Protein 7P26 (pdb70)

Secondary structure (P-SEA, 3-state):
ccbbbbbbccccccccccccccccccccaaaaaaaaacccccbbbccccccaaaaaaaaccccccccccccccccccccccccccccaaaaaaaabbbbbbcccccccccccccccccccccccccccccccccccccccccccccccccccccccccccbbbbbbccccccccccccccccccccccccccccccccccccccccccccccccccccaaaaaaaaaaaaaaaaacccccccbbbbccccccccccccccccccccaaaaaaaaaaaaaaaaaaaaaaacccccbbbbbbbcbbbbccccccccccccccccccccccccccccccccccbbbbbbbbcccccccccccccccccaaaaaaaaaaccccccccccccccccccccccccccccbbbbbccccbbbbbcccbbbbcccccccccccccccccccccbbbbbccccccccccccccccaaaaaaaaaaaaaaaacc

Nearest PDB structures (foldseek):
  7p26-assembly1_AAA  TM=1.002E+00  e=0.000E+00  Bacteroides thetaiotaomicron VPI-5482
  7oze-assembly1_AAA  TM=9.825E-01  e=7.465E-77  Bacteroides thetaiotaomicron VPI-5482
  6s20-assembly1_C  TM=9.854E-01  e=1.219E-73  Bacteroides thetaiotaomicron VPI-5482
  7ozc-assembly1_AAA  TM=9.806E-01  e=2.711E-66  Bacteroides thetaiotaomicron VPI-5482
  3ed4-assembly2_C  TM=7.331E-01  e=1.227E-32  Escherichia coli

Structure (mmCIF, N/CA/C/O backbone):
data_7P26
#
_entry.id   7P26
#
_cell.length_a   49.924
_cell.length_b   109.572
_cell.length_c   117.531
_cell.angle_alpha   90.000
_cell.angle_beta   90.000
_cell.angle_gamma   90.000
#
_symmetry.space_group_name_H-M   'P 2 21 21'
#
loop_
_entity.id
_entity.type
_entity.pdbx_description
1 polymer 'Putative arylsulfatase'
2 non-polymer 'POLYETHYLENE GLYCOL (N=34)'
3 non-polymer 'polyethylene glycol'
4 non-polymer 'CALCIUM ION'
5 non-polymer 'SODIUM ION'
6 water water
#
loop_
_atom_site.group_PDB
_atom_site.id
_atom_site.type_symbol
_atom_site.label_atom_id
_atom_site.label_alt_id
_atom_site.label_comp_id
_atom_site.label_asym_id
_atom_site.label_entity_id
_atom_site.label_seq_id
_atom_site.pdbx_PDB_ins_code
_atom_site.Cartn_x
_atom_site.Cartn_y
_atom_site.Cartn_z
_atom_site.occupancy
_atom_site.B_iso_or_equiv
_atom_site.auth_seq_id
_atom_site.auth_comp_id
_atom_site.auth_asym_id
_atom_site.auth_atom_id
_atom_site.pdbx_PDB_model_num
ATOM 1 N N . THR A 1 32 ? 18.091 57.891 -35.259 1.000 42.758 31 THR AAA N 1
ATOM 2 C CA . THR A 1 32 ? 19.381 58.662 -35.207 1.000 49.472 31 THR AAA CA 1
ATOM 3 C C . THR A 1 32 ? 20.343 57.970 -34.228 1.000 47.789 31 THR AAA C 1
ATOM 4 O O . THR A 1 32 ? 20.981 58.686 -33.423 1.000 52.158 31 THR AAA O 1
ATOM 8 N N . LYS A 1 33 ? 20.481 56.640 -34.342 1.000 37.729 32 LYS AAA N 1
ATOM 9 C CA . LYS A 1 33 ? 20.875 55.717 -33.241 1.000 29.193 32 LYS AAA CA 1
ATOM 10 C C . LYS A 1 33 ? 19.814 55.845 -32.151 1.000 22.633 32 LYS AAA C 1
ATOM 11 O O . LYS A 1 33 ? 20.024 56.485 -31.124 1.000 25.778 32 LYS AAA O 1
ATOM 17 N N . PRO A 1 34 ? 18.619 55.259 -32.354 1.000 15.715 33 PRO AAA N 1
ATOM 18 C CA . PRO A 1 34 ? 17.546 55.363 -31.372 1.000 13.885 33 PRO AAA CA 1
ATOM 19 C C . PRO A 1 34 ? 17.950 54.701 -30.055 1.000 12.460 33 PRO AAA C 1
ATOM 20 O O . PRO A 1 34 ? 18.662 53.712 -30.057 1.000 13.809 33 PRO AAA O 1
ATOM 24 N N . ASN A 1 35 ? 17.450 55.223 -28.949 1.000 11.199 34 ASN AAA N 1
ATOM 25 C CA . ASN A 1 35 ? 17.588 54.502 -27.670 1.000 10.934 34 ASN AAA CA 1
ATOM 26 C C . ASN A 1 35 ? 16.702 53.267 -27.721 1.000 10.186 34 ASN AAA C 1
ATOM 27 O O . ASN A 1 35 ? 15.705 53.276 -28.453 1.000 11.327 34 ASN AAA O 1
ATOM 32 N N . VAL A 1 36 ? 17.065 52.241 -26.975 1.000 9.649 35 VAL AAA N 1
ATOM 33 C CA . VAL A 1 36 ? 16.249 51.008 -26.884 1.000 9.858 35 VAL AAA CA 1
ATOM 34 C C . VAL A 1 36 ? 16.043 50.693 -25.412 1.000 9.191 35 VAL AAA C 1
ATOM 35 O O . VAL A 1 36 ? 17.013 50.582 -24.657 1.000 9.873 35 VAL AAA O 1
ATOM 39 N N . ILE A 1 37 ? 14.779 50.555 -25.027 1.000 9.316 36 ILE AAA N 1
ATOM 40 C CA . ILE A 1 37 ? 14.397 50.097 -23.675 1.000 9.173 36 ILE AAA CA 1
ATOM 41 C C . ILE A 1 37 ? 13.576 48.832 -23.827 1.000 8.802 36 ILE AAA C 1
ATOM 42 O O . ILE A 1 37 ? 12.522 48.883 -24.473 1.000 10.007 36 ILE AAA O 1
ATOM 47 N N . ILE A 1 38 ? 14.046 47.745 -23.232 1.000 8.393 37 ILE AAA N 1
ATOM 48 C CA . ILE A 1 38 ? 13.211 46.534 -23.040 1.000 8.448 37 ILE AAA CA 1
ATOM 49 C C . ILE A 1 38 ? 12.644 46.620 -21.634 1.000 8.328 37 ILE AAA C 1
ATOM 50 O O . ILE A 1 38 ? 13.413 46.695 -20.681 1.000 9.676 37 ILE AAA O 1
ATOM 55 N N . ILE A 1 39 ? 11.317 46.667 -21.542 1.000 8.248 38 ILE AAA N 1
ATOM 56 C CA . ILE A 1 39 ? 10.610 46.597 -20.244 1.000 8.116 38 ILE AAA CA 1
ATOM 57 C C . ILE A 1 39 ? 10.079 45.180 -20.142 1.000 7.500 38 ILE AAA C 1
ATOM 58 O O . ILE A 1 39 ? 9.163 44.830 -20.900 1.000 9.074 38 ILE AAA O 1
ATOM 63 N N . LEU A 1 40 ? 10.677 44.367 -19.295 1.000 7.307 39 LEU AAA N 1
ATOM 64 C CA . LEU A 1 40 ? 10.298 42.943 -19.200 1.000 7.539 39 LEU AAA CA 1
ATOM 65 C C . LEU A 1 40 ? 9.629 42.713 -17.855 1.000 7.239 39 LEU AAA C 1
ATOM 66 O O . LEU A 1 40 ? 10.277 42.801 -16.801 1.000 7.552 39 LEU AAA O 1
ATOM 71 N N . ALA A 1 41 ? 8.344 42.424 -17.898 1.000 7.694 40 ALA AAA N 1
ATOM 72 C CA . ALA A 1 41 ? 7.598 42.018 -16.699 1.000 7.459 40 ALA AAA CA 1
ATOM 73 C C . ALA A 1 41 ? 7.957 40.582 -16.324 1.000 7.168 40 ALA AAA C 1
ATOM 74 O O . ALA A 1 41 ? 8.467 39.816 -17.170 1.000 7.709 40 ALA AAA O 1
ATOM 76 N N . ASP A 1 42 ? 7.630 40.206 -15.096 1.000 7.110 41 ASP AAA N 1
ATOM 77 C CA . ASP A 1 42 ? 7.918 38.865 -14.546 1.000 7.108 41 ASP AAA CA 1
ATOM 78 C C . ASP A 1 42 ? 6.586 38.141 -14.322 1.000 6.471 41 ASP AAA C 1
ATOM 79 O O . ASP A 1 42 ? 5.762 38.598 -13.524 1.000 7.468 41 ASP AAA O 1
ATOM 84 N N . ASP A 1 43 ? 6.363 37.058 -15.042 1.000 6.734 42 ASP AAA N 1
ATOM 85 C CA . ASP A 1 43 ? 5.171 36.200 -14.838 1.000 7.197 42 ASP AAA CA 1
ATOM 86 C C . ASP A 1 43 ? 3.881 36.949 -15.219 1.000 7.007 42 ASP AAA C 1
ATOM 87 O O . ASP A 1 43 ? 2.786 36.569 -14.736 1.000 7.891 42 ASP AAA O 1
ATOM 92 N N . LEU A 1 44 ? 3.951 37.957 -16.077 1.000 7.511 43 LEU AAA N 1
ATOM 93 C CA . LEU A 1 44 ? 2.750 38.713 -16.493 1.000 7.309 43 LEU AAA CA 1
ATOM 94 C C . LEU A 1 44 ? 2.092 37.973 -17.648 1.000 7.893 43 LEU AAA C 1
ATOM 95 O O . LEU A 1 44 ? 2.704 37.716 -18.678 1.000 8.483 43 LEU AAA O 1
ATOM 100 N N . GLY A 1 45 ? 0.833 37.619 -17.442 1.000 7.495 44 GLY AAA N 1
ATOM 101 C CA . GLY A 1 45 ? 0.095 36.806 -18.420 1.000 7.735 44 GLY AAA CA 1
ATOM 102 C C . GLY A 1 45 ? -0.471 37.595 -19.583 1.000 7.430 44 GLY AAA C 1
ATOM 103 O O . GLY A 1 45 ? -0.685 38.812 -19.494 1.000 8.235 44 GLY AAA O 1
ATOM 104 N N . TYR A 1 46 ? -0.815 36.859 -20.635 1.000 7.989 45 TYR AAA N 1
ATOM 105 C CA . TYR A 1 46 ? -1.439 37.408 -21.855 1.000 8.876 45 TYR AAA CA 1
ATOM 106 C C . TYR A 1 46 ? -2.681 38.227 -21.505 1.000 9.193 45 TYR AAA C 1
ATOM 107 O O . TYR A 1 46 ? -2.948 39.227 -22.191 1.000 10.227 45 TYR AAA O 1
ATOM 116 N N . GLY A 1 47 ? -3.449 37.768 -20.510 1.000 8.606 46 GLY AAA N 1
ATOM 117 C CA . GLY A 1 47 ? -4.710 38.407 -20.115 1.000 9.612 46 GLY AAA CA 1
ATOM 118 C C . GLY A 1 47 ? -4.615 39.369 -18.947 1.000 9.152 46 GLY AAA C 1
ATOM 119 O O . GLY A 1 47 ? -5.668 39.861 -18.499 1.000 10.478 46 GLY AAA O 1
ATOM 120 N N . ASP A 1 48 ? -3.433 39.632 -18.414 1.000 8.203 47 ASP AAA N 1
ATOM 121 C CA . ASP A 1 48 ? -3.320 40.438 -17.175 1.000 7.943 47 ASP AAA CA 1
ATOM 122 C C . ASP A 1 48 ? -3.500 41.942 -17.418 1.000 8.291 47 ASP AAA C 1
ATOM 123 O O . ASP A 1 48 ? -3.952 42.622 -16.478 1.000 9.719 47 ASP AAA O 1
ATOM 128 N N . LEU A 1 49 ? -3.188 42.451 -18.610 1.000 8.596 48 LEU AAA N 1
ATOM 129 C CA . LEU A 1 49 ? -3.268 43.902 -18.892 1.000 9.098 48 LEU AAA CA 1
ATOM 130 C C . LEU A 1 49 ? -4.644 44.261 -19.451 1.000 8.995 48 LEU AAA C 1
ATOM 131 O O . LEU A 1 49 ? -5.247 43.474 -20.212 1.000 10.241 48 LEU AAA O 1
ATOM 136 N N . GLU A 1 50 ? -5.100 45.475 -19.162 1.000 9.832 49 GLU AAA N 1
ATOM 137 C CA . GLU A 1 50 ? -6.462 45.902 -19.560 1.000 10.329 49 GLU AAA CA 1
ATOM 138 C C . GLU A 1 50 ? -6.614 45.865 -21.081 1.000 10.238 49 GLU AAA C 1
ATOM 139 O O . GLU A 1 50 ? -7.678 45.451 -21.585 1.000 11.653 49 GLU AAA O 1
ATOM 145 N N . CYS A 1 51 ? -5.598 46.278 -21.820 1.000 10.241 50 CYS AAA N 1
ATOM 146 C CA . CYS A 1 51 ? -5.675 46.331 -23.298 1.000 11.313 50 CYS AAA CA 1
ATOM 147 C C . CYS A 1 51 ? -5.713 44.922 -23.903 1.000 11.610 50 CYS AAA C 1
ATOM 148 O O . CYS A 1 51 ? -5.942 44.835 -25.121 1.000 13.503 50 CYS AAA O 1
ATOM 151 N N . TYR A 1 52 ? -5.570 43.858 -23.100 1.000 10.537 51 TYR AAA N 1
ATOM 152 C CA . TYR A 1 52 ? -5.740 42.458 -23.573 1.000 11.549 51 TYR AAA CA 1
ATOM 153 C C . TYR A 1 52 ? -7.072 41.867 -23.109 1.000 13.068 51 TYR AAA C 1
ATOM 154 O O . TYR A 1 52 ? -7.311 40.686 -23.375 1.000 15.719 51 TYR AAA O 1
ATOM 163 N N . GLY A 1 53 ? -7.945 42.674 -22.508 1.000 11.987 52 GLY AAA N 1
ATOM 164 C CA . GLY A 1 53 ? -9.371 42.328 -22.404 1.000 13.443 52 GLY AAA CA 1
ATOM 165 C C . GLY A 1 53 ? -9.921 42.133 -21.004 1.000 13.469 52 GLY AAA C 1
ATOM 166 O O . GLY A 1 53 ? -11.118 41.955 -20.895 1.000 20.294 52 GLY AAA O 1
ATOM 167 N N . THR A 1 54 ? -9.133 42.158 -19.944 1.000 12.761 53 THR AAA N 1
ATOM 168 C CA . THR A 1 54 ? -9.679 42.020 -18.570 1.000 12.862 53 THR AAA CA 1
ATOM 169 C C . THR A 1 54 ? -10.562 43.219 -18.207 1.000 12.884 53 THR AAA C 1
ATOM 170 O O . THR A 1 54 ? -10.247 44.342 -18.606 1.000 14.712 53 THR AAA O 1
ATOM 174 N N . THR A 1 55 ? -11.612 42.955 -17.426 1.000 12.556 54 THR AAA N 1
ATOM 175 C CA . THR A 1 55 ? -12.520 43.965 -16.839 1.000 12.874 54 THR AAA CA 1
ATOM 176 C C . THR A 1 55 ? -12.057 44.373 -15.443 1.000 12.193 54 THR AAA C 1
ATOM 177 O O . THR A 1 55 ? -12.704 45.216 -14.845 1.000 13.625 54 THR AAA O 1
ATOM 181 N N . ARG A 1 56 ? -11.004 43.762 -14.909 1.000 11.087 55 ARG AAA N 1
ATOM 182 C CA . ARG A 1 56 ? -10.782 43.766 -13.440 1.000 10.693 55 ARG AAA CA 1
ATOM 183 C C . ARG A 1 56 ? -9.604 44.632 -13.014 1.000 10.016 55 ARG AAA C 1
ATOM 184 O O . ARG A 1 56 ? -9.404 44.750 -11.807 1.000 12.208 55 ARG AAA O 1
ATOM 192 N N . VAL A 1 57 ? -8.861 45.209 -13.952 1.000 9.806 56 VAL AAA N 1
ATOM 193 C CA . VAL A 1 57 ? -7.698 46.052 -13.568 1.000 10.246 56 VAL AAA CA 1
ATOM 194 C C . VAL A 1 57 ? -7.517 47.135 -14.622 1.000 9.927 56 VAL AAA C 1
ATOM 195 O O . VAL A 1 57 ? -7.715 46.882 -15.800 1.000 12.722 56 VAL AAA O 1
ATOM 199 N N . HIS A 1 58 ? -7.194 48.327 -14.159 1.000 10.467 57 HIS AAA N 1
ATOM 200 C CA . HIS A 1 58 ? -6.967 49.519 -14.998 1.000 10.919 57 HIS AAA CA 1
ATOM 201 C C . HIS A 1 58 ? -5.463 49.707 -15.180 1.000 10.036 57 HIS AAA C 1
ATOM 202 O O . HIS A 1 58 ? -4.740 49.855 -14.177 1.000 10.401 57 HIS AAA O 1
ATOM 209 N N . THR A 1 59 ? -5.003 49.684 -16.427 1.000 9.738 58 THR AAA N 1
ATOM 210 C CA . THR A 1 59 ? -3.568 49.832 -16.762 1.000 9.338 58 THR AAA CA 1
ATOM 211 C C . THR A 1 59 ? -3.402 50.958 -17.768 1.000 9.341 58 THR AAA C 1
ATOM 212 O O . THR A 1 59 ? -3.045 50.731 -18.927 1.000 9.924 58 THR AAA O 1
ATOM 216 N N . PRO A 1 60 ? -3.657 52.215 -17.356 1.000 9.607 59 PRO AAA N 1
ATOM 217 C CA . PRO A 1 60 ? -3.743 53.308 -18.328 1.000 10.339 59 PRO AAA CA 1
ATOM 218 C C . PRO A 1 60 ? -2.417 53.632 -19.029 1.000 9.970 59 PRO AAA C 1
ATOM 219 O O . PRO A 1 60 ? -2.425 54.047 -20.172 1.000 11.238 59 PRO AAA O 1
ATOM 223 N N . ASN A 1 61 ? -1.308 53.475 -18.327 1.000 9.674 60 ASN AAA N 1
ATOM 224 C CA . ASN A 1 61 ? -0.001 53.810 -18.938 1.000 9.468 60 ASN AAA CA 1
ATOM 225 C C . ASN A 1 61 ? 0.358 52.790 -20.020 1.000 9.137 60 ASN AAA C 1
ATOM 226 O O . ASN A 1 61 ? 0.779 53.180 -21.122 1.000 10.305 60 ASN AAA O 1
ATOM 231 N N . VAL A 1 62 ? 0.183 51.513 -19.721 1.000 9.479 61 VAL AAA N 1
ATOM 232 C CA . VAL A 1 62 ? 0.440 50.453 -20.721 1.000 9.645 61 VAL AAA CA 1
ATOM 233 C C . VAL A 1 62 ? -0.566 50.574 -21.865 1.000 9.768 61 VAL AAA C 1
ATOM 234 O O . VAL A 1 62 ? -0.185 50.403 -23.024 1.000 10.536 61 VAL AAA O 1
ATOM 238 N N . ASN A 1 63 ? -1.819 50.888 -21.561 1.000 10.098 62 ASN AAA N 1
ATOM 239 C CA . ASN A 1 63 ? -2.831 51.053 -22.632 1.000 10.797 62 ASN AAA CA 1
ATOM 240 C C . ASN A 1 63 ? -2.412 52.193 -23.562 1.000 10.989 62 ASN AAA C 1
ATOM 241 O O . ASN A 1 63 ? -2.547 52.059 -24.780 1.000 12.085 62 ASN AAA O 1
ATOM 246 N N A ARG A 1 64 ? -1.929 53.301 -22.996 0.500 10.770 63 ARG AAA N 1
ATOM 247 N N B ARG A 1 64 ? -1.919 53.293 -22.992 0.500 10.649 63 ARG AAA N 1
ATOM 248 C CA A ARG A 1 64 ? -1.471 54.468 -23.796 0.500 11.452 63 ARG AAA CA 1
ATOM 249 C CA B ARG A 1 64 ? -1.475 54.472 -23.780 0.500 11.497 63 ARG AAA CA 1
ATOM 250 C C A ARG A 1 64 ? -0.263 54.058 -24.643 0.500 10.825 63 ARG AAA C 1
ATOM 251 C C B ARG A 1 64 ? -0.256 54.084 -24.627 0.500 10.909 63 ARG AAA C 1
ATOM 252 O O A ARG A 1 64 ? -0.233 54.371 -25.852 0.500 11.979 63 ARG AAA O 1
ATOM 253 O O B ARG A 1 64 ? -0.215 54.430 -25.824 0.500 12.183 63 ARG AAA O 1
ATOM 268 N N . LEU A 1 65 ? 0.695 53.362 -24.039 1.000 10.618 64 LEU AAA N 1
ATOM 269 C CA . LEU A 1 65 ? 1.888 52.889 -24.773 1.000 10.396 64 LEU AAA CA 1
ATOM 270 C C . LEU A 1 65 ? 1.435 52.090 -25.998 1.000 10.598 64 LEU AAA C 1
ATOM 271 O O . LEU A 1 65 ? 1.939 52.346 -27.106 1.000 11.981 64 LEU AAA O 1
ATOM 276 N N . ALA A 1 66 ? 0.520 51.145 -25.809 1.000 10.358 65 ALA AAA N 1
ATOM 277 C CA . ALA A 1 66 ? 0.009 50.306 -26.915 1.000 11.358 65 ALA AAA CA 1
ATOM 278 C C . ALA A 1 66 ? -0.676 51.178 -27.974 1.000 12.480 65 ALA AAA C 1
ATOM 279 O O . ALA A 1 66 ? -0.439 50.988 -29.169 1.000 13.053 65 ALA AAA O 1
ATOM 281 N N A SER A 1 67 ? -1.500 52.134 -27.541 0.400 11.380 66 SER AAA N 1
ATOM 282 N N B SER A 1 67 ? -1.515 52.121 -27.549 0.400 12.518 66 SER AAA N 1
ATOM 283 N N C SER A 1 67 ? -1.512 52.122 -27.534 0.200 12.467 66 SER AAA N 1
ATOM 284 C CA A SER A 1 67 ? -2.257 53.019 -28.460 0.400 11.964 66 SER AAA CA 1
ATOM 285 C CA B SER A 1 67 ? -2.260 52.997 -28.485 0.400 13.971 66 SER AAA CA 1
ATOM 286 C CA C SER A 1 67 ? -2.271 53.044 -28.418 0.200 13.546 66 SER AAA CA 1
ATOM 287 C C A SER A 1 67 ? -1.289 53.810 -29.343 0.400 12.464 66 SER AAA C 1
ATOM 288 C C B SER A 1 67 ? -1.277 53.784 -29.360 0.400 13.310 66 SER AAA C 1
ATOM 289 C C C SER A 1 67 ? -1.310 53.831 -29.317 0.200 12.943 66 SER AAA C 1
ATOM 290 O O A SER A 1 67 ? -1.670 54.172 -30.460 0.400 15.117 66 SER AAA O 1
ATOM 291 O O B SER A 1 67 ? -1.625 54.087 -30.506 0.400 15.906 66 SER AAA O 1
ATOM 292 O O C SER A 1 67 ? -1.715 54.196 -30.433 0.200 14.969 66 SER AAA O 1
ATOM 299 N N . GLU A 1 68 ? -0.092 54.089 -28.831 1.000 11.663 67 GLU AAA N 1
ATOM 300 C CA . GLU A 1 68 ? 0.933 54.897 -29.540 1.000 12.141 67 GLU AAA CA 1
ATOM 301 C C . GLU A 1 68 ? 1.828 54.026 -30.420 1.000 12.148 67 GLU AAA C 1
ATOM 302 O O . GLU A 1 68 ? 2.778 54.568 -31.008 1.000 13.578 67 GLU AAA O 1
ATOM 308 N N . GLY A 1 69 ? 1.534 52.738 -30.540 1.000 12.276 68 GLY AAA N 1
ATOM 309 C CA . GLY A 1 69 ? 2.365 51.827 -31.336 1.000 11.872 68 GLY AAA CA 1
ATOM 310 C C . GLY A 1 69 ? 1.616 50.561 -31.686 1.000 11.410 68 GLY AAA C 1
ATOM 311 O O . GLY A 1 69 ? 0.499 50.646 -32.197 1.000 12.559 68 GLY AAA O 1
ATOM 312 N N . ILE A 1 70 ? 2.247 49.425 -31.424 1.000 11.267 69 ILE AAA N 1
ATOM 313 C CA . ILE A 1 70 ? 1.698 48.090 -31.762 1.000 11.055 69 ILE AAA CA 1
ATOM 314 C C . ILE A 1 70 ? 1.385 47.322 -30.491 1.000 10.378 69 ILE AAA C 1
ATOM 315 O O . ILE A 1 70 ? 2.267 47.192 -29.637 1.000 11.166 69 ILE AAA O 1
ATOM 320 N N . ARG A 1 71 ? 0.186 46.755 -30.432 1.000 10.743 70 ARG AAA N 1
ATOM 321 C CA . ARG A 1 71 ? -0.165 45.677 -29.488 1.000 10.439 70 ARG AAA CA 1
ATOM 322 C C . ARG A 1 71 ? -0.097 44.363 -30.261 1.000 10.110 70 ARG AAA C 1
ATOM 323 O O . ARG A 1 71 ? -0.851 44.196 -31.235 1.000 11.147 70 ARG AAA O 1
ATOM 331 N N . PHE A 1 72 ? 0.818 43.485 -29.869 1.000 10.185 71 PHE AAA N 1
ATOM 332 C CA . PHE A 1 72 ? 0.994 42.179 -30.536 1.000 10.775 71 PHE AAA CA 1
ATOM 333 C C . PHE A 1 72 ? 0.167 41.109 -29.829 1.000 10.548 71 PHE AAA C 1
ATOM 334 O O . PHE A 1 72 ? 0.126 41.047 -28.588 1.000 11.365 71 PHE AAA O 1
ATOM 342 N N . THR A 1 73 ? -0.456 40.238 -30.613 1.000 10.387 72 THR AAA N 1
ATOM 343 C CA . THR A 1 73 ? -1.358 39.209 -30.050 1.000 10.763 72 THR AAA CA 1
ATOM 344 C C . THR A 1 73 ? -0.814 37.787 -30.196 1.000 10.335 72 THR AAA C 1
ATOM 345 O O . THR A 1 73 ? -1.495 36.860 -29.745 1.000 11.547 72 THR AAA O 1
ATOM 349 N N . ASN A 1 74 ? 0.376 37.612 -30.774 1.000 10.337 73 ASN AAA N 1
ATOM 350 C CA . ASN A 1 74 ? 0.927 36.259 -31.064 1.000 10.520 73 ASN AAA CA 1
ATOM 351 C C . ASN A 1 74 ? 2.436 36.204 -30.790 1.000 10.001 73 ASN AAA C 1
ATOM 352 O O . ASN A 1 74 ? 3.141 35.381 -31.410 1.000 10.932 73 ASN AAA O 1
ATOM 357 N N . VAL A 1 75 ? 2.912 37.007 -29.856 1.000 9.502 74 VAL AAA N 1
ATOM 358 C CA . VAL A 1 75 ? 4.336 36.980 -29.445 1.000 9.534 74 VAL AAA CA 1
ATOM 359 C C . VAL A 1 75 ? 4.560 35.879 -28.422 1.000 9.060 74 VAL AAA C 1
ATOM 360 O O . VAL A 1 75 ? 3.767 35.735 -27.485 1.000 9.191 74 VAL AAA O 1
ATOM 364 N N . HIS A 1 76 ? 5.656 35.154 -28.603 1.000 9.084 75 HIS AAA N 1
ATOM 365 C CA . HIS A 1 76 ? 6.052 34.076 -27.677 1.000 8.839 75 HIS AAA CA 1
ATOM 366 C C . HIS A 1 76 ? 7.411 34.340 -27.045 1.000 8.237 75 HIS AAA C 1
ATOM 367 O O . HIS A 1 76 ? 8.378 34.642 -27.756 1.000 9.409 75 HIS AAA O 1
ATOM 374 N N . ALA A 1 77 ? 7.471 34.125 -25.742 1.000 8.478 76 ALA AAA N 1
ATOM 375 C CA . ALA A 1 77 ? 8.728 33.860 -25.037 1.000 8.849 76 ALA AAA CA 1
ATOM 376 C C . ALA A 1 77 ? 9.219 32.488 -25.486 1.000 9.099 76 ALA AAA C 1
ATOM 377 O O . ALA A 1 77 ? 8.468 31.694 -26.086 1.000 9.576 76 ALA AAA O 1
ATOM 379 N N . THR A 1 78 ? 10.467 32.187 -25.176 1.000 9.657 77 THR AAA N 1
ATOM 380 C CA . THR A 1 78 ? 11.039 30.875 -25.554 1.000 9.666 77 THR AAA CA 1
ATOM 381 C C . THR A 1 78 ? 10.725 29.797 -24.521 1.000 9.853 77 THR AAA C 1
ATOM 382 O O . THR A 1 78 ? 10.873 28.622 -24.854 1.000 11.219 77 THR AAA O 1
ATOM 386 N N . ALA A 1 79 ? 10.332 30.168 -23.305 1.000 8.824 78 ALA AAA N 1
ATOM 387 C CA . ALA A 1 79 ? 10.137 29.198 -22.216 1.000 8.759 78 ALA AAA CA 1
ATOM 388 C C . ALA A 1 79 ? 9.028 29.694 -21.302 1.000 8.680 78 ALA AAA C 1
ATOM 389 O O . ALA A 1 79 ? 8.756 30.904 -21.243 1.000 10.909 78 ALA AAA O 1
ATOM 391 N N . SER A 1 80 ? 8.441 28.767 -20.570 1.000 8.912 79 SER AAA N 1
ATOM 392 C CA . SER A 1 80 ? 7.337 29.105 -19.653 1.000 8.924 79 SER AAA CA 1
ATOM 393 C C . SER A 1 80 ? 7.810 29.301 -18.213 1.000 8.555 79 SER AAA C 1
ATOM 394 O O . SER A 1 80 ? 6.968 29.391 -17.320 1.000 9.699 79 SER AAA O 1
ATOM 397 N N A THR A 1 81 ? 9.117 29.409 -17.990 0.250 8.209 80 THR AAA N 1
ATOM 398 N N B THR A 1 81 ? 9.124 29.414 -17.995 0.250 8.712 80 THR AAA N 1
ATOM 399 N N C THR A 1 81 ? 9.125 29.423 -18.014 0.500 9.052 80 THR AAA N 1
ATOM 400 C CA A THR A 1 81 ? 9.674 29.791 -16.670 0.250 8.127 80 THR AAA CA 1
ATOM 401 C CA B THR A 1 81 ? 9.722 29.704 -16.664 0.250 9.304 80 THR AAA CA 1
ATOM 402 C CA C THR A 1 81 ? 9.751 29.699 -16.697 0.500 9.720 80 THR AAA CA 1
ATOM 403 C C A THR A 1 81 ? 10.776 30.823 -16.857 0.250 7.616 80 THR AAA C 1
ATOM 404 C C B THR A 1 81 ? 10.853 30.728 -16.827 0.250 8.372 80 THR AAA C 1
ATOM 405 C C C THR A 1 81 ? 10.821 30.782 -16.851 0.500 8.312 80 THR AAA C 1
ATOM 406 O O A THR A 1 81 ? 11.306 30.974 -17.978 0.250 8.273 80 THR AAA O 1
ATOM 407 O O B THR A 1 81 ? 11.481 30.786 -17.906 0.250 8.570 80 THR AAA O 1
ATOM 408 O O C THR A 1 81 ? 11.413 30.916 -17.940 0.500 9.540 80 THR AAA O 1
ATOM 418 N N . SER A 1 82 ? 11.121 31.473 -15.755 1.000 7.956 81 SER AAA N 1
ATOM 419 C CA . SER A 1 82 ? 11.855 32.744 -15.771 1.000 8.424 81 SER AAA CA 1
ATOM 420 C C . SER A 1 82 ? 13.267 32.601 -16.332 1.000 7.867 81 SER AAA C 1
ATOM 421 O O . SER A 1 82 ? 13.647 33.341 -17.247 1.000 9.014 81 SER AAA O 1
ATOM 424 N N . THR A 1 83 ? 14.060 31.731 -15.729 1.000 8.532 82 THR AAA N 1
ATOM 425 C CA . THR A 1 83 ? 15.495 31.652 -16.058 1.000 8.612 82 THR AAA CA 1
ATOM 426 C C . THR A 1 83 ? 15.696 31.290 -17.524 1.000 8.470 82 THR AAA C 1
ATOM 427 O O . THR A 1 83 ? 16.444 31.987 -18.229 1.000 8.945 82 THR AAA O 1
ATOM 431 N N . PRO A 1 84 ? 15.119 30.183 -18.043 1.000 8.384 83 PRO AAA N 1
ATOM 432 C CA . PRO A 1 84 ? 15.401 29.826 -19.427 1.000 9.151 83 PRO AAA CA 1
ATOM 433 C C . PRO A 1 84 ? 14.907 30.868 -20.437 1.000 8.634 83 PRO AAA C 1
ATOM 434 O O . PRO A 1 84 ? 15.554 31.100 -21.445 1.000 9.752 83 PRO AAA O 1
ATOM 438 N N A SER A 1 85 ? 13.791 31.514 -20.130 0.500 8.121 84 SER AAA N 1
ATOM 439 N N B SER A 1 85 ? 13.779 31.540 -20.171 0.500 8.674 84 SER AAA N 1
ATOM 440 C CA A SER A 1 85 ? 13.238 32.557 -21.014 0.500 8.161 84 SER AAA CA 1
ATOM 441 C CA B SER A 1 85 ? 13.261 32.586 -21.093 0.500 8.623 84 SER AAA CA 1
ATOM 442 C C A SER A 1 85 ? 14.232 33.719 -21.128 0.500 8.137 84 SER AAA C 1
ATOM 443 C C B SER A 1 85 ? 14.249 33.751 -21.147 0.500 8.398 84 SER AAA C 1
ATOM 444 O O A SER A 1 85 ? 14.535 34.147 -22.250 0.500 9.212 84 SER AAA O 1
ATOM 445 O O B SER A 1 85 ? 14.561 34.224 -22.249 0.500 9.102 84 SER AAA O 1
ATOM 450 N N . ARG A 1 86 ? 14.745 34.188 -19.991 1.000 8.248 85 ARG AAA N 1
ATOM 451 C CA . ARG A 1 86 ? 15.648 35.355 -19.962 1.000 8.468 85 ARG AAA CA 1
ATOM 452 C C . ARG A 1 86 ? 17.011 34.985 -20.561 1.000 8.445 85 ARG AAA C 1
ATOM 453 O O . ARG A 1 86 ? 17.614 35.817 -21.252 1.000 8.728 85 ARG AAA O 1
ATOM 461 N N . TYR A 1 87 ? 17.488 33.775 -20.293 1.000 8.447 86 TYR AAA N 1
ATOM 462 C CA . TYR A 1 87 ? 18.734 33.300 -20.921 1.000 8.768 86 TYR AAA CA 1
ATOM 463 C C . TYR A 1 87 ? 18.619 33.475 -22.433 1.000 8.502 86 TYR AAA C 1
ATOM 464 O O . TYR A 1 87 ? 19.525 34.026 -23.072 1.000 9.606 86 TYR AAA O 1
ATOM 473 N N . ALA A 1 88 ? 17.532 32.974 -23.013 1.000 9.047 87 ALA AAA N 1
ATOM 474 C CA . ALA A 1 88 ? 17.381 32.947 -24.479 1.000 9.614 87 ALA AAA CA 1
ATOM 475 C C . ALA A 1 88 ? 17.228 34.363 -25.039 1.000 8.886 87 ALA AAA C 1
ATOM 476 O O . ALA A 1 88 ? 17.830 34.669 -26.077 1.000 10.424 87 ALA AAA O 1
ATOM 478 N N . LEU A 1 89 ? 16.439 35.221 -24.401 1.000 9.051 88 LEU AAA N 1
ATOM 479 C CA . LEU A 1 89 ? 16.226 36.553 -25.004 1.000 9.595 88 LEU AAA CA 1
ATOM 480 C C . LEU A 1 89 ? 17.518 37.374 -24.910 1.000 9.124 88 LEU AAA C 1
ATOM 481 O O . LEU A 1 89 ? 17.753 38.199 -25.800 1.000 10.583 88 LEU AAA O 1
ATOM 486 N N . LEU A 1 90 ? 18.359 37.146 -23.896 1.000 9.016 89 LEU AAA N 1
ATOM 487 C CA . LEU A 1 90 ? 19.613 37.934 -23.768 1.000 9.025 89 LEU AAA CA 1
ATOM 488 C C . LEU A 1 90 ? 20.736 37.375 -24.649 1.000 9.227 89 LEU AAA C 1
ATOM 489 O O . LEU A 1 90 ? 21.651 38.157 -24.977 1.000 10.576 89 LEU AAA O 1
ATOM 494 N N . THR A 1 91 ? 20.727 36.086 -24.980 1.000 9.489 90 THR AAA N 1
ATOM 495 C CA . THR A 1 91 ? 21.859 35.447 -25.711 1.000 9.733 90 THR AAA CA 1
ATOM 496 C C . THR A 1 91 ? 21.513 35.097 -27.158 1.000 9.735 90 THR AAA C 1
ATOM 497 O O . THR A 1 91 ? 22.428 34.880 -27.956 1.000 11.226 90 THR AAA O 1
ATOM 501 N N . GLY A 1 92 ? 20.239 34.997 -27.517 1.000 9.772 91 GLY AAA N 1
ATOM 502 C CA . GLY A 1 92 ? 19.869 34.475 -28.836 1.000 10.345 91 GLY AAA CA 1
ATOM 503 C C . GLY A 1 92 ? 20.159 32.993 -28.988 1.000 9.705 91 GLY AAA C 1
ATOM 504 O O . GLY A 1 92 ? 20.249 32.536 -30.142 1.000 11.134 91 GLY AAA O 1
ATOM 505 N N . GLU A 1 93 ? 20.294 32.266 -27.874 1.000 9.824 92 GLU AAA N 1
ATOM 506 C CA . GLU A 1 93 ? 20.474 30.794 -27.866 1.000 10.403 92 GLU AAA CA 1
ATOM 507 C C . GLU A 1 93 ? 19.365 30.174 -27.014 1.000 9.641 92 GLU AAA C 1
ATOM 508 O O . GLU A 1 93 ? 19.164 30.611 -25.879 1.000 10.370 92 GLU AAA O 1
ATOM 514 N N . TYR A 1 94 ? 18.682 29.160 -27.529 1.000 9.493 93 TYR AAA N 1
ATOM 515 C CA . TYR A 1 94 ? 17.644 28.473 -26.735 1.000 9.975 93 TYR AAA CA 1
ATOM 516 C C . TYR A 1 94 ? 18.288 27.889 -25.483 1.000 9.512 93 TYR AAA C 1
ATOM 517 O O . TYR A 1 94 ? 19.346 27.241 -25.545 1.000 10.996 93 TYR AAA O 1
ATOM 526 N N . ALA A 1 95 ? 17.662 28.087 -24.333 1.000 9.942 94 ALA AAA N 1
ATOM 527 C CA . ALA A 1 95 ? 18.223 27.663 -23.034 1.000 10.568 94 ALA AAA CA 1
ATOM 528 C C . ALA A 1 95 ? 18.361 26.139 -22.992 1.000 10.861 94 ALA AAA C 1
ATOM 529 O O . ALA A 1 95 ? 19.286 25.637 -22.340 1.000 12.550 94 ALA AAA O 1
ATOM 531 N N . TRP A 1 96 ? 17.476 25.423 -23.675 1.000 10.868 95 TRP AAA N 1
ATOM 532 C CA . TRP A 1 96 ? 17.454 23.945 -23.617 1.000 12.222 95 TRP AAA CA 1
ATOM 533 C C . TRP A 1 96 ? 18.667 23.342 -24.326 1.000 12.679 95 TRP AAA C 1
ATOM 534 O O . TRP A 1 96 ? 18.857 22.122 -24.211 1.000 14.923 95 TRP AAA O 1
ATOM 545 N N . ARG A 1 97 ? 19.505 24.156 -24.977 1.000 12.920 96 ARG AAA N 1
ATOM 546 C CA . ARG A 1 97 ? 20.767 23.669 -25.582 1.000 13.992 96 ARG AAA CA 1
ATOM 547 C C . ARG A 1 97 ? 21.848 23.511 -24.519 1.000 15.640 96 ARG AAA C 1
ATOM 548 O O . ARG A 1 97 ? 22.837 22.844 -24.823 1.000 19.795 96 ARG AAA O 1
ATOM 556 N N . LYS A 1 98 ? 21.673 24.123 -23.356 1.000 15.915 97 LYS AAA N 1
ATOM 557 C CA . LYS A 1 98 ? 22.742 24.283 -22.349 1.000 19.471 97 LYS AAA CA 1
ATOM 558 C C . LYS A 1 98 ? 22.291 23.611 -21.061 1.000 20.237 97 LYS AAA C 1
ATOM 559 O O . LYS A 1 98 ? 21.262 24.010 -20.506 1.000 19.826 97 LYS AAA O 1
ATOM 565 N N . LYS A 1 99 ? 23.077 22.656 -20.585 1.000 23.260 98 LYS AAA N 1
ATOM 566 C CA . LYS A 1 99 ? 22.794 21.950 -19.318 1.000 26.721 98 LYS AAA CA 1
ATOM 567 C C . LYS A 1 99 ? 22.730 23.003 -18.211 1.000 23.638 98 LYS AAA C 1
ATOM 568 O O . LYS A 1 99 ? 23.573 23.932 -18.204 1.000 26.217 98 LYS AAA O 1
ATOM 574 N N . GLY A 1 100 ? 21.741 22.881 -17.334 1.000 22.741 99 GLY AAA N 1
ATOM 575 C CA . GLY A 1 100 ? 21.688 23.622 -16.065 1.000 23.411 99 GLY AAA CA 1
ATOM 576 C C . GLY A 1 100 ? 20.893 24.916 -16.151 1.000 21.894 99 GLY AAA C 1
ATOM 577 O O . GLY A 1 100 ? 20.638 25.490 -15.089 1.000 25.350 99 GLY AAA O 1
ATOM 578 N N . THR A 1 101 ? 20.503 25.382 -17.343 1.000 19.649 100 THR AAA N 1
ATOM 579 C CA . THR A 1 101 ? 19.736 26.649 -17.488 1.000 18.379 100 THR AAA CA 1
ATOM 580 C C . THR A 1 101 ? 18.306 26.471 -16.948 1.000 19.043 100 THR AAA C 1
ATOM 581 O O . THR A 1 101 ? 17.674 27.491 -16.681 1.000 21.367 100 THR AAA O 1
ATOM 585 N N . GLY A 1 102 ? 17.798 25.237 -16.820 1.000 20.298 101 GLY AAA N 1
ATOM 586 C CA . GLY A 1 102 ? 16.423 24.966 -16.355 1.000 21.148 101 GLY AAA CA 1
ATOM 587 C C . GLY A 1 102 ? 16.353 24.521 -14.900 1.000 23.163 101 GLY AAA C 1
ATOM 588 O O . GLY A 1 102 ? 15.227 24.317 -14.402 1.000 25.895 101 GLY AAA O 1
ATOM 589 N N . VAL A 1 103 ? 17.492 24.379 -14.217 1.000 21.376 102 VAL AAA N 1
ATOM 590 C CA . VAL A 1 103 ? 17.545 23.870 -12.812 1.000 23.761 102 VAL AAA CA 1
ATOM 591 C C . VAL A 1 103 ? 18.510 24.745 -12.008 1.000 21.851 102 VAL AAA C 1
ATOM 592 O O . VAL A 1 103 ? 19.225 24.212 -11.137 1.000 24.388 102 VAL AAA O 1
ATOM 596 N N . ALA A 1 104 ? 18.551 26.049 -12.288 1.000 18.756 103 ALA AAA N 1
ATOM 597 C CA . ALA A 1 104 ? 19.537 26.950 -11.653 1.000 17.768 103 ALA AAA CA 1
ATOM 598 C C . ALA A 1 104 ? 19.343 26.910 -10.134 1.000 18.169 103 ALA AAA C 1
ATOM 599 O O . ALA A 1 104 ? 18.183 27.002 -9.650 1.000 19.271 103 ALA AAA O 1
ATOM 601 N N . ALA A 1 105 ? 20.442 26.799 -9.389 1.000 17.226 104 ALA AAA N 1
ATOM 602 C CA . ALA A 1 105 ? 20.429 26.774 -7.909 1.000 17.195 104 ALA AAA CA 1
ATOM 603 C C . ALA A 1 105 ? 19.890 28.106 -7.381 1.000 15.075 104 ALA AAA C 1
ATOM 604 O O . ALA A 1 105 ? 19.965 29.135 -8.088 1.000 15.758 104 ALA AAA O 1
ATOM 606 N N . GLY A 1 106 ? 19.394 28.101 -6.155 1.000 15.669 105 GLY AAA N 1
ATOM 607 C CA . GLY A 1 106 ? 18.954 29.339 -5.492 1.000 15.218 105 GLY AAA CA 1
ATOM 608 C C . GLY A 1 106 ? 20.069 30.370 -5.461 1.000 15.148 105 GLY AAA C 1
ATOM 609 O O . GLY A 1 106 ? 19.781 31.568 -5.561 1.000 15.678 105 GLY AAA O 1
ATOM 610 N N . ASN A 1 107 ? 21.312 29.925 -5.301 1.000 14.841 106 ASN AAA N 1
ATOM 611 C CA . ASN A 1 107 ? 22.501 30.813 -5.323 1.000 14.251 106 ASN AAA CA 1
ATOM 612 C C . ASN A 1 107 ? 23.392 30.389 -6.484 1.000 12.553 106 ASN AAA C 1
ATOM 613 O O . ASN A 1 107 ? 24.610 30.300 -6.305 1.000 12.521 106 ASN AAA O 1
ATOM 618 N N . ALA A 1 108 ? 22.794 30.167 -7.651 1.000 12.421 107 ALA AAA N 1
ATOM 619 C CA . ALA A 1 108 ? 23.516 29.826 -8.895 1.000 12.322 107 ALA AAA CA 1
ATOM 620 C C . ALA A 1 108 ? 24.631 30.839 -9.152 1.000 11.676 107 ALA AAA C 1
ATOM 621 O O . ALA A 1 108 ? 24.464 32.052 -8.912 1.000 11.575 107 ALA AAA O 1
ATOM 623 N N . GLY A 1 109 ? 25.734 30.344 -9.694 1.000 11.441 108 GLY AAA N 1
ATOM 624 C CA . GLY A 1 109 ? 26.697 31.195 -10.392 1.000 11.085 108 GLY AAA CA 1
ATOM 625 C C . GLY A 1 109 ? 26.103 31.704 -11.691 1.000 9.926 108 GLY AAA C 1
ATOM 626 O O . GLY A 1 109 ? 24.998 31.298 -12.081 1.000 10.624 108 GLY AAA O 1
ATOM 627 N N A MET A 1 110 ? 26.845 32.581 -12.368 0.750 9.989 109 MET AAA N 1
ATOM 628 N N B MET A 1 110 ? 26.805 32.588 -12.396 0.250 10.807 109 MET AAA N 1
ATOM 629 C CA A MET A 1 110 ? 26.373 33.161 -13.641 0.750 9.887 109 MET AAA CA 1
ATOM 630 C CA B MET A 1 110 ? 26.252 33.202 -13.631 0.250 11.457 109 MET AAA CA 1
ATOM 631 C C A MET A 1 110 ? 25.965 32.015 -14.572 0.750 10.039 109 MET AAA C 1
ATOM 632 C C B MET A 1 110 ? 25.897 32.103 -14.641 0.250 11.154 109 MET AAA C 1
ATOM 633 O O A MET A 1 110 ? 26.758 31.100 -14.849 0.750 11.704 109 MET AAA O 1
ATOM 634 O O B MET A 1 110 ? 26.755 31.255 -14.942 0.250 11.764 109 MET AAA O 1
ATOM 643 N N A ILE A 1 111 ? 24.759 32.116 -15.107 0.500 9.840 110 ILE AAA N 1
ATOM 644 N N B ILE A 1 111 ? 24.668 32.118 -15.150 0.500 10.775 110 ILE AAA N 1
ATOM 645 C CA A ILE A 1 111 ? 24.202 31.147 -16.089 0.500 10.688 110 ILE AAA CA 1
ATOM 646 C CA B ILE A 1 111 ? 24.190 31.123 -16.145 0.500 11.516 110 ILE AAA CA 1
ATOM 647 C C A ILE A 1 111 ? 24.624 31.577 -17.498 0.500 10.909 110 ILE AAA C 1
ATOM 648 C C B ILE A 1 111 ? 24.664 31.575 -17.522 0.500 11.346 110 ILE AAA C 1
ATOM 649 O O A ILE A 1 111 ? 24.855 30.696 -18.325 0.500 13.311 110 ILE AAA O 1
ATOM 650 O O B ILE A 1 111 ? 25.045 30.716 -18.321 0.500 14.077 110 ILE AAA O 1
ATOM 659 N N . ILE A 1 112 ? 24.693 32.887 -17.754 1.000 10.581 111 ILE AAA N 1
ATOM 660 C CA . ILE A 1 112 ? 25.361 33.461 -18.951 1.000 10.989 111 ILE AAA CA 1
ATOM 661 C C . ILE A 1 112 ? 26.817 33.677 -18.571 1.000 11.435 111 ILE AAA C 1
ATOM 662 O O . ILE A 1 112 ? 27.102 34.520 -17.713 1.000 11.951 111 ILE AAA O 1
ATOM 667 N N . ARG A 1 113 ? 27.720 32.905 -19.161 1.000 12.092 112 ARG AAA N 1
ATOM 668 C CA . ARG A 1 113 ? 29.144 33.018 -18.807 1.000 12.332 112 ARG AAA CA 1
ATOM 669 C C . ARG A 1 113 ? 29.763 34.208 -19.529 1.000 12.322 112 ARG AAA C 1
ATOM 670 O O . ARG A 1 113 ? 29.298 34.626 -20.582 1.000 12.817 112 ARG AAA O 1
ATOM 678 N N . PRO A 1 114 ? 30.879 34.764 -19.009 1.000 12.881 113 PRO AAA N 1
ATOM 679 C CA . PRO A 1 114 ? 31.529 35.897 -19.673 1.000 12.444 113 PRO AAA CA 1
ATOM 680 C C . PRO A 1 114 ? 31.934 35.647 -21.129 1.000 12.448 113 PRO AAA C 1
ATOM 681 O O . PRO A 1 114 ? 31.982 36.585 -21.885 1.000 13.970 113 PRO AAA O 1
ATOM 685 N N . GLU A 1 115 ? 32.171 34.392 -21.495 1.000 13.459 114 GLU AAA N 1
ATOM 686 C CA . GLU A 1 115 ? 32.569 34.026 -22.874 1.000 13.731 114 GLU AAA CA 1
ATOM 687 C C . GLU A 1 115 ? 31.382 34.071 -23.844 1.000 13.926 114 GLU AAA C 1
ATOM 688 O O . GLU A 1 115 ? 31.612 34.024 -25.058 1.000 17.397 114 GLU AAA O 1
ATOM 694 N N A GLN A 1 116 ? 30.153 34.159 -23.329 0.500 13.307 115 GLN AAA N 1
ATOM 695 N N B GLN A 1 116 ? 30.148 34.138 -23.325 0.500 13.268 115 GLN AAA N 1
ATOM 696 C CA A GLN A 1 116 ? 28.926 34.074 -24.157 0.500 14.011 115 GLN AAA CA 1
ATOM 697 C CA B GLN A 1 116 ? 28.898 34.060 -24.126 0.500 14.336 115 GLN AAA CA 1
ATOM 698 C C A GLN A 1 116 ? 28.495 35.465 -24.614 0.500 14.158 115 GLN AAA C 1
ATOM 699 C C B GLN A 1 116 ? 28.512 35.462 -24.612 0.500 14.319 115 GLN AAA C 1
ATOM 700 O O A GLN A 1 116 ? 28.267 36.347 -23.759 0.500 15.013 115 GLN AAA O 1
ATOM 701 O O B GLN A 1 116 ? 28.370 36.373 -23.772 0.500 16.645 115 GLN AAA O 1
ATOM 712 N N . TYR A 1 117 ? 28.275 35.607 -25.913 1.000 13.666 116 TYR AAA N 1
ATOM 713 C CA . TYR A 1 117 ? 27.859 36.873 -26.546 1.000 13.159 116 TYR AAA CA 1
ATOM 714 C C . TYR A 1 117 ? 26.433 37.204 -26.117 1.000 11.995 116 TYR AAA C 1
ATOM 715 O O . TYR A 1 117 ? 25.543 36.338 -26.166 1.000 14.809 116 TYR AAA O 1
ATOM 724 N N . THR A 1 118 ? 26.220 38.445 -25.711 1.000 10.429 117 THR AAA N 1
ATOM 725 C CA . THR A 1 118 ? 24.884 38.894 -25.278 1.000 10.413 117 THR AAA CA 1
ATOM 726 C C . THR A 1 118 ? 24.387 40.102 -26.075 1.000 10.166 117 THR AAA C 1
ATOM 727 O O . THR A 1 118 ? 25.152 40.789 -26.762 1.000 10.500 117 THR AAA O 1
ATOM 731 N N . ILE A 1 119 ? 23.109 40.408 -25.884 1.000 10.167 118 ILE AAA N 1
ATOM 732 C CA . ILE A 1 119 ? 22.497 41.614 -26.478 1.000 10.287 118 ILE AAA CA 1
ATOM 733 C C . ILE A 1 119 ? 23.196 42.877 -25.959 1.000 9.599 118 ILE AAA C 1
ATOM 734 O O . ILE A 1 119 ? 23.280 43.858 -26.700 1.000 10.520 118 ILE AAA O 1
ATOM 739 N N . ALA A 1 120 ? 23.721 42.856 -24.743 1.000 10.185 119 ALA AAA N 1
ATOM 740 C CA . ALA A 1 120 ? 24.465 44.019 -24.212 1.000 10.329 119 ALA AAA CA 1
ATOM 741 C C . ALA A 1 120 ? 25.780 44.179 -24.988 1.000 10.452 119 ALA AAA C 1
ATOM 742 O O . ALA A 1 120 ? 26.141 45.299 -25.352 1.000 11.132 119 ALA AAA O 1
ATOM 744 N N . ASP A 1 121 ? 26.472 43.081 -25.266 1.000 10.214 120 ASP AAA N 1
ATOM 745 C CA . ASP A 1 121 ? 27.702 43.141 -26.088 1.000 11.020 120 ASP AAA CA 1
ATOM 746 C C . ASP A 1 121 ? 27.364 43.706 -27.462 1.000 11.215 120 ASP AAA C 1
ATOM 747 O O . ASP A 1 121 ? 28.157 44.498 -28.016 1.000 12.778 120 ASP AAA O 1
ATOM 752 N N . MET A 1 122 ? 26.235 43.285 -28.023 1.000 10.496 121 MET AAA N 1
ATOM 753 C CA . MET A 1 122 ? 25.813 43.731 -29.367 1.000 11.381 121 MET AAA CA 1
ATOM 754 C C . MET A 1 122 ? 25.650 45.260 -29.325 1.000 10.771 121 MET AAA C 1
ATOM 755 O O . MET A 1 122 ? 26.250 45.966 -30.146 1.000 12.136 121 MET AAA O 1
ATOM 760 N N . PHE A 1 123 ? 24.909 45.792 -28.366 1.000 10.591 122 PHE AAA N 1
ATOM 761 C CA . PHE A 1 123 ? 24.721 47.256 -28.270 1.000 11.334 122 PHE AAA CA 1
ATOM 762 C C . PHE A 1 123 ? 26.054 47.969 -28.005 1.000 11.430 122 PHE AAA C 1
ATOM 763 O O . PHE A 1 123 ? 26.278 49.053 -28.567 1.000 12.316 122 PHE AAA O 1
ATOM 771 N N A LYS A 1 124 ? 26.916 47.391 -27.171 0.500 11.861 123 LYS AAA N 1
ATOM 772 N N B LYS A 1 124 ? 26.934 47.403 -27.182 0.500 12.413 123 LYS AAA N 1
ATOM 773 C CA A LYS A 1 124 ? 28.245 47.995 -26.899 0.500 13.067 123 LYS AAA CA 1
ATOM 774 C CA B LYS A 1 124 ? 28.235 48.067 -26.911 0.500 13.740 123 LYS AAA CA 1
ATOM 775 C C A LYS A 1 124 ? 28.984 48.206 -28.224 0.500 13.474 123 LYS AAA C 1
ATOM 776 C C B LYS A 1 124 ? 29.036 48.149 -28.218 0.500 14.651 123 LYS AAA C 1
ATOM 777 O O A LYS A 1 124 ? 29.628 49.261 -28.393 0.500 15.576 123 LYS AAA O 1
ATOM 778 O O B LYS A 1 124 ? 29.777 49.138 -28.405 0.500 16.056 123 LYS AAA O 1
ATOM 789 N N A SER A 1 125 ? 28.887 47.240 -29.140 0.500 13.223 124 SER AAA N 1
ATOM 790 N N B SER A 1 125 ? 28.871 47.174 -29.114 0.500 14.367 124 SER AAA N 1
ATOM 791 C CA A SER A 1 125 ? 29.640 47.272 -30.423 0.500 13.882 124 SER AAA CA 1
ATOM 792 C CA B SER A 1 125 ? 29.547 47.182 -30.440 0.500 16.131 124 SER AAA CA 1
ATOM 793 C C A SER A 1 125 ? 29.042 48.314 -31.382 0.500 14.867 124 SER AAA C 1
ATOM 794 C C B SER A 1 125 ? 29.113 48.411 -31.252 0.500 15.528 124 SER AAA C 1
ATOM 795 O O A SER A 1 125 ? 29.663 48.568 -32.432 0.500 15.378 124 SER AAA O 1
ATOM 796 O O B SER A 1 125 ? 29.936 48.910 -32.048 0.500 16.597 124 SER AAA O 1
ATOM 801 N N . ALA A 1 126 ? 27.877 48.885 -31.053 1.000 14.541 125 ALA AAA N 1
ATOM 802 C CA . ALA A 1 126 ? 27.283 50.053 -31.748 1.000 15.770 125 ALA AAA CA 1
ATOM 803 C C . ALA A 1 126 ? 27.542 51.359 -30.976 1.000 15.069 125 ALA AAA C 1
ATOM 804 O O . ALA A 1 126 ? 26.948 52.382 -31.328 1.000 17.414 125 ALA AAA O 1
ATOM 806 N N A ASP A 1 127 ? 28.419 51.318 -29.966 0.500 15.023 126 ASP AAA N 1
ATOM 807 N N B ASP A 1 127 ? 28.382 51.313 -29.933 0.500 15.742 126 ASP AAA N 1
ATOM 808 C CA A ASP A 1 127 ? 28.790 52.478 -29.109 0.500 16.076 126 ASP AAA CA 1
ATOM 809 C CA B ASP A 1 127 ? 28.809 52.484 -29.114 0.500 17.267 126 ASP AAA CA 1
ATOM 810 C C A ASP A 1 127 ? 27.542 52.988 -28.376 0.500 14.811 126 ASP AAA C 1
ATOM 811 C C B ASP A 1 127 ? 27.668 52.941 -28.190 0.500 15.295 126 ASP AAA C 1
ATOM 812 O O A ASP A 1 127 ? 27.339 54.211 -28.268 0.500 16.443 126 ASP AAA O 1
ATOM 813 O O B ASP A 1 127 ? 27.701 54.077 -27.688 0.500 16.034 126 ASP AAA O 1
ATOM 822 N N . TYR A 1 128 ? 26.718 52.061 -27.903 1.000 13.075 127 TYR AAA N 1
ATOM 823 C CA . TYR A 1 128 ? 25.655 52.360 -26.925 1.000 12.471 127 TYR AAA CA 1
ATOM 824 C C . TYR A 1 128 ? 26.211 52.152 -25.519 1.000 12.304 127 TYR AAA C 1
ATOM 825 O O . TYR A 1 128 ? 27.055 51.268 -25.304 1.000 14.889 127 TYR AAA O 1
ATOM 834 N N A THR A 1 129 ? 25.685 52.921 -24.567 0.750 11.462 128 THR AAA N 1
ATOM 835 N N B THR A 1 129 ? 25.742 52.948 -24.563 0.250 12.627 128 THR AAA N 1
ATOM 836 C CA A THR A 1 129 ? 25.856 52.704 -23.110 0.750 11.615 128 THR AAA CA 1
ATOM 837 C CA B THR A 1 129 ? 25.920 52.663 -23.120 0.250 12.909 128 THR AAA CA 1
ATOM 838 C C A THR A 1 129 ? 24.770 51.717 -22.674 0.750 10.679 128 THR AAA C 1
ATOM 839 C C B THR A 1 129 ? 24.802 51.705 -22.708 0.250 11.725 128 THR AAA C 1
ATOM 840 O O A THR A 1 129 ? 23.610 51.896 -23.062 0.750 11.995 128 THR AAA O 1
ATOM 841 O O B THR A 1 129 ? 23.661 51.902 -23.157 0.250 12.842 128 THR AAA O 1
ATOM 848 N N . THR A 1 130 ? 25.131 50.697 -21.907 1.000 10.039 129 THR AAA N 1
ATOM 849 C CA . THR A 1 130 ? 24.222 49.589 -21.586 1.000 9.884 129 THR AAA CA 1
ATOM 850 C C . THR A 1 130 ? 23.929 49.543 -20.085 1.000 9.641 129 THR AAA C 1
ATOM 851 O O . THR A 1 130 ? 24.820 49.764 -19.251 1.000 9.948 129 THR AAA O 1
ATOM 855 N N . GLY A 1 131 ? 22.692 49.213 -19.748 1.000 9.397 130 GLY AAA N 1
ATOM 856 C CA . GLY A 1 131 ? 22.267 49.090 -18.351 1.000 9.458 130 GLY AAA CA 1
ATOM 857 C C . GLY A 1 131 ? 21.289 47.955 -18.157 1.000 8.708 130 GLY AAA C 1
ATOM 858 O O . GLY A 1 131 ? 20.462 47.704 -19.039 1.000 9.586 130 GLY AAA O 1
ATOM 859 N N . ALA A 1 132 ? 21.403 47.294 -17.021 1.000 8.396 131 ALA AAA N 1
ATOM 860 C CA . ALA A 1 132 ? 20.474 46.242 -16.572 1.000 8.421 131 ALA AAA CA 1
ATOM 861 C C . ALA A 1 132 ? 19.983 46.640 -15.192 1.000 8.800 131 ALA AAA C 1
ATOM 862 O O . ALA A 1 132 ? 20.806 46.763 -14.273 1.000 9.258 131 ALA AAA O 1
ATOM 864 N N . ILE A 1 133 ? 18.678 46.805 -15.050 1.000 8.301 132 ILE AAA N 1
ATOM 865 C CA . ILE A 1 133 ? 18.086 47.281 -13.777 1.000 8.572 132 ILE AAA CA 1
ATOM 866 C C . ILE A 1 133 ? 16.900 46.395 -13.428 1.000 7.610 132 ILE AAA C 1
ATOM 867 O O . ILE A 1 133 ? 15.998 46.228 -14.277 1.000 8.674 132 ILE AAA O 1
ATOM 872 N N . GLY A 1 134 ? 16.909 45.851 -12.220 1.000 7.239 133 GLY AAA N 1
ATOM 873 C CA . GLY A 1 134 ? 15.749 45.145 -11.659 1.000 7.529 133 GLY AAA CA 1
ATOM 874 C C . GLY A 1 134 ? 15.996 43.666 -11.484 1.000 7.427 133 GLY AAA C 1
ATOM 875 O O . GLY A 1 134 ? 16.953 43.252 -10.813 1.000 8.713 133 GLY AAA O 1
ATOM 876 N N . LYS A 1 135 ? 15.110 42.867 -12.042 1.000 7.744 134 LYS AAA N 1
ATOM 877 C CA . LYS A 1 135 ? 15.075 41.412 -11.813 1.000 7.770 134 LYS AAA CA 1
ATOM 878 C C . LYS A 1 135 ? 16.058 40.698 -12.735 1.000 8.195 134 LYS AAA C 1
ATOM 879 O O . LYS A 1 135 ? 16.120 41.024 -13.932 1.000 8.931 134 LYS AAA O 1
ATOM 885 N N . TRP A 1 136 ? 16.742 39.692 -12.199 1.000 7.954 135 TRP AAA N 1
ATOM 886 C CA . TRP A 1 136 ? 17.822 39.007 -12.950 1.000 7.776 135 TRP AAA CA 1
ATOM 887 C C . TRP A 1 136 ? 17.475 37.554 -13.316 1.000 7.977 135 TRP AAA C 1
ATOM 888 O O . TRP A 1 136 ? 17.360 37.266 -14.512 1.000 8.848 135 TRP AAA O 1
ATOM 899 N N . HIS A 1 137 ? 17.361 36.658 -12.338 1.000 8.227 136 HIS AAA N 1
ATOM 900 C CA . HIS A 1 137 ? 17.050 35.215 -12.522 1.000 8.448 136 HIS AAA CA 1
ATOM 901 C C . HIS A 1 137 ? 18.214 34.439 -13.159 1.000 8.386 136 HIS AAA C 1
ATOM 902 O O . HIS A 1 137 ? 18.031 33.269 -13.491 1.000 10.253 136 HIS AAA O 1
ATOM 909 N N . LEU A 1 138 ? 19.398 35.028 -13.297 1.000 8.243 137 LEU AAA N 1
ATOM 910 C CA . LEU A 1 138 ? 20.444 34.414 -14.165 1.000 9.212 137 LEU AAA CA 1
ATOM 911 C C . LEU A 1 138 ? 21.785 34.219 -13.448 1.000 8.785 137 LEU AAA C 1
ATOM 912 O O . LEU A 1 138 ? 22.790 33.974 -14.133 1.000 9.921 137 LEU AAA O 1
ATOM 917 N N . GLY A 1 139 ? 21.796 34.206 -12.124 1.000 9.592 138 GLY AAA N 1
ATOM 918 C CA . GLY A 1 139 ? 22.988 33.833 -11.353 1.000 9.584 138 GLY AAA CA 1
ATOM 919 C C . GLY A 1 139 ? 24.001 34.952 -11.234 1.000 9.425 138 GLY AAA C 1
ATOM 920 O O . GLY A 1 139 ? 23.987 35.926 -12.000 1.000 10.138 138 GLY AAA O 1
ATOM 921 N N . LEU A 1 140 ? 24.906 34.786 -10.282 1.000 9.607 139 LEU AAA N 1
ATOM 922 C CA . LEU A 1 140 ? 25.934 35.791 -9.963 1.000 9.931 139 LEU AAA CA 1
ATOM 923 C C . LEU A 1 140 ? 27.177 35.064 -9.489 1.000 9.303 139 LEU AAA C 1
ATOM 924 O O . LEU A 1 140 ? 27.057 34.074 -8.782 1.000 10.907 139 LEU AAA O 1
ATOM 929 N N . GLY A 1 141 ? 28.346 35.582 -9.845 1.000 10.074 140 GLY AAA N 1
ATOM 930 C CA . GLY A 1 141 ? 29.603 34.956 -9.433 1.000 1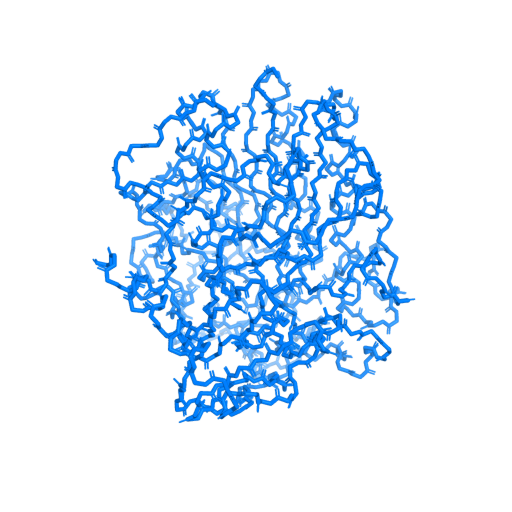0.611 140 GLY AAA CA 1
ATOM 931 C C . GLY A 1 141 ? 29.915 33.732 -10.266 1.000 10.301 140 GLY AAA C 1
ATOM 932 O O . GLY A 1 141 ? 29.338 33.521 -11.341 1.000 11.593 140 GLY AAA O 1
ATOM 933 N N . ASP A 1 142 ? 30.874 32.954 -9.795 1.000 12.560 141 ASP AAA N 1
ATOM 934 C CA . ASP A 1 142 ? 31.472 31.885 -10.613 1.000 12.800 141 ASP AAA CA 1
ATOM 935 C C . ASP A 1 142 ? 30.627 30.618 -10.468 1.000 13.870 141 ASP AAA C 1
ATOM 936 O O . ASP A 1 142 ? 29.908 30.259 -11.406 1.000 16.055 141 ASP AAA O 1
ATOM 941 N N . LYS A 1 143 ? 30.688 29.978 -9.311 1.000 16.127 142 LYS AAA N 1
ATOM 942 C CA . LYS A 1 143 ? 30.008 28.693 -9.072 1.000 16.718 142 LYS AAA CA 1
ATOM 943 C C . LYS A 1 143 ? 28.951 28.894 -7.989 1.000 15.109 142 LYS AAA C 1
ATOM 944 O O . LYS A 1 143 ? 29.060 29.816 -7.144 1.000 16.124 142 LYS AAA O 1
ATOM 950 N N . THR A 1 144 ? 27.970 28.010 -7.990 1.000 15.167 143 THR AAA N 1
ATOM 951 C CA . THR A 1 144 ? 26.892 28.007 -6.986 1.000 14.974 143 THR AAA CA 1
ATOM 952 C C . THR A 1 144 ? 27.473 28.134 -5.574 1.000 14.901 143 THR AAA C 1
ATOM 953 O O . THR A 1 144 ? 28.383 27.365 -5.210 1.000 16.240 143 THR AAA O 1
ATOM 957 N N . GLY A 1 145 ? 26.942 29.063 -4.788 1.000 14.747 144 GLY AAA N 1
ATOM 958 C CA . GLY A 1 145 ? 27.278 29.167 -3.356 1.000 15.180 144 GLY AAA CA 1
ATOM 959 C C . GLY A 1 145 ? 28.614 29.841 -3.073 1.000 16.325 144 GLY AAA C 1
ATOM 960 O O . GLY A 1 145 ? 28.970 29.938 -1.876 1.000 21.868 144 GLY AAA O 1
ATOM 961 N N . THR A 1 146 ? 29.347 30.308 -4.084 1.000 15.174 145 THR AAA N 1
ATOM 962 C CA . THR A 1 146 ? 30.719 30.844 -3.876 1.000 16.317 145 THR AAA CA 1
ATOM 963 C C . THR A 1 146 ? 30.683 32.368 -3.804 1.000 16.775 145 THR AAA C 1
ATOM 964 O O . THR A 1 146 ? 31.753 32.974 -3.688 1.000 19.028 145 THR AAA O 1
ATOM 968 N N . GLN A 1 147 ? 29.502 32.979 -3.794 1.000 15.283 146 GLN AAA N 1
ATOM 969 C CA . GLN A 1 147 ? 29.416 34.453 -3.761 1.000 14.607 146 GLN AAA CA 1
ATOM 970 C C . GLN A 1 147 ? 29.895 34.954 -2.393 1.000 16.069 146 GLN AAA C 1
ATOM 971 O O . GLN A 1 147 ? 29.380 34.482 -1.361 1.000 18.122 146 GLN AAA O 1
ATOM 977 N N . ASP A 1 148 ? 30.823 35.900 -2.374 1.000 18.012 147 ASP AAA N 1
ATOM 978 C CA . ASP A 1 148 ? 31.174 36.592 -1.116 1.000 18.195 147 ASP AAA CA 1
ATOM 979 C C . ASP A 1 148 ? 30.280 37.823 -1.033 1.000 16.261 147 ASP AAA C 1
ATOM 980 O O . ASP A 1 148 ? 30.608 38.872 -1.601 1.000 16.224 147 ASP AAA O 1
ATOM 985 N N . TRP A 1 149 ? 29.171 37.678 -0.337 1.000 15.512 148 TRP AAA N 1
ATOM 986 C CA . TRP A 1 149 ? 28.200 38.784 -0.230 1.000 14.065 148 TRP AAA CA 1
ATOM 987 C C . TRP A 1 149 ? 28.796 39.929 0.586 1.000 13.910 148 TRP AAA C 1
ATOM 988 O O . TRP A 1 149 ? 28.236 41.022 0.562 1.000 16.869 148 TRP AAA O 1
ATOM 999 N N . ASN A 1 150 ? 29.896 39.671 1.290 1.000 13.235 149 ASN AAA N 1
ATOM 1000 C CA . ASN A 1 150 ? 30.612 40.689 2.096 1.000 13.162 149 ASN AAA CA 1
ATOM 1001 C C . ASN A 1 150 ? 31.768 41.316 1.316 1.000 14.188 149 ASN AAA C 1
ATOM 1002 O O . ASN A 1 150 ? 32.544 42.050 1.929 1.000 17.815 149 ASN AAA O 1
ATOM 1007 N N . GLY A 1 151 ? 31.882 41.036 0.024 1.000 14.048 150 GLY AAA N 1
ATOM 1008 C CA . GLY A 1 151 ? 32.984 41.532 -0.804 1.000 14.935 150 GLY AAA CA 1
ATOM 1009 C C . GLY A 1 151 ? 32.529 41.904 -2.190 1.000 14.445 150 GLY AAA C 1
ATOM 1010 O O . GLY A 1 151 ? 31.433 42.415 -2.377 1.000 18.033 150 GLY AAA O 1
ATOM 1011 N N . THR A 1 152 ? 33.358 41.587 -3.176 1.000 13.694 151 THR AAA N 1
ATOM 1012 C CA . THR A 1 152 ? 33.080 41.847 -4.593 1.000 14.136 151 THR AAA CA 1
ATOM 1013 C C . THR A 1 152 ? 32.655 40.534 -5.222 1.000 13.933 151 THR AAA C 1
ATOM 1014 O O . THR A 1 152 ? 33.310 39.489 -4.979 1.000 16.636 151 THR AAA O 1
ATOM 1018 N N A ILE A 1 153 ? 31.574 40.578 -6.000 0.500 13.165 152 ILE AAA N 1
ATOM 1019 N N B ILE A 1 153 ? 31.614 40.597 -6.035 0.500 12.494 152 ILE AAA N 1
ATOM 1020 C CA A ILE A 1 153 ? 31.065 39.413 -6.772 0.500 13.602 152 ILE AAA CA 1
ATOM 1021 C CA B ILE A 1 153 ? 31.092 39.424 -6.774 0.500 12.488 152 ILE AAA CA 1
ATOM 1022 C C A ILE A 1 153 ? 31.681 39.482 -8.173 0.500 11.700 152 ILE AAA C 1
ATOM 1023 C C B ILE A 1 153 ? 31.675 39.482 -8.188 0.500 11.485 152 ILE AAA C 1
ATOM 1024 O O A ILE A 1 153 ? 31.691 40.573 -8.777 0.500 12.732 152 ILE AAA O 1
ATOM 1025 O O B ILE A 1 153 ? 31.695 40.569 -8.797 0.500 12.434 152 ILE AAA O 1
ATOM 1034 N N . SER A 1 154 ? 32.155 38.349 -8.684 1.000 10.661 153 SER AAA N 1
ATOM 1035 C CA . SER A 1 154 ? 32.773 38.289 -10.020 1.000 10.008 153 SER AAA CA 1
ATOM 1036 C C . SER A 1 154 ? 32.820 36.844 -10.458 1.000 9.637 153 SER AAA C 1
ATOM 1037 O O . SER A 1 154 ? 33.238 35.994 -9.681 1.000 11.801 153 SER AAA O 1
ATOM 1040 N N . PRO A 1 155 ? 32.425 36.503 -11.700 1.000 9.935 154 PRO AAA N 1
ATOM 1041 C CA . PRO A 1 155 ? 31.868 37.422 -12.691 1.000 9.549 154 PRO AAA CA 1
ATOM 1042 C C . PRO A 1 155 ? 30.477 37.963 -12.322 1.000 9.838 154 PRO AAA C 1
ATOM 1043 O O . PRO A 1 155 ? 29.735 37.331 -11.575 1.000 11.373 154 PRO AAA O 1
ATOM 1047 N N . ALA A 1 156 ? 30.159 39.118 -12.892 1.000 10.241 155 ALA AAA N 1
ATOM 1048 C CA . ALA A 1 156 ? 28.863 39.796 -12.726 1.000 10.891 155 ALA AAA CA 1
ATOM 1049 C C . ALA A 1 156 ? 28.503 40.450 -14.066 1.000 9.423 155 ALA AAA C 1
ATOM 1050 O O . ALA A 1 156 ? 29.046 40.090 -15.114 1.000 9.589 155 ALA AAA O 1
ATOM 1052 N N . LEU A 1 157 ? 27.567 41.386 -14.064 1.000 9.665 156 LEU AAA N 1
ATOM 1053 C CA . LEU A 1 157 ? 26.938 41.789 -15.340 1.000 9.408 156 LEU AAA CA 1
ATOM 1054 C C . LEU A 1 157 ? 27.885 42.609 -16.231 1.000 9.265 156 LEU AAA C 1
ATOM 1055 O O . LEU A 1 157 ? 27.705 42.586 -17.455 1.000 9.985 156 LEU AAA O 1
ATOM 1060 N N A LYS A 1 158 ? 28.902 43.265 -15.667 0.500 9.659 157 LYS AAA N 1
ATOM 1061 N N B LYS A 1 158 ? 28.874 43.282 -15.644 0.500 9.668 157 LYS AAA N 1
ATOM 1062 C CA A LYS A 1 158 ? 29.873 43.996 -16.524 0.500 10.041 157 LYS AAA CA 1
ATOM 1063 C CA B LYS A 1 158 ? 29.905 43.973 -16.456 0.500 9.974 157 LYS AAA CA 1
ATOM 1064 C C A LYS A 1 158 ? 30.670 42.990 -17.364 0.500 10.199 157 LYS AAA C 1
ATOM 1065 C C B LYS A 1 158 ? 30.546 42.957 -17.409 0.500 9.651 157 LYS AAA C 1
ATOM 1066 O O A LYS A 1 158 ? 31.245 43.401 -18.387 0.500 12.181 157 LYS AAA O 1
ATOM 1067 O O B LYS A 1 158 ? 30.826 43.308 -18.567 0.500 10.263 157 LYS AAA O 1
ATOM 1078 N N . ASP A 1 159 ? 30.749 41.729 -16.935 1.000 9.421 158 ASP AAA N 1
ATOM 1079 C CA . ASP A 1 159 ? 31.478 40.680 -17.680 1.000 9.891 158 ASP AAA CA 1
ATOM 1080 C C . ASP A 1 159 ? 30.663 40.133 -18.854 1.000 9.548 158 ASP AAA C 1
ATOM 1081 O O . ASP A 1 159 ? 31.231 39.379 -19.643 1.000 10.624 158 ASP AAA O 1
ATOM 1086 N N . ILE A 1 160 ? 29.390 40.507 -18.984 1.000 9.842 159 ILE AAA N 1
ATOM 1087 C CA . ILE A 1 160 ? 28.547 40.115 -20.142 1.000 9.852 159 ILE AAA CA 1
ATOM 1088 C C . ILE A 1 160 ? 28.005 41.369 -20.827 1.000 9.506 159 ILE AAA C 1
ATOM 1089 O O . ILE A 1 160 ? 27.007 41.276 -21.554 1.000 10.691 159 ILE AAA O 1
ATOM 1094 N N . GLY A 1 161 ? 28.656 42.512 -20.667 1.000 9.994 160 GLY AAA N 1
ATOM 1095 C CA . GLY A 1 161 ? 28.427 43.672 -21.546 1.000 10.487 160 GLY AAA CA 1
ATOM 1096 C C . GLY A 1 161 ? 27.580 44.789 -20.973 1.000 9.674 160 GLY AAA C 1
ATOM 1097 O O . GLY A 1 161 ? 27.332 45.742 -21.717 1.000 11.074 160 GLY AAA O 1
ATOM 1098 N N . PHE A 1 162 ? 27.173 44.704 -19.712 1.000 9.823 161 PHE AAA N 1
ATOM 1099 C CA . PHE A 1 162 ? 26.365 45.775 -19.079 1.000 9.918 161 PHE AAA CA 1
ATOM 1100 C C . PHE A 1 162 ? 27.256 46.765 -18.334 1.000 9.891 161 PHE AAA C 1
ATOM 1101 O O . PHE A 1 162 ? 27.869 46.411 -17.306 1.000 11.313 161 PHE AAA O 1
ATOM 1109 N N . ASP A 1 163 ? 27.316 47.999 -18.833 1.000 9.830 162 ASP AAA N 1
ATOM 1110 C CA . ASP A 1 163 ? 28.149 49.065 -18.232 1.000 10.277 162 ASP AAA CA 1
ATOM 1111 C C . ASP A 1 163 ? 27.671 49.362 -16.810 1.000 10.401 162 ASP AAA C 1
ATOM 1112 O O . ASP A 1 163 ? 28.480 49.610 -15.910 1.000 13.037 162 ASP AAA O 1
ATOM 1117 N N . TYR A 1 164 ? 26.366 49.425 -16.623 1.000 10.275 163 TYR AAA N 1
ATOM 1118 C CA . TYR A 1 164 ? 25.734 49.733 -15.323 1.000 10.150 163 TYR AAA CA 1
ATOM 1119 C C . TYR A 1 164 ? 24.769 48.610 -14.997 1.000 9.027 163 TYR AAA C 1
ATOM 1120 O O . TYR A 1 164 ? 24.010 48.175 -15.876 1.000 9.983 163 TYR AAA O 1
ATOM 1129 N N . SER A 1 165 ? 24.729 48.204 -13.739 1.000 8.640 164 SER AAA N 1
ATOM 1130 C CA . SER A 1 165 ? 23.684 47.275 -13.283 1.000 9.661 164 SER AAA CA 1
ATOM 1131 C C . SER A 1 165 ? 23.276 47.596 -11.853 1.000 9.159 164 SER AAA C 1
ATOM 1132 O O . SER A 1 165 ? 24.127 47.910 -11.001 1.000 9.692 164 SER AAA O 1
ATOM 1135 N N . TYR A 1 166 ? 21.983 47.483 -11.599 1.000 8.800 165 TYR AAA N 1
ATOM 1136 C CA . TYR A 1 166 ? 21.399 47.592 -10.251 1.000 8.469 165 TYR AAA CA 1
ATOM 1137 C C . TYR A 1 166 ? 20.299 46.541 -10.203 1.000 7.978 165 TYR AAA C 1
ATOM 1138 O O . TYR A 1 166 ? 19.228 46.765 -10.786 1.000 8.802 165 TYR AAA O 1
ATOM 1147 N N . ILE A 1 167 ? 20.594 45.386 -9.639 1.000 8.263 166 ILE AAA N 1
ATOM 1148 C CA . ILE A 1 167 ? 19.691 44.221 -9.745 1.000 8.175 166 ILE AAA CA 1
ATOM 1149 C C . ILE A 1 167 ? 19.396 43.660 -8.362 1.000 8.069 166 ILE AAA C 1
ATOM 1150 O O . ILE A 1 167 ? 20.207 43.746 -7.426 1.000 9.794 166 ILE AAA O 1
ATOM 1155 N N . MET A 1 168 ? 18.234 43.059 -8.252 1.000 8.318 167 MET AAA N 1
ATOM 1156 C CA . MET A 1 168 ? 17.925 42.191 -7.107 1.000 8.333 167 MET AAA CA 1
ATOM 1157 C C . MET A 1 168 ? 18.876 40.991 -7.137 1.000 8.314 167 MET AAA C 1
ATOM 1158 O O . MET A 1 168 ? 19.058 40.375 -8.189 1.000 8.570 167 MET AAA O 1
ATOM 1163 N N . ALA A 1 169 ? 19.477 40.665 -6.005 1.000 8.327 168 ALA AAA N 1
ATOM 1164 C CA . ALA A 1 169 ? 20.415 39.527 -5.937 1.000 8.834 168 ALA AAA CA 1
ATOM 1165 C C . ALA A 1 169 ? 19.723 38.216 -6.274 1.000 8.909 168 ALA AAA C 1
ATOM 1166 O O . ALA A 1 169 ? 20.397 37.282 -6.727 1.000 10.515 168 ALA AAA O 1
ATOM 1168 N N . ALA A 1 170 ? 18.441 38.122 -5.952 1.000 8.639 169 ALA AAA N 1
ATOM 1169 C CA . ALA A 1 170 ? 17.590 36.945 -6.183 1.000 8.861 169 ALA AAA CA 1
ATOM 1170 C C . ALA A 1 170 ? 16.187 37.452 -6.478 1.000 8.215 169 ALA AAA C 1
ATOM 1171 O O . ALA A 1 170 ? 15.850 38.577 -6.097 1.000 9.136 169 ALA AAA O 1
ATOM 1173 N N . THR A 1 171 ? 15.375 36.616 -7.101 1.000 8.541 170 THR AAA N 1
ATOM 1174 C CA . THR A 1 171 ? 13.949 36.938 -7.234 1.000 8.784 170 THR AAA CA 1
ATOM 1175 C C . THR A 1 171 ? 13.349 37.086 -5.834 1.000 8.813 170 THR AAA C 1
ATOM 1176 O O . THR A 1 171 ? 13.928 36.634 -4.846 1.000 9.263 170 THR AAA O 1
ATOM 1180 N N . ALA A 1 172 ? 12.199 37.735 -5.743 1.000 9.595 171 ALA AAA N 1
ATOM 1181 C CA . ALA A 1 172 ? 11.709 38.300 -4.474 1.000 10.725 171 ALA AAA CA 1
ATOM 1182 C C . ALA A 1 172 ? 11.358 37.202 -3.465 1.000 8.605 171 ALA AAA C 1
ATOM 1183 O O . ALA A 1 172 ? 11.330 37.504 -2.277 1.000 10.157 171 ALA AAA O 1
ATOM 1185 N N . ASP A 1 173 ? 11.042 35.989 -3.917 1.000 7.996 172 ASP AAA N 1
ATOM 1186 C CA . ASP A 1 173 ? 10.708 34.890 -2.990 1.000 8.278 172 ASP AAA CA 1
ATOM 1187 C C . ASP A 1 173 ? 11.938 34.090 -2.563 1.000 8.592 172 ASP AAA C 1
ATOM 1188 O O . ASP A 1 173 ? 11.748 33.042 -1.940 1.000 10.308 172 ASP AAA O 1
ATOM 1193 N N . ARG A 1 174 ? 13.137 34.577 -2.877 1.000 8.904 173 ARG AAA N 1
ATOM 1194 C CA . ARG A 1 174 ? 14.416 33.896 -2.587 1.000 9.515 173 ARG AAA CA 1
ATOM 1195 C C . ARG A 1 174 ? 15.374 34.835 -1.844 1.000 9.478 173 ARG AAA C 1
ATOM 1196 O O . ARG A 1 174 ? 15.160 36.043 -1.770 1.000 12.448 173 ARG AAA O 1
ATOM 1204 N N . VAL A 1 175 ? 16.434 34.261 -1.310 1.000 9.615 174 VAL AAA N 1
ATOM 1205 C CA . VAL A 1 175 ? 17.485 35.004 -0.573 1.000 9.068 174 VAL AAA CA 1
ATOM 1206 C C . VAL A 1 175 ? 18.734 35.072 -1.443 1.000 9.327 174 VAL AAA C 1
ATOM 1207 O O . VAL A 1 175 ? 18.997 34.197 -2.274 1.000 10.286 174 VAL AAA O 1
ATOM 1211 N N . PRO A 1 176 ? 19.611 36.074 -1.240 1.000 9.460 175 PRO AAA N 1
ATOM 1212 C CA . PRO A 1 176 ? 19.443 37.149 -0.277 1.000 9.296 175 PRO AAA CA 1
ATOM 1213 C C . PRO A 1 176 ? 18.609 38.312 -0.809 1.000 8.680 175 PRO AAA C 1
ATOM 1214 O O . PRO A 1 176 ? 18.673 38.641 -1.988 1.000 9.364 175 PRO AAA O 1
ATOM 1218 N N . CYS A 1 177 ? 17.870 38.927 0.111 1.000 8.844 176 CYS AAA N 1
ATOM 1219 C CA . CYS A 1 177 ? 16.912 40.014 -0.198 1.000 8.984 176 CYS AAA CA 1
ATOM 1220 C C . CYS A 1 177 ? 17.652 41.352 -0.170 1.000 8.472 176 CYS AAA C 1
ATOM 1221 O O . CYS A 1 177 ? 17.418 42.177 0.730 1.000 9.630 176 CYS AAA O 1
ATOM 1224 N N . ILE A 1 178 ? 18.573 41.511 -1.112 1.000 8.734 177 ILE AAA N 1
ATOM 1225 C CA . ILE A 1 178 ? 19.478 42.682 -1.211 1.000 8.619 177 ILE AAA CA 1
ATOM 1226 C C . ILE A 1 178 ? 19.625 43.017 -2.691 1.000 8.217 177 ILE AAA C 1
ATOM 1227 O O . ILE A 1 178 ? 19.238 42.202 -3.554 1.000 8.759 177 ILE AAA O 1
ATOM 1232 N N . TYR A 1 179 ? 20.145 44.196 -2.965 1.000 9.020 178 TYR AAA N 1
ATOM 1233 C CA . TYR A 1 179 ? 20.473 44.625 -4.338 1.000 8.894 178 TYR AAA CA 1
ATOM 1234 C C . TYR A 1 179 ? 21.982 44.589 -4.538 1.000 8.796 178 TYR AAA C 1
ATOM 1235 O O . TYR A 1 179 ? 22.750 44.805 -3.589 1.000 9.791 178 TYR AAA O 1
ATOM 1244 N N . ILE A 1 180 ? 22.362 44.342 -5.784 1.000 9.050 179 ILE AAA N 1
ATOM 1245 C CA . ILE A 1 180 ? 23.758 44.341 -6.265 1.000 8.802 179 ILE AAA CA 1
ATOM 1246 C C . ILE A 1 180 ? 23.893 45.483 -7.264 1.000 9.385 179 ILE AAA C 1
ATOM 1247 O O . ILE A 1 180 ? 23.141 45.527 -8.242 1.000 10.387 179 ILE AAA O 1
ATOM 1252 N N . GLU A 1 181 ? 24.818 46.393 -6.987 1.000 9.763 180 GLU AAA N 1
ATOM 1253 C CA . GLU A 1 181 ? 25.107 47.536 -7.874 1.000 9.913 180 GLU AAA CA 1
ATOM 1254 C C . GLU A 1 181 ? 26.527 47.321 -8.391 1.000 10.683 180 GLU AAA C 1
ATOM 1255 O O . GLU A 1 181 ? 27.486 47.319 -7.587 1.000 11.570 180 GLU AAA O 1
ATOM 1261 N N . ASN A 1 182 ? 26.666 47.041 -9.678 1.000 11.496 181 ASN AAA N 1
ATOM 1262 C CA . ASN A 1 182 ? 27.994 46.800 -10.298 1.000 13.756 181 ASN AAA CA 1
ATOM 1263 C C . ASN A 1 182 ? 28.848 45.899 -9.404 1.000 17.501 181 ASN AAA C 1
ATOM 1264 O O . ASN A 1 182 ? 29.995 46.302 -9.030 1.000 21.648 181 ASN AAA O 1
ATOM 1269 N N . GLY A 1 183 ? 28.387 44.702 -9.086 1.000 20.094 182 GLY AAA N 1
ATOM 1270 C CA . GLY A 1 183 ? 29.311 43.735 -8.428 1.000 19.954 182 GLY AAA CA 1
ATOM 1271 C C . GLY A 1 183 ? 29.529 43.922 -6.913 1.000 16.373 182 GLY AAA C 1
ATOM 1272 O O . GLY A 1 183 ? 30.274 43.100 -6.296 1.000 14.800 182 GLY AAA O 1
ATOM 1273 N N . LYS A 1 184 ? 28.903 44.910 -6.273 1.000 13.046 183 LYS AAA N 1
ATOM 1274 C CA . LYS A 1 184 ? 28.928 45.000 -4.793 1.000 12.792 183 LYS AAA CA 1
ATOM 1275 C C . LYS A 1 184 ? 27.500 45.103 -4.264 1.000 10.810 183 LYS AAA C 1
ATOM 1276 O O . LYS A 1 184 ? 26.619 45.556 -4.973 1.000 11.238 183 LYS AAA O 1
ATOM 1282 N N . VAL A 1 185 ? 27.299 44.695 -3.031 1.000 10.754 184 VAL AAA N 1
ATOM 1283 C CA . VAL A 1 185 ? 25.995 44.841 -2.350 1.000 10.026 184 VAL AAA CA 1
ATOM 1284 C C . VAL A 1 185 ? 25.700 46.327 -2.149 1.000 10.442 184 VAL AAA C 1
ATOM 1285 O O . VAL A 1 185 ? 26.484 47.039 -1.488 1.000 12.227 184 VAL AAA O 1
ATOM 1289 N N . ALA A 1 186 ? 24.546 46.776 -2.640 1.000 9.694 185 ALA AAA N 1
ATOM 1290 C CA . ALA A 1 186 ? 24.022 48.130 -2.378 1.000 11.158 185 ALA AAA CA 1
ATOM 1291 C C . ALA A 1 186 ? 23.482 48.262 -0.914 1.000 13.944 185 ALA AAA C 1
ATOM 1293 N N . ASP A 1 187 ? 24.232 49.350 -0.398 1.000 12.379 186 ASP AAA N 1
ATOM 1294 C CA . ASP A 1 187 ? 24.016 49.852 0.973 1.000 13.070 186 ASP AAA CA 1
ATOM 1295 C C . ASP A 1 187 ? 24.555 48.789 1.921 1.000 13.471 186 ASP AAA C 1
ATOM 1296 O O . ASP A 1 187 ? 23.991 48.591 2.985 1.000 14.496 186 ASP AAA O 1
ATOM 1301 N N . TYR A 1 188 ? 25.660 48.156 1.542 1.000 13.766 187 TYR AAA N 1
ATOM 1302 C CA . TYR A 1 188 ? 26.270 47.087 2.357 1.000 14.407 187 TYR AAA CA 1
ATOM 1303 C C . TYR A 1 188 ? 26.428 47.587 3.796 1.000 15.342 187 TYR AAA C 1
ATOM 1304 O O . TYR A 1 188 ? 26.898 48.726 4.008 1.000 17.740 187 TYR AAA O 1
ATOM 1313 N N . ASP A 1 189 ? 26.104 46.732 4.764 1.000 14.278 188 ASP AAA N 1
ATOM 1314 C CA . ASP A 1 189 ? 26.128 47.056 6.214 1.000 16.883 188 ASP AAA CA 1
ATOM 1315 C C . ASP A 1 189 ? 27.144 46.143 6.911 1.000 16.803 188 ASP AAA C 1
ATOM 1316 O O . ASP A 1 189 ? 26.857 44.973 7.171 1.000 15.662 188 ASP AAA O 1
ATOM 1321 N N . SER A 1 190 ? 28.323 46.671 7.227 1.000 20.283 189 SER AAA N 1
ATOM 1322 C CA . SER A 1 190 ? 29.421 45.878 7.827 1.000 23.906 189 SER AAA CA 1
ATOM 1323 C C . SER A 1 190 ? 29.050 45.411 9.240 1.000 23.589 189 SER AAA C 1
ATOM 1324 O O . SER A 1 190 ? 29.712 44.483 9.732 1.000 22.942 189 SER AAA O 1
ATOM 1327 N N . THR A 1 191 ? 28.023 46.003 9.860 1.000 21.825 190 THR AAA N 1
ATOM 1328 C CA . THR A 1 191 ? 27.568 45.607 11.221 1.000 20.761 190 THR AAA CA 1
ATOM 1329 C C . THR A 1 191 ? 26.709 44.339 11.140 1.000 19.556 190 THR AAA C 1
ATOM 1330 O O . THR A 1 191 ? 26.452 43.731 12.191 1.000 21.498 190 THR AAA O 1
ATOM 1334 N N . ALA A 1 192 ? 26.275 43.953 9.940 1.000 18.309 191 ALA AAA N 1
ATOM 1335 C CA . ALA A 1 192 ? 25.369 42.802 9.715 1.000 17.527 191 ALA AAA CA 1
ATOM 1336 C C . ALA A 1 192 ? 25.853 42.013 8.506 1.000 16.082 191 ALA AAA C 1
ATOM 1337 O O . ALA A 1 192 ? 25.206 41.989 7.449 1.000 16.104 191 ALA AAA O 1
ATOM 1339 N N . PRO A 1 193 ? 27.023 41.350 8.634 1.000 15.784 192 PRO AAA N 1
ATOM 1340 C CA . PRO A 1 193 ? 27.581 40.580 7.531 1.000 16.205 192 PRO AAA CA 1
ATOM 1341 C C . PRO A 1 193 ? 26.594 39.515 7.054 1.000 15.011 192 PRO AAA C 1
ATOM 1342 O O . PRO A 1 193 ? 25.848 38.943 7.846 1.000 16.360 192 PRO AAA O 1
ATOM 1346 N N . ILE A 1 194 ? 26.616 39.283 5.754 1.000 13.167 193 ILE AAA N 1
ATOM 1347 C CA . ILE A 1 194 ? 25.611 38.455 5.050 1.000 12.791 193 ILE AAA CA 1
ATOM 1348 C C . ILE A 1 194 ? 26.122 37.030 4.912 1.000 13.580 193 ILE AAA C 1
ATOM 1349 O O . ILE A 1 194 ? 27.261 36.835 4.464 1.000 14.485 193 ILE AAA O 1
ATOM 1354 N N . GLU A 1 195 ? 25.259 36.068 5.203 1.000 13.355 194 GLU AAA N 1
ATOM 1355 C CA . GLU A 1 195 ? 25.512 34.644 4.891 1.000 14.032 194 GLU AAA CA 1
ATOM 1356 C C . GLU A 1 195 ? 24.235 34.083 4.270 1.000 12.172 194 GLU AAA C 1
ATOM 1357 O O . GLU A 1 195 ? 23.138 34.457 4.714 1.000 13.304 194 GLU AAA O 1
ATOM 1363 N N . VAL A 1 196 ? 24.402 33.200 3.296 1.000 12.208 195 VAL AAA N 1
ATOM 1364 C CA . VAL A 1 196 ? 23.286 32.579 2.543 1.000 11.996 195 VAL AAA CA 1
ATOM 1365 C C . VAL A 1 196 ? 23.537 31.080 2.482 1.000 13.016 195 VAL AAA C 1
ATOM 1366 O O . VAL A 1 196 ? 24.651 30.673 2.181 1.000 14.417 195 VAL AAA O 1
ATOM 1370 N N . SER A 1 197 ? 22.494 30.281 2.678 1.000 12.561 196 SER AAA N 1
ATOM 1371 C CA . SER A 1 197 ? 22.537 28.831 2.422 1.000 13.175 196 SER AAA CA 1
ATOM 1372 C C . SER A 1 197 ? 21.187 28.361 1.903 1.000 13.337 196 SER AAA C 1
ATOM 1373 O O . SER A 1 197 ? 20.158 28.721 2.494 1.000 14.941 196 SER AAA O 1
ATOM 1376 N N . TYR A 1 198 ? 21.203 27.528 0.870 1.000 14.092 197 TYR AAA N 1
ATOM 1377 C CA . TYR A 1 198 ? 19.998 26.819 0.389 1.000 14.131 197 TYR AAA CA 1
ATOM 1378 C C . TYR A 1 198 ? 19.968 25.390 0.934 1.000 17.417 197 TYR AAA C 1
ATOM 1379 O O . TYR A 1 198 ? 19.015 24.675 0.601 1.000 21.834 197 TYR AAA O 1
ATOM 1388 N N . GLN A 1 199 ? 20.910 25.008 1.797 1.000 18.321 198 GLN AAA N 1
ATOM 1389 C CA . GLN A 1 199 ? 21.007 23.610 2.290 1.000 20.809 198 GLN AAA CA 1
ATOM 1390 C C . GLN A 1 199 ? 20.730 23.530 3.790 1.000 21.837 198 GLN AAA C 1
ATOM 1391 O O . GLN A 1 199 ? 20.180 22.508 4.207 1.000 26.502 198 GLN AAA O 1
ATOM 1397 N N . LYS A 1 200 ? 21.142 24.527 4.570 1.000 20.310 199 LYS AAA N 1
ATOM 1398 C CA . LYS A 1 200 ? 21.238 24.405 6.047 1.000 22.882 199 LYS AAA CA 1
ATOM 1399 C C . LYS A 1 200 ? 20.778 25.702 6.693 1.000 18.889 199 LYS AAA C 1
ATOM 1400 O O . LYS A 1 200 ? 21.262 26.769 6.330 1.000 18.875 199 LYS AAA O 1
ATOM 1406 N N . PRO A 1 201 ? 19.860 25.655 7.679 1.000 18.035 200 PRO AAA N 1
ATOM 1407 C CA . PRO A 1 201 ? 19.477 26.863 8.400 1.000 17.074 200 PRO AAA CA 1
ATOM 1408 C C . PRO A 1 201 ? 20.616 27.387 9.281 1.000 17.495 200 PRO AAA C 1
ATOM 1409 O O . PRO A 1 201 ? 21.489 26.613 9.680 1.000 19.478 200 PRO AAA O 1
ATOM 1413 N N . PHE A 1 202 ? 20.567 28.688 9.569 1.000 15.833 201 PHE AAA N 1
ATOM 1414 C CA . PHE A 1 202 ? 21.496 29.359 10.513 1.000 16.044 201 PHE AAA CA 1
ATOM 1415 C C . PHE A 1 202 ? 20.939 29.226 11.929 1.000 16.547 201 PHE AAA C 1
ATOM 1416 O O . PHE A 1 202 ? 19.813 29.675 12.212 1.000 17.580 201 PHE AAA O 1
ATOM 1424 N N . GLU A 1 203 ? 21.721 28.640 12.820 1.000 19.103 202 GLU AAA N 1
ATOM 1425 C CA . GLU A 1 203 ? 21.321 28.478 14.233 1.000 21.346 202 GLU AAA CA 1
ATOM 1426 C C . GLU A 1 203 ? 20.923 29.840 14.800 1.000 20.489 202 GLU AAA C 1
ATOM 1427 O O . GLU A 1 203 ? 21.674 30.808 14.611 1.000 21.473 202 GLU AAA O 1
ATOM 1433 N N . GLY A 1 204 ? 19.764 29.905 15.456 1.000 21.265 203 GLY AAA N 1
ATOM 1434 C CA . GLY A 1 204 ? 19.308 31.103 16.179 1.000 21.825 203 GLY AAA CA 1
ATOM 1435 C C . GLY A 1 204 ? 18.456 32.020 15.319 1.000 20.344 203 GLY AAA C 1
ATOM 1436 O O . GLY A 1 204 ? 17.800 32.906 15.897 1.000 24.168 203 GLY AAA O 1
ATOM 1437 N N . GLU A 1 205 ? 18.449 31.850 13.995 1.000 15.814 204 GLU AAA N 1
ATOM 1438 C CA . GLU A 1 205 ? 17.597 32.691 13.125 1.000 14.033 204 GLU AAA CA 1
ATOM 1439 C C . GLU A 1 205 ? 16.202 32.089 13.128 1.000 13.991 204 GLU AAA C 1
ATOM 1440 O O . GLU A 1 205 ? 16.027 30.871 13.058 1.000 16.158 204 GLU AAA O 1
ATOM 1446 N N . PRO A 1 206 ? 15.156 32.933 13.153 1.000 13.450 205 PRO AAA N 1
ATOM 1447 C CA . PRO A 1 206 ? 13.792 32.427 13.044 1.000 13.594 205 PRO AAA CA 1
ATOM 1448 C C . PRO A 1 206 ? 13.540 31.905 11.627 1.000 12.676 205 PRO AAA C 1
ATOM 1449 O O . PRO A 1 206 ? 14.265 32.241 10.705 1.000 13.369 205 PRO AAA O 1
ATOM 1453 N N . THR A 1 207 ? 12.509 31.094 11.470 1.000 12.257 206 THR AAA N 1
ATOM 1454 C CA . THR A 1 207 ? 12.047 30.651 10.133 1.000 12.155 206 THR AAA CA 1
ATOM 1455 C C . THR A 1 207 ? 10.549 30.859 10.014 1.000 11.186 206 THR AAA C 1
ATOM 1456 O O . THR A 1 207 ? 9.838 30.904 11.035 1.000 11.900 206 THR AAA O 1
ATOM 1460 N N . GLY A 1 208 ? 10.078 30.972 8.783 1.000 10.815 207 GLY AAA N 1
ATOM 1461 C CA . GLY A 1 208 ? 8.622 31.102 8.589 1.000 11.037 207 GLY AAA CA 1
ATOM 1462 C C . GLY A 1 208 ? 7.868 29.905 9.139 1.000 12.048 207 GLY AAA C 1
ATOM 1463 O O . GLY A 1 208 ? 6.785 30.094 9.714 1.000 13.213 207 GLY AAA O 1
ATOM 1464 N N . ARG A 1 209 ? 8.435 28.712 9.003 1.000 11.925 208 ARG AAA N 1
ATOM 1465 C CA . ARG A 1 209 ? 7.793 27.460 9.458 1.000 13.338 208 ARG AAA CA 1
ATOM 1466 C C . ARG A 1 209 ? 7.690 27.462 10.987 1.000 13.420 208 ARG AAA C 1
ATOM 1467 O O . ARG A 1 209 ? 6.636 27.108 11.527 1.000 15.213 208 ARG AAA O 1
ATOM 1475 N N . LYS A 1 210 ? 8.762 27.823 11.678 1.000 12.763 209 LYS AAA N 1
ATOM 1476 C CA . LYS A 1 210 ? 8.818 27.733 13.160 1.000 13.524 209 LYS AAA CA 1
ATOM 1477 C C . LYS A 1 210 ? 8.161 28.951 13.808 1.000 12.359 209 LYS AAA C 1
ATOM 1478 O O . LYS A 1 210 ? 7.665 28.816 14.942 1.000 13.180 209 LYS AAA O 1
ATOM 1484 N N . ASN A 1 211 ? 8.169 30.092 13.126 1.000 11.273 210 ASN AAA N 1
ATOM 1485 C CA . ASN A 1 211 ? 7.832 31.381 13.767 1.000 11.609 210 ASN AAA CA 1
ATOM 1486 C C . ASN A 1 211 ? 6.851 32.163 12.911 1.000 11.546 210 ASN AAA C 1
ATOM 1487 O O . ASN A 1 211 ? 7.130 33.298 12.524 1.000 11.796 210 ASN AAA O 1
ATOM 1492 N N . PRO A 1 212 ? 5.638 31.624 12.643 1.000 11.256 211 PRO AAA N 1
ATOM 1493 C CA . PRO A 1 212 ? 4.668 32.367 11.845 1.000 11.736 211 PRO AAA CA 1
ATOM 1494 C C . PRO A 1 212 ? 4.250 33.685 12.518 1.000 10.726 211 PRO AAA C 1
ATOM 1495 O O . PRO A 1 212 ? 3.840 34.614 11.826 1.000 11.321 211 PRO AAA O 1
ATOM 1499 N N . GLU A 1 213 ? 4.442 33.797 13.826 1.000 10.940 212 GLU AAA N 1
ATOM 1500 C CA . GLU A 1 213 ? 4.156 35.041 14.574 1.000 11.440 212 GLU AAA CA 1
ATOM 1501 C C . GLU A 1 213 ? 5.021 36.206 14.083 1.000 10.337 212 GLU AAA C 1
ATOM 1502 O O . GLU A 1 213 ? 4.644 37.354 14.331 1.000 11.466 212 GLU AAA O 1
ATOM 1508 N N . LEU A 1 214 ? 6.157 35.930 13.440 1.000 10.200 213 LEU AAA N 1
ATOM 1509 C CA . LEU A 1 214 ? 7.071 36.976 12.924 1.000 10.258 213 LEU AAA CA 1
ATOM 1510 C C . LEU A 1 214 ? 6.709 37.379 11.495 1.000 9.876 213 LEU AAA C 1
ATOM 1511 O O . LEU A 1 214 ? 7.346 38.301 10.965 1.000 10.491 213 LEU AAA O 1
ATOM 1516 N N . LEU A 1 215 ? 5.720 36.735 10.884 1.000 9.989 214 LEU AAA N 1
ATOM 1517 C CA . LEU A 1 215 ? 5.311 37.047 9.493 1.000 10.050 214 LEU AAA CA 1
ATOM 1518 C C . LEU A 1 215 ? 4.227 38.125 9.538 1.000 10.095 214 LEU AAA C 1
ATOM 1519 O O . LEU A 1 215 ? 3.031 37.840 9.265 1.000 12.186 214 LEU AAA O 1
ATOM 1524 N N . TYR A 1 216 ? 4.628 39.349 9.853 1.000 10.127 215 TYR AAA N 1
ATOM 1525 C CA . TYR A 1 216 ? 3.672 40.445 10.115 1.000 10.615 215 TYR AAA CA 1
ATOM 1526 C C . TYR A 1 216 ? 3.107 40.990 8.803 1.000 10.557 215 TYR AAA C 1
ATOM 1527 O O . TYR A 1 216 ? 2.091 41.692 8.856 1.000 12.749 215 TYR AAA O 1
ATOM 1536 N N . ASN A 1 217 ? 3.707 40.681 7.653 1.000 10.010 216 ASN AAA N 1
ATOM 1537 C CA . ASN A 1 217 ? 3.176 41.184 6.362 1.000 9.936 216 ASN AAA CA 1
ATOM 1538 C C . ASN A 1 217 ? 2.449 40.113 5.555 1.000 10.745 216 ASN AAA C 1
ATOM 1539 O O . ASN A 1 217 ? 1.418 40.430 4.981 1.000 12.986 216 ASN AAA O 1
ATOM 1544 N N A LEU A 1 218 ? 2.957 38.892 5.484 0.500 9.177 217 LEU AAA N 1
ATOM 1545 N N B LEU A 1 218 ? 3.014 38.911 5.414 0.500 10.844 217 LEU AAA N 1
ATOM 1546 C CA A LEU A 1 218 ? 2.387 37.917 4.532 0.500 8.889 217 LEU AAA CA 1
ATOM 1547 C CA B LEU A 1 218 ? 2.429 37.843 4.559 0.500 11.473 217 LEU AAA CA 1
ATOM 1548 C C A LEU A 1 218 ? 2.851 36.514 4.905 0.500 9.384 217 LEU AAA C 1
ATOM 1549 C C B LEU A 1 218 ? 2.765 36.465 5.121 0.500 10.974 217 LEU AAA C 1
ATOM 1550 O O A LEU A 1 218 ? 4.022 36.330 5.262 0.500 10.819 217 LEU AAA O 1
ATOM 1551 O O B LEU A 1 218 ? 3.874 36.271 5.638 0.500 11.401 217 LEU AAA O 1
ATOM 1560 N N A LYS A 1 219 ? 1.924 35.567 4.849 0.500 10.235 218 LYS AAA N 1
ATOM 1561 N N B LYS A 1 219 ? 1.843 35.528 4.944 0.500 11.163 218 LYS AAA N 1
ATOM 1562 C CA A LYS A 1 219 ? 2.177 34.161 5.219 0.500 11.080 218 LYS AAA CA 1
ATOM 1563 C CA B LYS A 1 219 ? 2.044 34.095 5.251 0.500 11.427 218 LYS AAA CA 1
ATOM 1564 C C A LYS A 1 219 ? 2.264 33.338 3.945 0.500 10.747 218 LYS AAA C 1
ATOM 1565 C C B LYS A 1 219 ? 2.263 33.341 3.947 0.500 10.868 218 LYS AAA C 1
ATOM 1566 O O A LYS A 1 219 ? 1.689 33.694 2.919 0.500 10.706 218 LYS AAA O 1
ATOM 1567 O O B LYS A 1 219 ? 1.757 33.738 2.900 0.500 10.708 218 LYS AAA O 1
ATOM 1578 N N . PRO A 1 220 ? 3.009 32.218 3.985 1.000 10.407 219 PRO AAA N 1
ATOM 1579 C CA . PRO A 1 220 ? 3.173 31.371 2.815 1.000 10.223 219 PRO AAA CA 1
ATOM 1580 C C . PRO A 1 220 ? 1.963 30.468 2.572 1.000 10.387 219 PRO AAA C 1
ATOM 1581 O O . PRO A 1 220 ? 1.152 30.241 3.480 1.000 12.602 219 PRO AAA O 1
ATOM 1585 N N . SER A 1 221 ? 1.862 29.969 1.346 1.000 10.212 220 SER AAA N 1
ATOM 1586 C CA . SER A 1 221 ? 0.907 28.895 0.996 1.000 11.131 220 SER AAA CA 1
ATOM 1587 C C . SER A 1 221 ? 1.743 27.611 0.956 1.000 12.917 220 SER AAA C 1
ATOM 1588 O O . SER A 1 221 ? 1.953 26.977 2.026 1.000 16.472 220 SER AAA O 1
ATOM 1591 N N . HIS A 1 222 ? 2.347 27.305 -0.176 1.000 11.613 221 HIS AAA N 1
ATOM 1592 C CA . HIS A 1 222 ? 3.202 26.111 -0.341 1.000 11.753 221 HIS AAA CA 1
ATOM 1593 C C . HIS A 1 222 ? 4.668 26.511 -0.203 1.000 11.272 221 HIS AAA C 1
ATOM 1594 O O . HIS A 1 222 ? 5.101 27.499 -0.803 1.000 11.777 221 HIS AAA O 1
ATOM 1601 N N . GLY A 1 223 ? 5.418 25.746 0.573 1.000 11.935 222 GLY AAA N 1
ATOM 1602 C CA . GLY A 1 223 ? 6.839 26.036 0.798 1.000 12.006 222 GLY AAA CA 1
ATOM 1603 C C . GLY A 1 223 ? 7.034 27.451 1.308 1.000 10.471 222 GLY AAA C 1
ATOM 1604 O O . GLY A 1 223 ? 6.248 27.936 2.135 1.000 11.268 222 GLY AAA O 1
ATOM 1605 N N . HIS A 1 224 ? 8.070 28.130 0.831 1.000 10.801 223 HIS AAA N 1
ATOM 1606 C CA . HIS A 1 224 ? 8.233 29.582 1.067 1.000 10.310 223 HIS AAA CA 1
ATOM 1607 C C . HIS A 1 224 ? 8.263 29.895 2.566 1.000 9.777 223 HIS AAA C 1
ATOM 1608 O O . HIS A 1 224 ? 7.802 30.977 2.940 1.000 10.977 223 HIS AAA O 1
ATOM 1615 N N . ASP A 1 225 ? 8.870 29.022 3.373 1.000 10.617 224 ASP AAA N 1
ATOM 1616 C CA . ASP A 1 225 ? 8.715 29.060 4.848 1.000 11.136 224 ASP AAA CA 1
ATOM 1617 C C . ASP A 1 225 ? 10.080 29.012 5.534 1.000 10.474 224 ASP AAA C 1
ATOM 1618 O O . ASP A 1 225 ? 10.174 28.485 6.649 1.000 11.755 224 ASP AAA O 1
ATOM 1623 N N . MET A 1 226 ? 11.089 29.601 4.899 1.000 9.910 225 MET AAA N 1
ATOM 1624 C CA . MET A 1 226 ? 12.476 29.545 5.408 1.000 10.151 225 MET AAA CA 1
ATOM 1625 C C . MET A 1 226 ? 12.843 30.932 5.943 1.000 9.695 225 MET AAA C 1
ATOM 1626 O O . MET A 1 226 ? 12.228 31.348 6.941 1.000 11.132 225 MET AAA O 1
ATOM 1631 N N . ALA A 1 227 ? 13.813 31.634 5.376 1.000 9.358 226 ALA AAA N 1
ATOM 1632 C CA . ALA A 1 227 ? 14.248 32.931 5.938 1.000 9.395 226 ALA AAA CA 1
ATOM 1633 C C . ALA A 1 227 ? 13.080 33.912 6.038 1.000 8.794 226 ALA AAA C 1
ATOM 1634 O O . ALA A 1 227 ? 12.195 33.906 5.175 1.000 9.874 226 ALA AAA O 1
ATOM 1636 N N . ILE A 1 228 ? 13.151 34.793 7.029 1.000 8.866 227 ILE AAA N 1
ATOM 1637 C CA . ILE A 1 228 ? 12.187 35.900 7.197 1.000 8.895 227 ILE AAA CA 1
ATOM 1638 C C . ILE A 1 228 ? 12.897 37.214 6.908 1.000 8.865 227 ILE AAA C 1
ATOM 1639 O O . ILE A 1 228 ? 13.920 37.494 7.534 1.000 9.943 227 ILE AAA O 1
ATOM 1644 N N . VAL A 1 229 ? 12.359 37.991 5.993 1.000 8.922 228 VAL AAA N 1
ATOM 1645 C CA . VAL A 1 229 ? 12.815 39.375 5.717 1.000 8.579 228 VAL AAA CA 1
ATOM 1646 C C . VAL A 1 229 ? 11.567 40.239 5.595 1.000 7.963 228 VAL AAA C 1
ATOM 1647 O O . VAL A 1 229 ? 10.614 39.839 4.892 1.000 8.729 228 VAL AAA O 1
ATOM 1651 N N . ASN A 1 230 ? 11.538 41.397 6.242 1.000 8.648 229 ASN AAA N 1
ATOM 1652 C CA . ASN A 1 230 ? 10.406 42.342 6.064 1.000 9.104 229 ASN AAA CA 1
ATOM 1653 C C . ASN A 1 230 ? 9.068 41.646 6.355 1.000 8.642 229 ASN AAA C 1
ATOM 1654 O O . ASN A 1 230 ? 8.083 41.925 5.654 1.000 9.433 229 ASN AAA O 1
ATOM 1659 N N . GLY A 1 231 ? 9.015 40.755 7.337 1.000 8.432 230 GLY AAA N 1
ATOM 1660 C CA . GLY A 1 231 ? 7.738 40.141 7.746 1.000 8.752 230 GLY AAA CA 1
ATOM 1661 C C . GLY A 1 231 ? 7.152 39.193 6.717 1.000 8.312 230 GLY AAA C 1
ATOM 1662 O O . GLY A 1 231 ? 5.947 38.920 6.782 1.000 9.094 230 GLY AAA O 1
ATOM 1663 N N . ILE A 1 232 ? 7.976 38.687 5.813 1.000 8.391 231 ILE AAA N 1
ATOM 1664 C CA . ILE A 1 232 ? 7.579 37.753 4.731 1.000 8.271 231 ILE AAA CA 1
ATOM 1665 C C . ILE A 1 232 ? 8.648 36.667 4.652 1.000 8.229 231 ILE AAA C 1
ATOM 1666 O O . ILE A 1 232 ? 9.868 36.995 4.617 1.000 8.810 231 ILE AAA O 1
ATOM 1671 N N . SER A 1 233 ? 8.239 35.414 4.621 1.000 8.398 232 SER AAA N 1
ATOM 1672 C CA . SER A 1 233 ? 9.192 34.303 4.523 1.000 9.064 232 SER AAA CA 1
ATOM 1673 C C . SER A 1 233 ? 9.538 34.027 3.058 1.000 8.320 232 SER AAA C 1
ATOM 1674 O O . SER A 1 233 ? 8.809 34.439 2.138 1.000 9.101 232 SER AAA O 1
ATOM 1677 N N . ARG A 1 234 ? 10.659 33.346 2.878 1.000 8.423 233 ARG AAA N 1
ATOM 1678 C CA . ARG A 1 234 ? 11.332 33.179 1.575 1.000 8.302 233 ARG AAA CA 1
ATOM 1679 C C . ARG A 1 234 ? 11.759 31.720 1.413 1.000 8.667 233 ARG AAA C 1
ATOM 1680 O O . ARG A 1 234 ? 11.701 30.920 2.384 1.000 10.545 233 ARG AAA O 1
ATOM 1688 N N . ILE A 1 235 ? 12.261 31.414 0.229 1.000 9.122 234 ILE AAA N 1
ATOM 1689 C CA . ILE A 1 235 ? 13.008 30.168 -0.065 1.000 9.730 234 ILE AAA CA 1
ATOM 1690 C C . ILE A 1 235 ? 14.476 30.422 0.247 1.000 9.945 234 ILE AAA C 1
ATOM 1691 O O . ILE A 1 235 ? 15.043 31.418 -0.227 1.000 10.517 234 ILE AAA O 1
ATOM 1696 N N . GLY A 1 236 ? 15.073 29.485 0.969 1.000 10.233 235 GLY AAA N 1
ATOM 1697 C CA . GLY A 1 236 ? 16.474 29.591 1.381 1.000 10.655 235 GLY AAA CA 1
ATOM 1698 C C . GLY A 1 236 ? 16.628 30.279 2.715 1.000 10.465 235 GLY AAA C 1
ATOM 1699 O O . GLY A 1 236 ? 15.692 30.903 3.230 1.000 11.316 235 GLY AAA O 1
ATOM 1700 N N . TYR A 1 237 ? 17.813 30.143 3.278 1.000 11.084 236 TYR AAA N 1
ATOM 1701 C CA . TYR A 1 237 ? 18.171 30.658 4.614 1.000 11.946 236 TYR AAA CA 1
ATOM 1702 C C . TYR A 1 237 ? 19.190 31.780 4.468 1.000 11.627 236 TYR AAA C 1
ATOM 1703 O O . TYR A 1 237 ? 20.079 31.718 3.594 1.000 11.659 236 TYR AAA O 1
ATOM 1712 N N A MET A 1 238 ? 19.096 32.783 5.331 0.700 11.062 237 MET AAA N 1
ATOM 1713 N N B MET A 1 238 ? 19.058 32.801 5.318 0.300 12.405 237 MET AAA N 1
ATOM 1714 C CA A MET A 1 238 ? 20.132 33.840 5.338 0.700 10.804 237 MET AAA CA 1
ATOM 1715 C CA B MET A 1 238 ? 19.955 33.984 5.326 0.300 12.808 237 MET AAA CA 1
ATOM 1716 C C A MET A 1 238 ? 20.273 34.421 6.741 0.700 11.520 237 MET AAA C 1
ATOM 1717 C C B MET A 1 238 ? 20.284 34.368 6.769 0.300 12.088 237 MET AAA C 1
ATOM 1718 O O A MET A 1 238 ? 19.410 34.239 7.597 0.700 12.748 237 MET AAA O 1
ATOM 1719 O O B MET A 1 238 ? 19.518 34.017 7.678 0.300 12.664 237 MET AAA O 1
ATOM 1728 N N . LYS A 1 239 ? 21.408 35.052 6.954 1.000 11.971 238 LYS AAA N 1
ATOM 1729 C CA . LYS A 1 239 ? 21.731 35.750 8.199 1.000 13.060 238 LYS AAA CA 1
ATOM 1730 C C . LYS A 1 239 ? 22.328 37.091 7.804 1.000 12.158 238 LYS AAA C 1
ATOM 1731 O O . LYS A 1 239 ? 23.032 37.170 6.788 1.000 13.045 238 LYS AAA O 1
ATOM 1737 N N . GLY A 1 240 ? 22.010 38.114 8.580 1.000 12.658 239 GLY AAA N 1
ATOM 1738 C CA . GLY A 1 240 ? 22.550 39.457 8.368 1.000 12.652 239 GLY AAA CA 1
ATOM 1739 C C . GLY A 1 240 ? 21.868 40.191 7.237 1.000 11.843 239 GLY AAA C 1
ATOM 1740 O O . GLY A 1 240 ? 20.753 39.820 6.814 1.000 12.357 239 GLY AAA O 1
ATOM 1741 N N . GLY A 1 241 ? 22.540 41.231 6.771 1.000 12.610 240 GLY AAA N 1
ATOM 1742 C CA . GLY A 1 241 ? 22.039 42.167 5.753 1.000 12.361 240 GLY AAA CA 1
ATOM 1743 C C . GLY A 1 241 ? 21.864 43.566 6.298 1.000 12.125 240 GLY AAA C 1
ATOM 1744 O O . GLY A 1 241 ? 22.312 44.517 5.652 1.000 13.131 240 GLY AAA O 1
ATOM 1745 N N . GLY A 1 242 ? 21.204 43.717 7.443 1.000 13.318 241 GLY AAA N 1
ATOM 1746 C CA . GLY A 1 242 ? 21.037 45.048 8.057 1.000 13.613 241 GLY AAA CA 1
ATOM 1747 C C . GLY A 1 242 ? 20.420 46.034 7.076 1.000 12.695 241 GLY AAA C 1
ATOM 1748 O O . GLY A 1 242 ? 19.374 45.707 6.452 1.000 13.285 241 GLY AAA O 1
ATOM 1749 N N . LYS A 1 243 ? 21.049 47.192 6.920 1.000 14.958 242 LYS AAA N 1
ATOM 1750 C CA . LYS A 1 243 ? 20.575 48.333 6.087 1.000 16.657 242 LYS AAA CA 1
ATOM 1751 C C . LYS A 1 243 ? 20.465 47.918 4.608 1.000 14.993 242 LYS AAA C 1
ATOM 1752 O O . LYS A 1 243 ? 19.815 48.627 3.828 1.000 16.588 242 LYS AAA O 1
ATOM 1758 N N . ALA A 1 244 ? 21.108 46.836 4.197 1.000 11.970 243 ALA AAA N 1
ATOM 1759 C CA . ALA A 1 244 ? 21.090 46.389 2.785 1.000 11.203 243 ALA AAA CA 1
ATOM 1760 C C . ALA A 1 244 ? 19.824 45.594 2.452 1.000 10.281 243 ALA AAA C 1
ATOM 1761 O O . ALA A 1 244 ? 19.549 45.390 1.257 1.000 10.810 243 ALA AAA O 1
ATOM 1763 N N . LEU A 1 245 ? 19.085 45.124 3.456 1.000 9.800 244 LEU AAA N 1
ATOM 1764 C CA . LEU A 1 245 ? 17.875 44.328 3.175 1.000 9.955 244 LEU AAA CA 1
ATOM 1765 C C . LEU A 1 245 ? 16.815 45.211 2.516 1.000 10.414 244 LEU AAA C 1
ATOM 1766 O O . LEU A 1 245 ? 16.605 46.356 2.944 1.000 13.093 244 LEU AAA O 1
ATOM 1771 N N . TRP A 1 246 ? 16.155 44.671 1.500 1.000 10.131 245 TRP AAA N 1
ATOM 1772 C CA . TRP A 1 246 ? 15.052 45.370 0.808 1.000 11.318 245 TRP AAA CA 1
ATOM 1773 C C . TRP A 1 246 ? 13.786 45.351 1.672 1.000 9.382 245 TRP AAA C 1
ATOM 1774 O O . TRP A 1 246 ? 13.621 44.504 2.564 1.000 10.151 245 TRP AAA O 1
ATOM 1785 N N . LYS A 1 247 ? 12.899 46.277 1.357 1.000 9.309 246 LYS AAA N 1
ATOM 1786 C CA . LYS A 1 247 ? 11.479 46.220 1.752 1.000 9.756 246 LYS AAA CA 1
ATOM 1787 C C . LYS A 1 247 ? 10.658 46.033 0.478 1.000 8.326 246 LYS AAA C 1
ATOM 1788 O O . LYS A 1 247 ? 10.716 46.891 -0.420 1.000 8.840 246 LYS AAA O 1
ATOM 1794 N N . ASP A 1 248 ? 9.869 44.970 0.427 1.000 8.445 247 ASP AAA N 1
ATOM 1795 C CA . ASP A 1 248 ? 9.121 44.584 -0.791 1.000 8.328 247 ASP AAA CA 1
ATOM 1796 C C . ASP A 1 248 ? 8.274 45.747 -1.319 1.000 7.640 247 ASP AAA C 1
ATOM 1797 O O . ASP A 1 248 ? 8.201 45.937 -2.537 1.000 8.138 247 ASP AAA O 1
ATOM 1802 N N . GLU A 1 249 ? 7.624 46.487 -0.429 1.000 7.249 248 GLU AAA N 1
ATOM 1803 C CA . GLU A 1 249 ? 6.705 47.560 -0.857 1.000 8.108 248 GLU AAA CA 1
ATOM 1804 C C . GLU A 1 249 ? 7.451 48.677 -1.579 1.000 7.378 248 GLU AAA C 1
ATOM 1805 O O . GLU A 1 249 ? 6.797 49.493 -2.243 1.000 7.865 248 GLU AAA O 1
ATOM 1811 N N . ASN A 1 250 ? 8.770 48.754 -1.420 1.000 7.311 249 ASN AAA N 1
ATOM 1812 C CA . ASN A 1 250 ? 9.591 49.810 -2.056 1.000 7.258 249 ASN AAA CA 1
ATOM 1813 C C . ASN A 1 250 ? 10.374 49.300 -3.263 1.000 6.821 249 ASN AAA C 1
ATOM 1814 O O . ASN A 1 250 ? 11.082 50.120 -3.872 1.000 8.019 249 ASN AAA O 1
ATOM 1819 N N . ILE A 1 251 ? 10.271 48.026 -3.626 1.000 6.832 250 ILE AAA N 1
ATOM 1820 C CA . ILE A 1 251 ? 11.100 47.490 -4.735 1.000 7.391 250 ILE AAA CA 1
ATOM 1821 C C . ILE A 1 251 ? 10.767 48.225 -6.033 1.000 7.380 250 ILE AAA C 1
ATOM 1822 O O . ILE A 1 251 ? 11.692 48.663 -6.741 1.000 7.900 250 ILE AAA O 1
ATOM 1827 N N . ALA A 1 252 ? 9.498 48.326 -6.394 1.000 7.523 251 ALA AAA N 1
ATOM 1828 C CA . ALA A 1 252 ? 9.133 48.994 -7.655 1.000 7.981 251 ALA AAA CA 1
ATOM 1829 C C . ALA A 1 252 ? 9.668 50.424 -7.651 1.000 7.745 251 ALA AAA C 1
ATOM 1830 O O . ALA A 1 252 ? 10.232 50.870 -8.668 1.000 7.997 251 ALA AAA O 1
ATOM 1832 N N . ASP A 1 253 ? 9.518 51.140 -6.544 1.000 7.647 252 ASP AAA N 1
ATOM 1833 C CA . ASP A 1 253 ? 9.994 52.544 -6.497 1.000 8.277 252 ASP AAA CA 1
ATOM 1834 C C . ASP A 1 253 ? 11.512 52.587 -6.700 1.000 7.891 252 ASP AAA C 1
ATOM 1835 O O . ASP A 1 253 ? 12.010 53.443 -7.436 1.000 9.003 252 ASP AAA O 1
ATOM 1840 N N . THR A 1 254 ? 12.218 51.701 -6.023 1.000 8.031 253 THR AAA N 1
ATOM 1841 C CA . THR A 1 254 ? 13.690 51.690 -6.073 1.000 8.203 253 THR AAA CA 1
ATOM 1842 C C . THR A 1 254 ? 14.176 51.394 -7.495 1.000 7.722 253 THR AAA C 1
ATOM 1843 O O . THR A 1 254 ? 15.007 52.144 -8.049 1.000 8.674 253 THR AAA O 1
ATOM 1847 N N . ILE A 1 255 ? 13.684 50.319 -8.092 1.000 7.481 254 ILE AAA N 1
ATOM 1848 C CA . ILE A 1 255 ? 14.226 49.929 -9.415 1.000 8.067 254 ILE AAA CA 1
ATOM 1849 C C . ILE A 1 255 ? 13.780 50.942 -10.459 1.000 7.865 254 ILE AAA C 1
ATOM 1850 O O . ILE A 1 255 ? 14.534 51.234 -11.387 1.000 8.770 254 ILE AAA O 1
ATOM 1855 N N . THR A 1 256 ? 12.574 51.475 -10.324 1.000 8.049 255 THR AAA N 1
ATOM 1856 C CA . THR A 1 256 ? 12.071 52.473 -11.292 1.000 8.167 255 THR AAA CA 1
ATOM 1857 C C . THR A 1 256 ? 12.906 53.753 -11.191 1.000 8.389 255 THR AAA C 1
ATOM 1858 O O . THR A 1 256 ? 13.268 54.353 -12.224 1.000 9.302 255 THR AAA O 1
ATOM 1862 N N A SER A 1 257 ? 13.218 54.177 -9.969 0.400 8.126 256 SER AAA N 1
ATOM 1863 N N B SER A 1 257 ? 13.223 54.178 -9.968 0.400 8.714 256 SER AAA N 1
ATOM 1864 N N C SER A 1 257 ? 13.242 54.170 -9.967 0.200 8.618 256 SER AAA N 1
ATOM 1865 C CA A SER A 1 257 ? 14.070 55.369 -9.748 0.400 9.204 256 SER AAA CA 1
ATOM 1866 C CA B SER A 1 257 ? 14.073 55.372 -9.736 0.400 10.212 256 SER AAA CA 1
ATOM 1867 C CA C SER A 1 257 ? 14.064 55.385 -9.727 0.200 9.382 256 SER AAA CA 1
ATOM 1868 C C A SER A 1 257 ? 15.441 55.153 -10.404 0.400 8.941 256 SER AAA C 1
ATOM 1869 C C B SER A 1 257 ? 15.451 55.162 -10.378 0.400 9.445 256 SER AAA C 1
ATOM 1870 C C C SER A 1 257 ? 15.475 55.188 -10.302 0.200 9.357 256 SER AAA C 1
ATOM 1871 O O A SER A 1 257 ? 15.946 56.063 -11.086 0.400 9.124 256 SER AAA O 1
ATOM 1872 O O B SER A 1 257 ? 15.971 56.086 -11.027 0.400 9.682 256 SER AAA O 1
ATOM 1873 O O C SER A 1 257 ? 16.048 56.169 -10.813 0.200 9.758 256 SER AAA O 1
ATOM 1880 N N . HIS A 1 258 ? 16.019 53.969 -10.239 1.000 9.181 257 HIS AAA N 1
ATOM 1881 C CA . HIS A 1 258 ? 17.332 53.673 -10.853 1.000 9.599 257 HIS AAA CA 1
ATOM 1882 C C . HIS A 1 258 ? 17.211 53.683 -12.378 1.000 9.701 257 HIS AAA C 1
ATOM 1883 O O . HIS A 1 258 ? 18.124 54.186 -13.052 1.000 10.654 257 HIS AAA O 1
ATOM 1890 N N . ALA A 1 259 ? 16.127 53.167 -12.938 1.000 9.157 258 ALA AAA N 1
ATOM 1891 C CA . ALA A 1 259 ? 15.922 53.180 -14.401 1.000 9.767 258 ALA AAA CA 1
ATOM 1892 C C . ALA A 1 259 ? 15.845 54.630 -14.893 1.000 9.568 258 ALA AAA C 1
ATOM 1893 O O . ALA A 1 259 ? 16.480 54.968 -15.905 1.000 10.387 258 ALA AAA O 1
ATOM 1895 N N . ILE A 1 260 ? 15.098 55.476 -14.197 1.000 9.810 259 ILE AAA N 1
ATOM 1896 C CA . ILE A 1 260 ? 14.985 56.911 -14.564 1.000 10.791 259 ILE AAA CA 1
ATOM 1897 C C . ILE A 1 260 ? 16.373 57.557 -14.514 1.000 10.808 259 ILE AAA C 1
ATOM 1898 O O . ILE A 1 260 ? 16.703 58.319 -15.424 1.000 11.577 259 ILE AAA O 1
ATOM 1903 N N . ARG A 1 261 ? 17.160 57.274 -13.479 1.000 10.982 260 ARG AAA N 1
ATOM 1904 C CA . ARG A 1 261 ? 18.502 57.892 -13.334 1.000 12.378 260 ARG AAA CA 1
ATOM 1905 C C . ARG A 1 261 ? 19.393 57.440 -14.491 1.000 11.239 260 ARG AAA C 1
ATOM 1906 O O . ARG A 1 261 ? 20.156 58.256 -15.020 1.000 12.370 260 ARG AAA O 1
ATOM 1914 N N . PHE A 1 262 ? 19.318 56.173 -14.888 1.000 10.795 261 PHE AAA N 1
ATOM 1915 C CA . PHE A 1 262 ? 20.135 55.675 -16.018 1.000 10.553 261 PHE AAA CA 1
ATOM 1916 C C . PHE A 1 262 ? 19.758 56.432 -17.293 1.000 10.911 261 PHE AAA C 1
ATOM 1917 O O . PHE A 1 262 ? 20.625 56.827 -18.077 1.000 11.918 261 PHE AAA O 1
ATOM 1925 N N . ILE A 1 263 ? 18.459 56.591 -17.549 1.000 11.318 262 ILE AAA N 1
ATOM 1926 C CA . ILE A 1 263 ? 17.993 57.336 -18.752 1.000 11.374 262 ILE AAA CA 1
ATOM 1927 C C . ILE A 1 263 ? 18.530 58.766 -18.671 1.000 11.767 262 ILE AAA C 1
ATOM 1928 O O . ILE A 1 263 ? 19.098 59.265 -19.654 1.000 13.167 262 ILE AAA O 1
ATOM 1933 N N . GLU A 1 264 ? 18.342 59.420 -17.532 1.000 12.144 263 GLU AAA N 1
ATOM 1934 C CA . GLU A 1 264 ? 18.706 60.848 -17.393 1.000 14.288 263 GLU AAA CA 1
ATOM 1935 C C . GLU A 1 264 ? 20.218 61.036 -17.541 1.000 13.450 263 GLU AAA C 1
ATOM 1936 O O . GLU A 1 264 ? 20.614 61.960 -18.253 1.000 14.713 263 GLU AAA O 1
ATOM 1942 N N . GLU A 1 265 ? 21.027 60.171 -16.930 1.000 13.052 264 GLU AAA N 1
ATOM 1943 C CA . GLU A 1 265 ? 22.503 60.305 -16.996 1.000 14.823 264 GLU AAA CA 1
ATOM 1944 C C . GLU A 1 265 ? 22.968 60.095 -18.448 1.000 14.552 264 GLU AAA C 1
ATOM 1945 O O . GLU A 1 265 ? 24.004 60.682 -18.820 1.000 16.721 264 GLU AAA O 1
ATOM 1951 N N . ASN A 1 266 ? 22.197 59.372 -19.267 1.000 13.394 265 ASN AAA N 1
ATOM 1952 C CA . ASN A 1 266 ? 22.540 59.024 -20.670 1.000 14.212 265 ASN AAA CA 1
ATOM 1953 C C . ASN A 1 266 ? 21.671 59.785 -21.677 1.000 13.998 265 ASN AAA C 1
ATOM 1954 O O . ASN A 1 266 ? 21.639 59.390 -22.846 1.000 16.442 265 ASN AAA O 1
ATOM 1959 N N . LYS A 1 267 ? 21.053 60.892 -21.281 1.000 13.629 266 LYS AAA N 1
ATOM 1960 C CA . LYS A 1 267 ? 20.076 61.569 -22.167 1.000 14.500 266 LYS AAA CA 1
ATOM 1961 C C . LYS A 1 267 ? 20.762 62.110 -23.426 1.000 14.894 266 LYS AAA C 1
ATOM 1962 O O . LYS A 1 267 ? 20.063 62.303 -24.425 1.000 19.040 266 LYS AAA O 1
ATOM 1968 N N . GLU A 1 268 ? 22.074 62.349 -23.405 1.000 15.227 267 GLU AAA N 1
ATOM 1969 C CA . GLU A 1 268 ? 22.766 62.965 -24.566 1.000 17.771 267 GLU AAA CA 1
ATOM 1970 C C . GLU A 1 268 ? 23.428 61.919 -25.468 1.000 17.827 267 GLU AAA C 1
ATOM 1971 O O . GLU A 1 268 ? 24.120 62.329 -26.406 1.000 22.172 267 GLU AAA O 1
ATOM 1977 N N . ARG A 1 269 ? 23.253 60.624 -25.214 1.000 16.655 268 ARG AAA N 1
ATOM 1978 C CA . ARG A 1 269 ? 23.948 59.594 -26.028 1.000 16.489 268 ARG AAA CA 1
ATOM 1979 C C . ARG A 1 269 ? 23.085 58.359 -26.168 1.000 14.178 268 ARG AAA C 1
ATOM 1980 O O . ARG A 1 269 ? 22.144 58.160 -25.398 1.000 14.562 268 ARG AAA O 1
ATOM 1988 N N . PRO A 1 270 ? 23.354 57.505 -27.177 1.000 13.716 269 PRO AAA N 1
ATOM 1989 C CA . PRO A 1 270 ? 22.525 56.323 -27.365 1.000 12.598 269 PRO AAA CA 1
ATOM 1990 C C . PRO A 1 270 ? 22.690 55.347 -26.198 1.000 11.776 269 PRO AAA C 1
ATOM 1991 O O . PRO A 1 270 ? 23.802 55.045 -25.786 1.000 13.166 269 PRO AAA O 1
ATOM 1995 N N . PHE A 1 271 ? 21.567 54.847 -25.684 1.000 11.324 270 PHE AAA N 1
ATOM 1996 C CA . PHE A 1 271 ? 21.605 53.851 -24.595 1.000 11.155 270 PHE AAA CA 1
ATOM 1997 C C . PHE A 1 271 ? 20.647 52.700 -24.896 1.000 10.165 270 PHE AAA C 1
ATOM 1998 O O . PHE A 1 271 ? 19.633 52.843 -25.621 1.000 10.188 270 PHE AAA O 1
ATOM 2006 N N . PHE A 1 272 ? 20.998 51.574 -24.298 1.000 9.513 271 PHE AAA N 1
ATOM 2007 C CA . PHE A 1 272 ? 20.181 50.356 -24.196 1.000 9.340 271 PHE AAA CA 1
ATOM 2008 C C . PHE A 1 272 ? 19.950 50.110 -22.716 1.000 9.155 271 PHE AAA C 1
ATOM 2009 O O . PHE A 1 272 ? 20.909 49.930 -21.980 1.000 9.249 271 PHE AAA O 1
ATOM 2017 N N . LEU A 1 273 ? 18.683 50.104 -22.314 1.000 9.095 272 LEU AAA N 1
ATOM 2018 C CA . LEU A 1 273 ? 18.256 49.762 -20.941 1.000 8.784 272 LEU AAA CA 1
ATOM 2019 C C . LEU A 1 273 ? 17.417 48.495 -20.978 1.000 8.002 272 LEU AAA C 1
ATOM 2020 O O . LEU A 1 273 ? 16.375 48.463 -21.652 1.000 8.885 272 LEU AAA O 1
ATOM 2025 N N . TYR A 1 274 ? 17.874 47.493 -20.252 1.000 7.705 273 TYR AAA N 1
ATOM 2026 C CA . TYR A 1 274 ? 17.110 46.275 -19.928 1.000 7.643 273 TYR AAA CA 1
ATOM 2027 C C . TYR A 1 274 ? 16.514 46.490 -18.544 1.000 7.580 273 TYR AAA C 1
ATOM 2028 O O . TYR A 1 274 ? 17.250 46.433 -17.542 1.000 8.807 273 TYR AAA O 1
ATOM 2037 N N . PHE A 1 275 ? 15.232 46.843 -18.512 1.000 7.836 274 PHE AAA N 1
ATOM 2038 C CA . PHE A 1 275 ? 14.494 47.170 -17.273 1.000 7.760 274 PHE AAA CA 1
ATOM 2039 C C . PHE A 1 275 ? 13.529 46.033 -16.994 1.000 7.187 274 PHE AAA C 1
ATOM 2040 O O . PHE A 1 275 ? 12.511 45.901 -17.678 1.000 8.295 274 PHE AAA O 1
ATOM 2048 N N . ALA A 1 276 ? 13.879 45.201 -16.037 1.000 7.517 275 ALA AAA N 1
ATOM 2049 C CA . ALA A 1 276 ? 13.149 43.963 -15.718 1.000 7.345 275 ALA AAA CA 1
ATOM 2050 C C . ALA A 1 276 ? 12.461 44.169 -14.375 1.000 7.534 275 ALA AAA C 1
ATOM 2051 O O . ALA A 1 276 ? 13.129 44.302 -13.351 1.000 8.179 275 ALA AAA O 1
ATOM 2053 N N . THR A 1 277 ? 11.146 44.265 -14.380 1.000 7.555 276 THR AAA N 1
ATOM 2054 C CA . THR A 1 277 ? 10.424 44.579 -13.136 1.000 7.354 276 THR AAA CA 1
ATOM 2055 C C . THR A 1 277 ? 10.402 43.372 -12.202 1.000 6.851 276 THR AAA C 1
ATOM 2056 O O . THR A 1 277 ? 10.489 42.214 -12.636 1.000 7.451 276 THR AAA O 1
ATOM 2060 N N . ASN A 1 278 ? 10.216 43.645 -10.917 1.000 7.124 277 ASN AAA N 1
ATOM 2061 C CA . ASN A 1 278 ? 9.867 42.567 -9.971 1.000 7.368 277 ASN AAA CA 1
ATOM 2062 C C . ASN A 1 278 ? 8.438 42.100 -10.250 1.000 7.874 277 ASN AAA C 1
ATOM 2063 O O . ASN A 1 278 ? 8.158 40.890 -10.232 1.000 8.345 277 ASN AAA O 1
ATOM 2068 N N . ASP A 1 279 ? 7.551 43.047 -10.509 1.000 7.734 278 ASP AAA N 1
ATOM 2069 C CA . ASP A 1 279 ? 6.125 42.724 -10.720 1.000 7.623 278 ASP AAA CA 1
ATOM 2070 C C . ASP A 1 279 ? 6.012 41.827 -11.945 1.000 7.210 278 ASP AAA C 1
ATOM 2071 O O . ASP A 1 279 ? 6.729 42.038 -12.933 1.000 7.529 278 ASP AAA O 1
ATOM 2076 N N . VAL A 1 280 ? 5.147 40.806 -11.910 1.000 7.244 279 VAL AAA N 1
ATOM 2077 C CA . VAL A 1 280 ? 4.157 40.508 -10.875 1.000 7.413 279 VAL AAA CA 1
ATOM 2078 C C . VAL A 1 280 ? 4.560 39.259 -10.082 1.000 7.257 279 VAL AAA C 1
ATOM 2079 O O . VAL A 1 280 ? 3.702 38.513 -9.573 1.000 7.944 279 VAL AAA O 1
ATOM 2083 N N . HIS A 1 281 ? 5.856 39.031 -9.941 1.000 7.224 280 HIS AAA N 1
ATOM 2084 C CA . HIS A 1 281 ? 6.379 37.847 -9.229 1.000 7.660 280 HIS AAA CA 1
ATOM 2085 C C . HIS A 1 281 ? 5.992 37.882 -7.752 1.000 7.839 280 HIS AAA C 1
ATOM 2086 O O . HIS A 1 281 ? 5.931 38.964 -7.145 1.000 8.358 280 HIS AAA O 1
ATOM 2093 N N . VAL A 1 282 ? 5.803 36.709 -7.165 1.000 7.794 281 VAL AAA N 1
ATOM 2094 C CA . VAL A 1 282 ? 5.589 36.594 -5.701 1.000 7.787 281 VAL AAA CA 1
ATOM 2095 C C . VAL A 1 282 ? 6.869 36.876 -4.931 1.000 7.754 281 VAL AAA C 1
ATOM 2096 O O . VAL A 1 282 ? 7.979 36.663 -5.417 1.000 8.285 281 VAL AAA O 1
ATOM 2100 N N . PRO A 1 283 ? 6.752 37.305 -3.658 1.000 8.063 282 PRO AAA N 1
ATOM 2101 C CA . PRO A 1 283 ? 5.510 37.765 -3.038 1.000 8.404 282 PRO AAA CA 1
ATOM 2102 C C . PRO A 1 283 ? 5.103 39.116 -3.620 1.000 7.802 282 PRO AAA C 1
ATOM 2103 O O . PRO A 1 283 ? 5.936 39.998 -3.787 1.000 8.903 282 PRO AAA O 1
ATOM 2107 N N . ARG A 1 284 ? 3.812 39.250 -3.910 1.000 7.908 283 ARG AAA N 1
ATOM 2108 C CA . ARG A 1 284 ? 3.273 40.570 -4.280 1.000 8.283 283 ARG AAA CA 1
ATOM 2109 C C . ARG A 1 284 ? 2.975 41.321 -2.988 1.000 7.966 283 ARG AAA C 1
ATOM 2110 O O . ARG A 1 284 ? 2.182 40.848 -2.174 1.000 9.466 283 ARG AAA O 1
ATOM 2118 N N . PHE A 1 285 ? 3.632 42.442 -2.773 1.000 7.767 284 PHE AAA N 1
ATOM 2119 C CA . PHE A 1 285 ? 3.409 43.276 -1.576 1.000 7.803 284 PHE AAA CA 1
ATOM 2120 C C . PHE A 1 285 ? 3.675 44.714 -1.982 1.000 7.987 284 PHE AAA C 1
ATOM 2121 O O . PHE A 1 285 ? 4.722 45.281 -1.669 1.000 9.297 284 PHE AAA O 1
ATOM 2129 N N . PRO A 1 286 ? 2.747 45.325 -2.756 1.000 7.903 285 PRO AAA N 1
ATOM 2130 C CA . PRO A 1 286 ? 3.069 46.586 -3.405 1.000 7.993 285 PRO AAA CA 1
ATOM 2131 C C . PRO A 1 286 ? 3.116 47.785 -2.455 1.000 7.821 285 PRO AAA C 1
ATOM 2132 O O . PRO A 1 286 ? 2.638 47.752 -1.323 1.000 8.177 285 PRO AAA O 1
ATOM 2136 N N . HIS A 1 287 ? 3.649 48.868 -2.988 1.000 7.720 286 HIS AAA N 1
ATOM 2137 C CA . HIS A 1 287 ? 3.637 50.175 -2.308 1.000 7.191 286 HIS AAA CA 1
ATOM 2138 C C . HIS A 1 287 ? 2.220 50.517 -1.859 1.000 7.389 286 HIS AAA C 1
ATOM 2139 O O . HIS A 1 287 ? 1.241 50.188 -2.550 1.000 8.140 286 HIS AAA O 1
ATOM 2146 N N A GLU A 1 288 ? 2.141 51.233 -0.744 0.500 8.392 287 GLU AAA N 1
ATOM 2147 N N B GLU A 1 288 ? 2.108 51.233 -0.749 0.500 7.577 287 GLU AAA N 1
ATOM 2148 C CA A GLU A 1 288 ? 0.878 51.695 -0.132 0.500 9.286 287 GLU AAA CA 1
ATOM 2149 C CA B G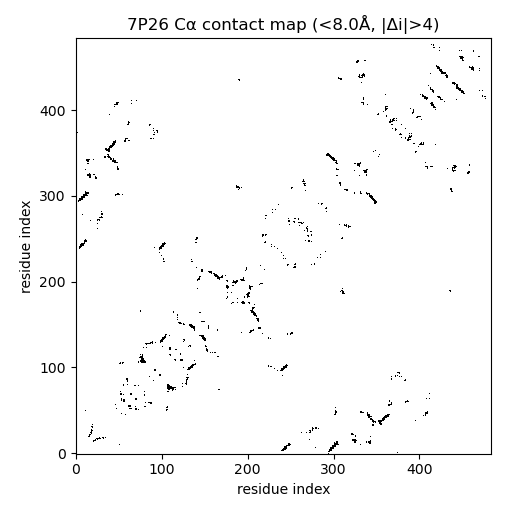LU A 1 288 ? 0.792 51.596 -0.184 0.500 7.913 287 GLU AAA CA 1
ATOM 2150 C C A GLU A 1 288 ? 0.074 52.564 -1.096 0.500 9.417 287 GLU AAA C 1
ATOM 2151 C C B GLU A 1 288 ? 0.073 52.632 -1.052 0.500 8.917 287 GLU AAA C 1
ATOM 2152 O O A GLU A 1 288 ? -1.152 52.612 -0.928 0.500 10.229 287 GLU AAA O 1
ATOM 2153 O O B GLU A 1 288 ? -1.114 52.853 -0.788 0.500 10.032 287 GLU AAA O 1
ATOM 2164 N N . ARG A 1 289 ? 0.688 53.217 -2.080 1.000 8.715 288 ARG AAA N 1
ATOM 2165 C CA . ARG A 1 289 ? -0.139 53.996 -3.028 1.000 9.579 288 ARG AAA CA 1
ATOM 2166 C C . ARG A 1 289 ? -1.050 53.053 -3.823 1.000 9.506 288 ARG AAA C 1
ATOM 2167 O O . ARG A 1 289 ? -2.055 53.530 -4.363 1.000 11.349 288 ARG AAA O 1
ATOM 2175 N N . PHE A 1 290 ? -0.735 51.765 -3.882 1.000 8.515 289 PHE AAA N 1
ATOM 2176 C CA . PHE A 1 290 ? -1.557 50.766 -4.600 1.000 8.983 289 PHE AAA CA 1
ATOM 2177 C C . PHE A 1 290 ? -2.234 49.765 -3.669 1.000 8.961 289 PHE AAA C 1
ATOM 2178 O O . PHE A 1 290 ? -3.309 49.252 -3.992 1.000 10.464 289 PHE AAA O 1
ATOM 2186 N N A ARG A 1 291 ? -1.593 49.414 -2.558 0.500 8.758 290 ARG AAA N 1
ATOM 2187 N N B ARG A 1 291 ? -1.576 49.397 -2.573 0.500 9.318 290 ARG AAA N 1
ATOM 2188 C CA A ARG A 1 291 ? -1.884 48.136 -1.857 0.500 9.242 290 ARG AAA CA 1
ATOM 2189 C CA B ARG A 1 291 ? -1.896 48.133 -1.865 0.500 10.269 290 ARG AAA CA 1
ATOM 2190 C C A ARG A 1 291 ? -3.294 48.165 -1.259 0.500 10.116 290 ARG AAA C 1
ATOM 2191 C C B ARG A 1 291 ? -3.319 48.192 -1.313 0.500 10.613 290 ARG AAA C 1
ATOM 2192 O O A ARG A 1 291 ? -3.634 49.130 -0.563 0.500 12.746 290 ARG AAA O 1
ATOM 2193 O O B ARG A 1 291 ? -3.702 49.217 -0.731 0.500 13.351 290 ARG AAA O 1
ATOM 2208 N N . GLY A 1 292 ? -4.069 47.111 -1.517 1.000 10.838 291 GLY AAA N 1
ATOM 2209 C CA . GLY A 1 292 ? -5.418 46.968 -0.962 1.000 11.663 291 GLY AAA CA 1
ATOM 2210 C C . GLY A 1 292 ? -6.509 47.588 -1.817 1.000 12.380 291 GLY AAA C 1
ATOM 2211 O O . GLY A 1 292 ? -7.680 47.514 -1.398 1.000 16.214 291 GLY AAA O 1
ATOM 2212 N N . LYS A 1 293 ? -6.189 48.182 -2.964 1.000 11.574 292 LYS AAA N 1
ATOM 2213 C CA . LYS A 1 293 ? -7.175 48.964 -3.748 1.000 13.027 292 LYS AAA CA 1
ATOM 2214 C C . LYS A 1 293 ? -7.826 48.131 -4.852 1.000 12.753 292 LYS AAA C 1
ATOM 2215 O O . LYS A 1 293 ? -8.959 48.436 -5.202 1.000 16.819 292 LYS AAA O 1
ATOM 2221 N N . ASN A 1 294 ? -7.174 47.103 -5.369 1.000 10.926 293 ASN AAA N 1
ATOM 2222 C CA . ASN A 1 294 ? -7.743 46.287 -6.461 1.000 11.279 293 ASN AAA CA 1
ATOM 2223 C C . ASN A 1 294 ? -8.443 45.064 -5.881 1.000 11.343 293 ASN AAA C 1
ATOM 2224 O O . ASN A 1 294 ? -7.926 44.372 -5.011 1.000 11.808 293 ASN AAA O 1
ATOM 2229 N N . PRO A 1 295 ? -9.675 44.744 -6.345 1.000 11.206 294 PRO AAA N 1
ATOM 2230 C CA . PRO A 1 295 ? -10.427 43.642 -5.741 1.000 12.282 294 PRO AAA CA 1
ATOM 2231 C C . PRO A 1 295 ? -9.897 42.228 -6.000 1.000 11.081 294 PRO AAA C 1
ATOM 2232 O O . PRO A 1 295 ? -10.346 41.297 -5.351 1.000 12.417 294 PRO AAA O 1
ATOM 2236 N N . MET A 1 296 ? -8.900 42.095 -6.875 1.000 10.235 295 MET AAA N 1
ATOM 2237 C CA . MET A 1 296 ? -8.218 40.795 -7.082 1.000 10.194 295 MET AAA CA 1
ATOM 2238 C C . MET A 1 296 ? -7.155 40.588 -6.000 1.000 9.795 295 MET AAA C 1
ATOM 2239 O O . MET A 1 296 ? -6.479 39.549 -6.015 1.000 10.303 295 MET AAA O 1
ATOM 2244 N N . GLY A 1 297 ? -7.011 41.537 -5.084 1.000 9.767 296 GLY AAA N 1
ATOM 2245 C CA . GLY A 1 297 ? -6.036 41.414 -3.991 1.000 9.721 296 GLY AAA CA 1
ATOM 2246 C C . GLY A 1 297 ? -4.643 41.829 -4.418 1.000 8.630 296 GLY AAA C 1
ATOM 2247 O O . GLY A 1 297 ? -4.481 42.552 -5.417 1.000 9.464 296 GLY AAA O 1
ATOM 2248 N N . LEU A 1 298 ? -3.655 41.395 -3.644 1.000 8.883 297 LEU AAA N 1
ATOM 2249 C CA . LEU A 1 298 ? -2.251 41.810 -3.854 1.000 8.650 297 LEU AAA CA 1
ATOM 2250 C C . LEU A 1 298 ? -1.789 41.498 -5.283 1.000 7.942 297 LEU AAA C 1
ATOM 2251 O O . LEU A 1 298 ? -1.011 42.272 -5.823 1.000 8.226 297 LEU AAA O 1
ATOM 2256 N N . ARG A 1 299 ? -2.257 40.412 -5.895 1.000 7.713 298 ARG AAA N 1
ATOM 2257 C CA . ARG A 1 299 ? -1.841 40.111 -7.289 1.000 7.811 298 ARG AAA CA 1
ATOM 2258 C C . ARG A 1 299 ? -2.358 41.218 -8.221 1.000 7.893 298 ARG AAA C 1
ATOM 2259 O O . ARG A 1 299 ? -1.628 41.644 -9.141 1.000 8.420 298 ARG AAA O 1
ATOM 2267 N N . GLY A 1 300 ? -3.599 41.666 -8.036 1.000 8.413 299 GLY AAA N 1
ATOM 2268 C CA . GLY A 1 300 ? -4.126 42.772 -8.859 1.000 8.734 299 GLY AAA CA 1
ATOM 2269 C C . GLY A 1 300 ? -3.359 44.053 -8.597 1.000 8.303 299 GLY AAA C 1
ATOM 2270 O O . GLY A 1 300 ? -3.047 44.802 -9.538 1.000 8.626 299 GLY AAA O 1
ATOM 2271 N N . ASP A 1 301 ? -3.038 44.320 -7.335 1.000 7.741 300 ASP AAA N 1
ATOM 2272 C CA . ASP A 1 301 ? -2.271 45.535 -6.981 1.000 8.416 300 ASP AAA CA 1
ATOM 2273 C C . ASP A 1 301 ? -0.890 45.500 -7.646 1.000 8.003 300 ASP AAA C 1
ATOM 2274 O O . ASP A 1 301 ? -0.366 46.557 -8.016 1.000 8.298 300 ASP AAA O 1
ATOM 2279 N N . ALA A 1 302 ? -0.315 44.316 -7.817 1.000 7.442 301 ALA AAA N 1
ATOM 2280 C CA . ALA A 1 302 ? 0.994 44.194 -8.484 1.000 7.699 301 ALA AAA CA 1
ATOM 2281 C C . ALA A 1 302 ? 0.896 44.566 -9.964 1.000 7.487 301 ALA AAA C 1
ATOM 2282 O O . ALA A 1 302 ? 1.857 45.121 -10.522 1.000 7.775 301 ALA AAA O 1
ATOM 2284 N N . ILE A 1 303 ? -0.212 44.231 -10.621 1.000 7.586 302 ILE AAA N 1
ATOM 2285 C CA . ILE A 1 303 ? -0.432 44.650 -12.029 1.000 7.633 302 ILE AAA CA 1
ATOM 2286 C C . ILE A 1 303 ? -0.500 46.179 -12.083 1.000 7.371 302 ILE AAA C 1
ATOM 2287 O O . ILE A 1 303 ? 0.086 46.798 -12.980 1.000 8.121 302 ILE AAA O 1
ATOM 2292 N N . VAL A 1 304 ? -1.240 46.785 -11.162 1.000 7.650 303 VAL AAA N 1
ATOM 2293 C CA . VAL A 1 304 ? -1.339 48.262 -11.082 1.000 7.821 303 VAL AAA CA 1
ATOM 2294 C C . VAL A 1 304 ? 0.061 48.860 -10.894 1.000 7.369 303 VAL AAA C 1
ATOM 2295 O O . VAL A 1 304 ? 0.391 49.882 -11.523 1.000 8.243 303 VAL AAA O 1
ATOM 2299 N N . GLN A 1 305 ? 0.856 48.256 -10.018 1.000 7.055 304 GLN AAA N 1
ATOM 2300 C CA . GLN A 1 305 ? 2.223 48.753 -9.737 1.000 7.290 304 GLN AAA CA 1
ATOM 2301 C C . GLN A 1 305 ? 3.107 48.625 -10.980 1.000 7.391 304 GLN AAA C 1
ATOM 2302 O O . GLN A 1 305 ? 3.884 49.557 -11.273 1.000 7.925 304 GLN AAA O 1
ATOM 2308 N N . PHE A 1 306 ? 2.988 47.527 -11.713 1.000 7.361 305 PHE AAA N 1
ATOM 2309 C CA . PHE A 1 306 ? 3.724 47.376 -12.982 1.000 7.548 305 PHE AAA CA 1
ATOM 2310 C C . PHE A 1 306 ? 3.360 48.533 -13.911 1.000 7.556 305 PHE AAA C 1
ATOM 2311 O O . PHE A 1 306 ? 4.240 49.176 -14.501 1.000 7.861 305 PHE AAA O 1
ATOM 2319 N N . ASP A 1 307 ? 2.069 48.776 -14.079 1.000 7.702 306 ASP AAA N 1
ATOM 2320 C CA . ASP A 1 307 ? 1.593 49.848 -14.980 1.000 8.130 306 ASP AAA CA 1
ATOM 2321 C C . ASP A 1 307 ? 2.160 51.197 -14.523 1.000 7.955 306 ASP AAA C 1
ATOM 2322 O O . ASP A 1 307 ? 2.541 52.014 -15.376 1.000 8.641 306 ASP AAA O 1
ATOM 2327 N N . TRP A 1 308 ? 2.188 51.435 -13.219 1.000 8.032 307 TRP AAA N 1
ATOM 2328 C CA . TRP A 1 308 ? 2.778 52.676 -12.676 1.000 8.398 307 TRP AAA CA 1
ATOM 2329 C C . TRP A 1 308 ? 4.245 52.806 -13.088 1.000 8.114 307 TRP AAA C 1
ATOM 2330 O O . TRP A 1 308 ? 4.663 53.892 -13.526 1.000 8.512 307 TRP AAA O 1
ATOM 2341 N N . SER A 1 309 ? 5.017 51.736 -12.978 1.000 7.914 308 SER AAA N 1
ATOM 2342 C CA . SER A 1 309 ? 6.444 51.795 -13.348 1.000 8.105 308 SER AAA CA 1
ATOM 2343 C C . SER A 1 309 ? 6.585 52.171 -14.824 1.000 8.376 308 SER AAA C 1
ATOM 2344 O O . SER A 1 309 ? 7.441 52.997 -15.173 1.000 9.036 308 SER AAA O 1
ATOM 2347 N N . VAL A 1 310 ? 5.758 51.571 -15.680 1.000 8.320 309 VAL AAA N 1
ATOM 2348 C CA . VAL A 1 310 ? 5.794 51.883 -17.126 1.000 8.346 309 VAL AAA CA 1
ATOM 2349 C C . VAL A 1 310 ? 5.496 53.370 -17.298 1.000 8.084 309 VAL AAA C 1
ATOM 2350 O O . VAL A 1 310 ? 6.188 54.052 -18.074 1.000 9.449 309 VAL AAA O 1
ATOM 2354 N N . GLY A 1 311 ? 4.484 53.877 -16.594 1.000 8.010 310 GLY AAA N 1
ATOM 2355 C CA . GLY A 1 311 ? 4.161 55.308 -16.667 1.000 8.823 310 GLY AAA CA 1
ATOM 2356 C C . GLY A 1 311 ? 5.321 56.194 -16.247 1.000 8.975 310 GLY AAA C 1
ATOM 2357 O O . GLY A 1 311 ? 5.515 57.265 -16.828 1.000 9.759 310 GLY AAA O 1
ATOM 2358 N N . GLU A 1 312 ? 6.081 55.779 -15.243 1.000 8.894 311 GLU AAA N 1
ATOM 2359 C CA . GLU A 1 312 ? 7.213 56.604 -14.764 1.000 10.130 311 GLU AAA CA 1
ATOM 2360 C C . GLU A 1 312 ? 8.278 56.688 -15.861 1.000 9.663 311 GLU AAA C 1
ATOM 2361 O O . GLU A 1 312 ? 8.859 57.763 -16.062 1.000 10.570 311 GLU AAA O 1
ATOM 2367 N N . ILE A 1 313 ? 8.537 55.590 -16.561 1.000 8.846 312 ILE AAA N 1
ATOM 2368 C CA . ILE A 1 313 ? 9.513 55.594 -17.682 1.000 9.668 312 ILE AAA CA 1
ATOM 2369 C C . ILE A 1 313 ? 8.975 56.536 -18.762 1.000 9.314 312 ILE AAA C 1
ATOM 2370 O O . ILE A 1 313 ? 9.722 57.354 -19.291 1.000 10.572 312 ILE AAA O 1
ATOM 2375 N N . MET A 1 314 ? 7.706 56.392 -19.129 1.000 9.419 313 MET AAA N 1
ATOM 2376 C CA . MET A 1 314 ? 7.112 57.215 -20.206 1.000 10.038 313 MET AAA CA 1
ATOM 2377 C C . MET A 1 314 ? 7.208 58.700 -19.834 1.000 9.986 313 MET AAA C 1
ATOM 2378 O O . MET A 1 314 ? 7.529 59.531 -20.713 1.000 11.146 313 MET AAA O 1
ATOM 2383 N N . LYS A 1 315 ? 6.921 59.043 -18.583 1.000 10.406 314 LYS AAA N 1
ATOM 2384 C CA . LYS A 1 315 ? 6.979 60.457 -18.134 1.000 11.182 314 LYS AAA CA 1
ATOM 2385 C C . LYS A 1 315 ? 8.401 61.006 -18.263 1.000 10.787 314 LYS AAA C 1
ATOM 2386 O O . LYS A 1 315 ? 8.573 62.154 -18.692 1.000 11.573 314 LYS AAA O 1
ATOM 2392 N N A THR A 1 316 ? 9.413 60.224 -17.911 0.700 10.503 315 THR AAA N 1
ATOM 2393 N N B THR A 1 316 ? 9.393 60.196 -17.892 0.300 10.588 315 THR AAA N 1
ATOM 2394 C CA A THR A 1 316 ? 10.811 60.716 -17.986 0.700 10.724 315 THR AAA CA 1
ATOM 2395 C CA B THR A 1 316 ? 10.834 60.546 -17.974 0.300 11.120 315 THR AAA CA 1
ATOM 2396 C C A THR A 1 316 ? 11.206 60.893 -19.463 0.700 9.879 315 THR AAA C 1
ATOM 2397 C C B THR A 1 316 ? 11.209 60.855 -19.426 0.300 10.312 315 THR AAA C 1
ATOM 2398 O O A THR A 1 316 ? 11.863 61.877 -19.783 0.700 10.937 315 THR AAA O 1
ATOM 2399 O O B THR A 1 316 ? 11.856 61.882 -19.663 0.300 11.385 315 THR AAA O 1
ATOM 2406 N N . LEU A 1 317 ? 10.826 59.982 -20.360 1.000 9.729 316 LEU AAA N 1
ATOM 2407 C CA . LEU A 1 317 ? 11.168 60.172 -21.791 1.000 10.251 316 LEU AAA CA 1
ATOM 2408 C C . LEU A 1 317 ? 10.509 61.454 -22.306 1.000 10.874 316 LEU AAA C 1
ATOM 2409 O O . LEU A 1 317 ? 11.147 62.198 -23.049 1.000 11.924 316 LEU AAA O 1
ATOM 2414 N N . ASP A 1 318 ? 9.271 61.724 -21.912 1.000 10.890 317 ASP AAA N 1
ATOM 2415 C CA . ASP A 1 318 ? 8.579 62.967 -22.347 1.000 11.689 317 ASP AAA CA 1
ATOM 2416 C C . ASP A 1 318 ? 9.289 64.194 -21.763 1.000 12.094 317 ASP AAA C 1
ATOM 2417 O O . ASP A 1 318 ? 9.540 65.166 -22.499 1.000 12.997 317 ASP AAA O 1
ATOM 2422 N N . ARG A 1 319 ? 9.648 64.141 -20.487 1.000 12.063 318 ARG AAA N 1
ATOM 2423 C CA . ARG A 1 319 ? 10.302 65.273 -19.792 1.000 12.569 318 ARG AAA CA 1
ATOM 2424 C C . ARG A 1 319 ? 11.625 65.633 -20.474 1.000 12.913 318 ARG AAA C 1
ATOM 2425 O O . ARG A 1 319 ? 11.982 66.831 -20.532 1.000 15.125 318 ARG AAA O 1
ATOM 2433 N N . LEU A 1 320 ? 12.336 64.622 -20.962 1.000 12.161 319 LEU AAA N 1
ATOM 2434 C CA . LEU A 1 320 ? 13.688 64.800 -21.537 1.000 12.619 319 LEU AAA CA 1
ATOM 2435 C C . LEU A 1 320 ? 13.652 64.904 -23.064 1.000 13.044 319 LEU AAA C 1
ATOM 2436 O O . LEU A 1 320 ? 14.724 65.019 -23.647 1.000 15.251 319 LEU AAA O 1
ATOM 2441 N N . GLY A 1 321 ? 12.481 64.875 -23.693 1.000 12.283 320 GLY AAA N 1
ATOM 2442 C CA . GLY A 1 321 ? 12.385 64.971 -25.161 1.000 13.521 320 GLY AAA CA 1
ATOM 2443 C C . GLY A 1 321 ? 12.976 63.763 -25.866 1.000 13.734 320 GLY AAA C 1
ATOM 2444 O O . GLY A 1 321 ? 13.460 63.914 -26.994 1.000 16.418 320 GLY AAA O 1
ATOM 2445 N N . LEU A 1 322 ? 12.902 62.582 -25.249 1.000 12.821 321 LEU AAA N 1
ATOM 2446 C CA . LEU A 1 322 ? 13.497 61.338 -25.803 1.000 13.269 321 LEU AAA CA 1
ATOM 2447 C C . LEU A 1 322 ? 12.436 60.421 -26.414 1.000 13.164 321 LEU AAA C 1
ATOM 2448 O O . LEU A 1 322 ? 12.796 59.398 -26.995 1.000 15.243 321 LEU AAA O 1
ATOM 2453 N N . THR A 1 323 ? 11.164 60.755 -26.283 1.000 12.864 322 THR AAA N 1
ATOM 2454 C CA . THR A 1 323 ? 10.074 59.835 -26.677 1.000 12.599 322 THR AAA CA 1
ATOM 2455 C C . THR A 1 323 ? 10.167 59.453 -28.161 1.000 12.330 322 THR AAA C 1
ATOM 2456 O O . THR A 1 323 ? 9.988 58.270 -28.488 1.000 12.729 322 THR AAA O 1
ATOM 2460 N N . GLU A 1 324 ? 10.355 60.427 -29.049 1.000 13.098 323 GLU AAA N 1
ATOM 2461 C CA . GLU A 1 324 ? 10.231 60.189 -30.509 1.000 15.075 323 GLU AAA CA 1
ATOM 2462 C C . GLU A 1 324 ? 11.272 59.158 -30.952 1.000 13.454 323 GLU AAA C 1
ATOM 2463 O O . GLU A 1 324 ? 10.955 58.305 -31.801 1.000 14.979 323 GLU AAA O 1
ATOM 2469 N N . ASN A 1 325 ? 12.488 59.249 -30.423 1.000 13.475 324 ASN AAA N 1
ATOM 2470 C CA . ASN A 1 325 ? 13.629 58.449 -30.927 1.000 14.500 324 ASN AAA CA 1
ATOM 2471 C C . ASN A 1 325 ? 14.013 57.380 -29.908 1.000 13.008 324 ASN AAA C 1
ATOM 2472 O O . ASN A 1 325 ? 15.176 56.999 -29.862 1.000 15.142 324 ASN AAA O 1
ATOM 2477 N N . THR A 1 326 ? 13.057 56.866 -29.147 1.000 11.737 325 THR AAA N 1
ATOM 2478 C CA . THR A 1 326 ? 13.283 55.722 -28.235 1.000 11.478 325 THR AAA CA 1
ATOM 2479 C C . THR A 1 326 ? 12.345 54.587 -28.635 1.000 11.316 325 THR AAA C 1
ATOM 2480 O O . THR A 1 326 ? 11.122 54.804 -28.751 1.000 12.170 325 THR AAA O 1
ATOM 2484 N N . LEU A 1 327 ? 12.918 53.424 -28.901 1.000 10.330 326 LEU AAA N 1
ATOM 2485 C CA . LEU A 1 327 ? 12.161 52.178 -29.120 1.000 10.385 326 LEU AAA CA 1
ATOM 2486 C C . LEU A 1 327 ? 11.939 51.522 -27.761 1.000 10.000 326 LEU AAA C 1
ATOM 2487 O O . LEU A 1 327 ? 12.928 51.153 -27.116 1.000 10.914 326 LEU AAA O 1
ATOM 2492 N N . ILE A 1 328 ? 10.677 51.384 -27.358 1.000 9.727 327 ILE AAA N 1
ATOM 2493 C CA . ILE A 1 328 ? 10.276 50.589 -26.177 1.000 9.384 327 ILE AAA CA 1
ATOM 2494 C C . ILE A 1 328 ? 9.690 49.271 -26.667 1.000 8.762 327 ILE AAA C 1
ATOM 2495 O O . ILE A 1 328 ? 8.768 49.287 -27.487 1.000 10.211 327 ILE AAA O 1
ATOM 2500 N N . ILE A 1 329 ? 10.248 48.180 -26.169 1.000 8.726 328 ILE AAA N 1
ATOM 2501 C CA . ILE A 1 329 ? 9.671 46.826 -26.330 1.000 9.190 328 ILE AAA CA 1
ATOM 2502 C C . ILE A 1 329 ? 9.240 46.394 -24.937 1.000 8.568 328 ILE AAA C 1
ATOM 2503 O O . ILE A 1 329 ? 10.118 46.223 -24.083 1.000 9.227 328 ILE AAA O 1
ATOM 2508 N N . LEU A 1 330 ? 7.942 46.269 -24.705 1.000 8.652 329 LEU AAA N 1
ATOM 2509 C CA . LEU A 1 330 ? 7.407 45.819 -23.409 1.000 8.210 329 LEU AAA CA 1
ATOM 2510 C C . LEU A 1 330 ? 6.895 44.403 -23.588 1.000 7.485 329 LEU AAA C 1
ATOM 2511 O O . LEU A 1 330 ? 6.123 44.152 -24.517 1.000 8.774 329 LEU AAA O 1
ATOM 2516 N N . SER A 1 331 ? 7.313 43.491 -22.727 1.000 7.611 330 SER AAA N 1
ATOM 2517 C CA . SER A 1 331 ? 6.794 42.112 -22.786 1.000 7.435 330 SER AAA CA 1
ATOM 2518 C C . SER A 1 331 ? 6.905 41.473 -21.403 1.000 7.124 330 SER AAA C 1
ATOM 2519 O O . SER A 1 331 ? 7.052 42.194 -20.390 1.000 8.089 330 SER AAA O 1
ATOM 2522 N N . SER A 1 332 ? 6.809 40.157 -21.366 1.000 7.239 331 SER AAA N 1
ATOM 2523 C CA . SER A 1 332 ? 6.888 39.343 -20.145 1.000 7.290 331 SER AAA CA 1
ATOM 2524 C C . SER A 1 332 ? 7.776 38.146 -20.438 1.000 7.531 331 SER AAA C 1
ATOM 2525 O O . SER A 1 332 ? 7.800 37.678 -21.596 1.000 8.202 331 SER AAA O 1
ATOM 2528 N N . ASP A 1 333 ? 8.447 37.631 -19.421 1.000 7.488 332 ASP AAA N 1
ATOM 2529 C CA . ASP A 1 333 ? 9.328 36.467 -19.638 1.000 7.549 332 ASP AAA CA 1
ATOM 2530 C C . ASP A 1 333 ? 8.546 35.176 -19.849 1.000 8.076 332 ASP AAA C 1
ATOM 2531 O O . ASP A 1 333 ? 9.057 34.277 -20.507 1.000 8.475 332 ASP AAA O 1
ATOM 2536 N N . ASN A 1 334 ? 7.357 35.065 -19.273 1.000 7.743 333 ASN AAA N 1
ATOM 2537 C CA . ASN A 1 334 ? 6.584 33.809 -19.324 1.000 7.830 333 ASN AAA CA 1
ATOM 2538 C C . ASN A 1 334 ? 5.178 34.094 -18.821 1.000 7.389 333 ASN AAA C 1
ATOM 2539 O O . ASN A 1 334 ? 4.884 35.196 -18.351 1.000 8.282 333 ASN AAA O 1
ATOM 2544 N N . GLY A 1 335 ? 4.351 33.068 -18.888 1.000 7.740 334 GLY AAA N 1
ATOM 2545 C CA . GLY A 1 335 ? 2.943 33.195 -18.537 1.000 7.834 334 GLY AAA CA 1
ATOM 2546 C C . GLY A 1 335 ? 2.699 33.209 -17.042 1.000 7.702 334 GLY AAA C 1
ATOM 2547 O O . GLY A 1 335 ? 3.614 33.172 -16.220 1.000 8.278 334 GLY AAA O 1
ATOM 2548 N N . PRO A 1 336 ? 1.410 33.284 -16.669 1.000 7.618 335 PRO AAA N 1
ATOM 2549 C CA . PRO A 1 336 ? 1.019 33.674 -15.324 1.000 7.681 335 PRO AAA CA 1
ATOM 2550 C C . PRO A 1 336 ? 0.749 32.522 -14.366 1.000 7.741 335 PRO AAA C 1
ATOM 2551 O O . PRO A 1 336 ? 0.538 31.388 -14.777 1.000 8.511 335 PRO AAA O 1
ATOM 2555 N N . VAL A 1 337 ? 0.709 32.886 -13.093 1.000 8.205 336 VAL AAA N 1
ATOM 2556 C CA . VAL A 1 337 ? 0.401 31.948 -11.992 1.000 8.205 336 VAL AAA CA 1
ATOM 2557 C C . VAL A 1 337 ? -0.391 32.725 -10.948 1.000 8.167 336 VAL AAA C 1
ATOM 2558 O O . VAL A 1 337 ? -0.013 33.857 -10.610 1.000 8.851 336 VAL AAA O 1
ATOM 2562 N N . LEU A 1 338 ? -1.459 32.116 -10.450 1.000 8.581 337 LEU AAA N 1
ATOM 2563 C CA . LEU A 1 338 ? -2.255 32.744 -9.381 1.000 8.977 337 LEU AAA CA 1
ATOM 2564 C C . LEU A 1 338 ? -1.536 32.509 -8.046 1.000 8.734 337 LEU AAA C 1
ATOM 2565 O O . LEU A 1 338 ? -0.971 33.478 -7.498 1.000 10.332 337 LEU AAA O 1
ATOM 2570 N N . ASP A 1 339 ? -1.520 31.286 -7.533 1.000 9.607 338 ASP AAA N 1
ATOM 2571 C CA . ASP A 1 339 ? -0.831 30.974 -6.258 1.000 9.720 338 ASP AAA CA 1
ATOM 2572 C C . ASP A 1 339 ? 0.558 30.414 -6.560 1.000 9.396 338 ASP AAA C 1
ATOM 2573 O O . ASP A 1 339 ? 0.670 29.271 -6.995 1.000 10.316 338 ASP AAA O 1
ATOM 2578 N N . ASP A 1 340 ? 1.579 31.235 -6.365 1.000 9.524 339 ASP AAA N 1
ATOM 2579 C CA . ASP A 1 340 ? 2.980 30.811 -6.609 1.000 9.160 339 ASP AAA CA 1
ATOM 2580 C C . ASP A 1 340 ? 3.741 30.758 -5.288 1.000 8.912 339 ASP AAA C 1
ATOM 2581 O O . ASP A 1 340 ? 4.970 30.729 -5.336 1.000 9.966 339 ASP AAA O 1
ATOM 2586 N N . GLY A 1 341 ? 3.056 30.722 -4.141 1.000 9.081 340 GLY AAA N 1
ATOM 2587 C CA . GLY A 1 341 ? 3.735 30.402 -2.876 1.000 9.168 340 GLY AAA CA 1
ATOM 2588 C C . GLY A 1 341 ? 3.281 31.182 -1.665 1.000 9.039 340 GLY AAA C 1
ATOM 2589 O O . GLY A 1 341 ? 3.764 30.836 -0.579 1.000 9.868 340 GLY AAA O 1
ATOM 2590 N N . TYR A 1 342 ? 2.414 32.180 -1.819 1.000 8.988 341 TYR AAA N 1
ATOM 2591 C CA . TYR A 1 342 ? 1.951 32.994 -0.676 1.000 9.132 341 TYR AAA CA 1
ATOM 2592 C C . TYR A 1 342 ? 0.432 32.933 -0.548 1.000 9.149 341 TYR AAA C 1
ATOM 2593 O O . TYR A 1 342 ? -0.312 32.783 -1.538 1.000 9.998 341 TYR AAA O 1
ATOM 2602 N N . ASP A 1 343 ? -0.003 33.075 0.697 1.000 10.172 342 ASP AAA N 1
ATOM 2603 C CA . ASP A 1 343 ? -1.426 33.144 1.080 1.000 10.675 342 ASP AAA CA 1
ATOM 2604 C C . ASP A 1 343 ? -1.910 34.567 0.804 1.000 10.117 342 ASP AAA C 1
ATOM 2605 O O . ASP A 1 343 ? -1.997 35.373 1.741 1.000 12.361 342 ASP AAA O 1
ATOM 2610 N N . ASP A 1 344 ? -2.181 34.858 -0.468 1.000 9.584 343 ASP AAA N 1
ATOM 2611 C CA . ASP A 1 344 ? -2.568 36.208 -0.942 1.000 9.844 343 ASP AAA CA 1
ATOM 2612 C C . ASP A 1 344 ? -3.935 36.176 -1.630 1.000 10.083 343 ASP AAA C 1
ATOM 2613 O O . ASP A 1 344 ? -4.294 37.181 -2.241 1.000 11.723 343 ASP AAA O 1
ATOM 2618 N N . LYS A 1 345 ? -4.666 35.073 -1.514 1.000 10.441 344 LYS AAA N 1
ATOM 2619 C CA . LYS A 1 345 ? -6.070 34.950 -1.993 1.000 12.189 344 LYS AAA CA 1
ATOM 2620 C C . LYS A 1 345 ? -6.147 35.109 -3.515 1.000 10.981 344 LYS AAA C 1
ATOM 2621 O O . LYS A 1 345 ? -7.228 35.389 -4.022 1.000 12.755 344 LYS AAA O 1
ATOM 2627 N N . ALA A 1 346 ? -5.067 34.875 -4.263 1.000 10.284 345 ALA AAA N 1
ATOM 2628 C CA . ALA A 1 346 ? -5.104 35.110 -5.723 1.000 10.707 345 ALA AAA CA 1
ATOM 2629 C C . ALA A 1 346 ? -6.194 34.273 -6.396 1.000 10.119 345 ALA AAA C 1
ATOM 2630 O O . ALA A 1 346 ? -6.890 34.797 -7.277 1.000 11.024 345 ALA AAA O 1
ATOM 2632 N N . VAL A 1 347 ? -6.315 33.000 -6.041 1.000 11.499 346 VAL AAA N 1
ATOM 2633 C CA . VAL A 1 347 ? -7.321 32.123 -6.703 1.000 13.255 346 VAL AAA CA 1
ATOM 2634 C C . VAL A 1 347 ? -8.739 32.580 -6.313 1.000 14.644 346 VAL AAA C 1
ATOM 2635 O O . VAL A 1 347 ? -9.578 32.734 -7.234 1.000 16.493 346 VAL AAA O 1
ATOM 2639 N N . GLU A 1 348 ? -8.997 32.817 -5.019 1.000 14.907 347 GLU AAA N 1
ATOM 2640 C CA . GLU A 1 348 ? -10.318 33.233 -4.450 1.000 17.206 347 GLU AAA CA 1
ATOM 2641 C C . GLU A 1 348 ? -10.797 34.524 -5.134 1.000 15.573 347 GLU AAA C 1
ATOM 2642 O O . GLU A 1 348 ? -11.982 34.719 -5.342 1.000 19.632 347 GLU AAA O 1
ATOM 2648 N N . LEU A 1 349 ? -9.866 35.448 -5.394 1.000 12.303 348 LEU AAA N 1
ATOM 2649 C CA . LEU A 1 349 ? -10.228 36.827 -5.803 1.000 12.080 348 LEU AAA CA 1
ATOM 2650 C C . LEU A 1 349 ? -10.092 37.061 -7.308 1.000 10.795 348 LEU AAA C 1
ATOM 2651 O O . LEU A 1 349 ? -10.438 38.163 -7.757 1.000 12.024 348 LEU AAA O 1
ATOM 2656 N N . ALA A 1 350 ? -9.652 36.086 -8.093 1.000 11.157 349 ALA AAA N 1
ATOM 2657 C CA . ALA A 1 350 ? -9.469 36.328 -9.542 1.000 11.536 349 ALA AAA CA 1
ATOM 2658 C C . ALA A 1 350 ? -10.816 36.629 -10.199 1.000 11.319 349 ALA AAA C 1
ATOM 2659 O O . ALA A 1 350 ? -10.890 37.500 -11.079 1.000 10.719 349 ALA AAA O 1
ATOM 2661 N N . GLY A 1 351 ? -11.853 35.905 -9.799 1.000 11.670 350 GLY AAA N 1
ATOM 2662 C CA . GLY A 1 351 ? -13.183 36.089 -10.399 1.000 12.392 350 GLY AAA CA 1
ATOM 2663 C C . GLY A 1 351 ? -13.139 35.865 -11.899 1.000 12.121 350 GLY AAA C 1
ATOM 2664 O O . GLY A 1 351 ? -12.663 34.821 -12.343 1.000 14.740 350 GLY AAA O 1
ATOM 2665 N N . SER A 1 352 ? -13.648 36.816 -12.672 1.000 11.878 351 SER AAA N 1
ATOM 2666 C CA . SER A 1 352 ? -13.701 36.731 -14.151 1.000 12.223 351 SER AAA CA 1
ATOM 2667 C C . SER A 1 352 ? -12.332 36.899 -14.788 1.000 11.038 351 SER AAA C 1
ATOM 2668 O O . SER A 1 352 ? -12.203 36.662 -15.982 1.000 12.245 351 SER AAA O 1
ATOM 2671 N N . HIS A 1 353 ? -11.347 37.354 -14.025 1.000 10.267 352 HIS AAA N 1
ATOM 2672 C CA . HIS A 1 353 ? -10.011 37.659 -14.601 1.000 10.309 352 HIS AAA CA 1
ATOM 2673 C C . HIS A 1 353 ? -9.293 36.368 -14.980 1.000 10.359 352 HIS AAA C 1
ATOM 2674 O O . HIS A 1 353 ? -9.000 35.552 -14.101 1.000 13.466 352 HIS AAA O 1
ATOM 2681 N N . LYS A 1 354 ? -8.997 36.220 -16.261 1.000 9.698 353 LYS AAA N 1
ATOM 2682 C CA . LYS A 1 354 ? -8.246 35.065 -16.786 1.000 10.899 353 LYS AAA CA 1
ATOM 2683 C C . LYS A 1 354 ? -6.846 35.552 -17.111 1.000 9.932 353 LYS AAA C 1
ATOM 2684 O O . LYS A 1 354 ? -6.616 36.186 -18.145 1.000 10.563 353 LYS AAA O 1
ATOM 2690 N N A PRO A 1 355 ? -5.849 35.302 -16.231 0.700 9.597 354 PRO AAA N 1
ATOM 2691 N N B PRO A 1 355 ? -5.835 35.272 -16.261 0.300 9.360 354 PRO AAA N 1
ATOM 2692 C CA A PRO A 1 355 ? -4.497 35.787 -16.497 0.700 9.138 354 PRO AAA CA 1
ATOM 2693 C CA B PRO A 1 355 ? -4.504 35.822 -16.506 0.300 9.107 354 PRO AAA CA 1
ATOM 2694 C C A PRO A 1 355 ? -3.910 35.294 -17.826 0.700 8.979 354 PRO AAA C 1
ATOM 2695 C C B PRO A 1 355 ? -3.882 35.285 -17.805 0.300 8.853 354 PRO AAA C 1
ATOM 2696 O O A PRO A 1 355 ? -3.060 35.977 -18.401 0.700 8.941 354 PRO AAA O 1
ATOM 2697 O O B PRO A 1 355 ? -3.023 35.959 -18.362 0.300 9.106 354 PRO AAA O 1
ATOM 2704 N N . GLY A 1 356 ? -4.316 34.104 -18.258 1.000 9.359 355 GLY AAA N 1
ATOM 2705 C CA . GLY A 1 356 ? -3.864 33.513 -19.525 1.000 9.480 355 GLY AAA CA 1
ATOM 2706 C C . GLY A 1 356 ? -4.687 33.961 -20.717 1.000 9.240 355 GLY AAA C 1
ATOM 2707 O O . GLY A 1 356 ? -4.446 33.472 -21.831 1.000 10.210 355 GLY AAA O 1
ATOM 2708 N N . GLY A 1 357 ? -5.627 34.883 -20.526 1.000 9.843 356 GLY AAA N 1
ATOM 2709 C CA . GLY A 1 357 ? -6.453 35.333 -21.651 1.000 10.257 356 GLY AAA CA 1
ATOM 2710 C C . GLY A 1 357 ? -7.272 34.173 -22.195 1.000 10.449 356 GLY AAA C 1
ATOM 2711 O O . GLY A 1 357 ? -7.939 33.474 -21.435 1.000 11.093 356 GLY AAA O 1
ATOM 2712 N N . PRO A 1 358 ? -7.190 33.903 -23.512 1.000 10.414 357 PRO AAA N 1
ATOM 2713 C CA . PRO A 1 358 ? -7.968 32.830 -24.117 1.000 11.269 357 PRO AAA CA 1
ATOM 2714 C C . PRO A 1 358 ? -7.266 31.469 -24.055 1.000 10.532 357 PRO AAA C 1
ATOM 2715 O O . PRO A 1 358 ? -7.808 30.485 -24.530 1.000 13.011 357 PRO AAA O 1
ATOM 2719 N N . PHE A 1 359 ? -6.062 31.429 -23.487 1.000 9.942 358 PHE AAA N 1
ATOM 2720 C CA . PHE A 1 359 ? -5.173 30.254 -23.611 1.000 9.794 358 PHE AAA CA 1
ATOM 2721 C C . PHE A 1 359 ? -5.233 29.351 -22.379 1.000 9.696 358 PHE AAA C 1
ATOM 2722 O O . PHE A 1 359 ? -5.463 29.793 -21.256 1.000 10.752 358 PHE AAA O 1
ATOM 2730 N N . ARG A 1 360 ? -4.929 28.081 -22.621 1.000 9.985 359 ARG AAA N 1
ATOM 2731 C CA . ARG A 1 360 ? -4.825 27.047 -21.571 1.000 10.109 359 ARG AAA CA 1
ATOM 2732 C C . ARG A 1 360 ? -3.443 27.104 -20.907 1.000 9.380 359 ARG AAA C 1
ATOM 2733 O O . ARG A 1 360 ? -2.465 27.543 -21.542 1.000 10.109 359 ARG AAA O 1
ATOM 2741 N N . GLY A 1 361 ? -3.357 26.625 -19.673 1.000 9.591 360 GLY AAA N 1
ATOM 2742 C CA . GLY A 1 361 ? -2.087 26.523 -18.945 1.000 9.342 360 GLY AAA CA 1
ATOM 2743 C C . GLY A 1 361 ? -1.720 27.816 -18.252 1.000 9.606 360 GLY AAA C 1
ATOM 2744 O O . GLY A 1 361 ? -2.579 28.571 -17.819 1.000 10.450 360 GLY AAA O 1
ATOM 2745 N N . GLY A 1 362 ? -0.430 28.045 -18.122 1.000 9.663 361 GLY AAA N 1
ATOM 2746 C CA . GLY A 1 362 ? 0.152 29.161 -17.369 1.000 9.523 361 GLY AAA CA 1
ATOM 2747 C C . GLY A 1 362 ? 1.641 28.977 -17.265 1.000 8.612 361 GLY AAA C 1
ATOM 2748 O O . GLY A 1 362 ? 2.210 28.191 -18.028 1.000 8.749 361 GLY AAA O 1
ATOM 2749 N N . LYS A 1 363 ? 2.242 29.705 -16.343 1.000 8.529 362 LYS AAA N 1
ATOM 2750 C CA . LYS A 1 363 ? 3.654 29.475 -15.981 1.000 9.106 362 LYS AAA CA 1
ATOM 2751 C C . LYS A 1 363 ? 3.874 27.966 -15.831 1.000 9.312 362 LYS AAA C 1
ATOM 2752 O O . LYS A 1 363 ? 2.980 27.262 -15.351 1.000 10.042 362 LYS AAA O 1
ATOM 2758 N N A TYR A 1 364 ? 5.046 27.522 -16.287 0.500 9.531 363 TYR AAA N 1
ATOM 2759 N N B TYR A 1 364 ? 5.051 27.466 -16.199 0.500 10.149 363 TYR AAA N 1
ATOM 2760 C CA A TYR A 1 364 ? 5.592 26.143 -16.171 0.500 10.676 363 TYR AAA CA 1
ATOM 2761 C CA B TYR A 1 364 ? 5.470 26.047 -16.010 0.500 11.853 363 TYR AAA CA 1
ATOM 2762 C C A TYR A 1 364 ? 5.103 25.258 -17.330 0.500 9.741 363 TYR AAA C 1
ATOM 2763 C C B TYR A 1 364 ? 4.723 25.084 -16.946 0.500 12.794 363 TYR AAA C 1
ATOM 2764 O O A TYR A 1 364 ? 5.797 24.306 -17.685 0.500 8.281 363 TYR AAA O 1
ATOM 2765 O O B TYR A 1 364 ? 4.818 23.847 -16.709 0.500 15.861 363 TYR AAA O 1
ATOM 2782 N N . SER A 1 365 ? 3.950 25.591 -17.916 1.000 9.946 364 SER AAA N 1
ATOM 2783 C CA . SER A 1 365 ? 3.182 24.729 -18.845 1.000 9.551 364 SER AAA CA 1
ATOM 2784 C C . SER A 1 365 ? 3.778 24.661 -20.250 1.000 9.112 364 SER AAA C 1
ATOM 2785 O O . SER A 1 365 ? 4.48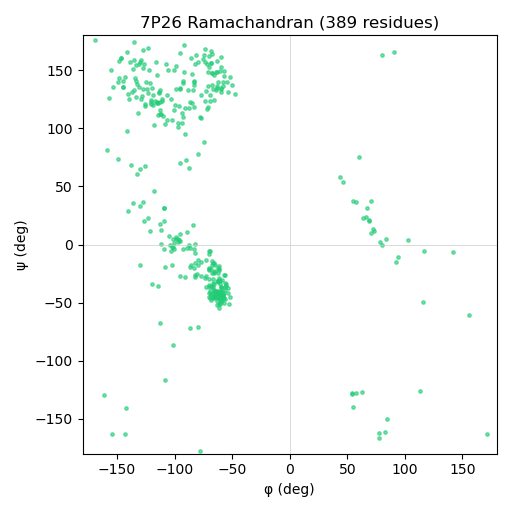8 25.581 -20.677 1.000 11.437 364 SER AAA O 1
ATOM 2788 N N . ALA A 1 366 ? 3.415 23.604 -20.967 1.000 8.787 365 ALA AAA N 1
ATOM 2789 C CA . ALA A 1 366 ? 3.618 23.479 -22.425 1.000 8.863 365 ALA AAA CA 1
ATOM 2790 C C . ALA A 1 366 ? 2.453 24.099 -23.197 1.000 8.634 365 ALA AAA C 1
ATOM 2791 O O . ALA A 1 366 ? 2.622 24.369 -24.374 1.000 9.724 365 ALA AAA O 1
ATOM 2793 N N . PHE A 1 367 ? 1.299 24.295 -22.568 1.000 9.279 366 PHE AAA N 1
ATOM 2794 C CA . PHE A 1 367 ? 0.173 24.955 -23.257 1.000 9.116 366 PHE AAA CA 1
ATOM 2795 C C . PHE A 1 367 ? 0.506 26.426 -23.521 1.000 8.747 366 PHE AAA C 1
ATOM 2796 O O . PHE A 1 367 ? 1.439 27.002 -22.933 1.000 9.493 366 PHE AAA O 1
ATOM 2804 N N . GLU A 1 368 ? -0.251 27.051 -24.408 1.000 9.003 367 GLU AAA N 1
ATOM 2805 C CA . GLU A 1 368 ? 0.076 28.382 -24.966 1.000 9.205 367 GLU AAA CA 1
ATOM 2806 C C . GLU A 1 368 ? 0.154 29.477 -23.895 1.000 8.663 367 GLU AAA C 1
ATOM 2807 O O . GLU A 1 368 ? 0.927 30.414 -24.089 1.000 9.346 367 GLU AAA O 1
ATOM 2813 N N . ALA A 1 369 ? -0.606 29.426 -22.805 1.000 8.612 368 ALA AAA N 1
ATOM 2814 C CA . ALA A 1 369 ? -0.506 30.511 -21.799 1.000 8.842 368 ALA AAA CA 1
ATOM 2815 C C . ALA A 1 369 ? 0.879 30.514 -21.143 1.000 8.401 368 ALA AAA C 1
ATOM 2816 O O . ALA A 1 369 ? 1.207 31.510 -20.501 1.000 9.461 368 ALA AAA O 1
ATOM 2818 N N . GLY A 1 370 ? 1.653 29.442 -21.278 1.000 8.059 369 GLY AAA N 1
ATOM 2819 C CA . GLY A 1 370 ? 3.022 29.444 -20.736 1.000 8.674 369 GLY AAA CA 1
ATOM 2820 C C . GLY A 1 370 ? 3.954 30.395 -21.468 1.000 8.126 369 GLY AAA C 1
ATOM 2821 O O . GLY A 1 370 ? 4.847 30.951 -20.809 1.000 8.381 369 GLY AAA O 1
ATOM 2822 N N . THR A 1 371 ? 3.809 30.545 -22.788 1.000 7.959 370 THR AAA N 1
ATOM 2823 C CA . THR A 1 371 ? 4.771 31.324 -23.589 1.000 8.430 370 THR AAA CA 1
ATOM 2824 C C . THR A 1 371 ? 4.139 32.454 -24.394 1.000 8.747 370 THR AAA C 1
ATOM 2825 O O . THR A 1 371 ? 4.879 33.331 -24.822 1.000 9.313 370 THR AAA O 1
ATOM 2829 N N A CYS A 1 372 ? 2.829 32.447 -24.633 0.800 8.696 371 CYS AAA N 1
ATOM 2830 N N B CYS A 1 372 ? 2.825 32.400 -24.655 0.200 9.526 371 CYS AAA N 1
ATOM 2831 C CA A CYS A 1 372 ? 2.228 33.539 -25.419 0.800 8.460 371 CYS AAA CA 1
ATOM 2832 C CA B CYS A 1 372 ? 2.056 33.511 -25.276 0.200 10.271 371 CYS AAA CA 1
ATOM 2833 C C A CYS A 1 372 ? 1.956 34.681 -24.444 0.800 8.202 371 CYS AAA C 1
ATOM 2834 C C B CYS A 1 372 ? 2.014 34.672 -24.294 0.200 9.542 371 CYS AAA C 1
ATOM 2835 O O A CYS A 1 372 ? 1.096 34.528 -23.573 0.800 9.592 371 CYS AAA O 1
ATOM 2836 O O B CYS A 1 372 ? 1.343 34.525 -23.256 0.200 10.024 371 CYS AAA O 1
ATOM 2841 N N . VAL A 1 373 ? 2.704 35.772 -24.588 1.000 9.104 372 VAL AAA N 1
ATOM 2842 C CA . VAL A 1 373 ? 2.837 36.853 -23.578 1.000 8.674 372 VAL AAA CA 1
ATOM 2843 C C . VAL A 1 373 ? 2.382 38.165 -24.184 1.000 8.173 372 VAL AAA C 1
ATOM 2844 O O . VAL A 1 373 ? 2.436 38.361 -25.394 1.000 9.265 372 VAL AAA O 1
ATOM 2848 N N . PRO A 1 374 ? 2.007 39.141 -23.345 1.000 8.497 373 PRO AAA N 1
ATOM 2849 C CA . PRO A 1 374 ? 1.759 40.475 -23.866 1.000 9.017 373 PRO AAA CA 1
ATOM 2850 C C . PRO A 1 374 ? 3.054 40.987 -24.505 1.000 8.389 373 PRO AAA C 1
ATOM 2851 O O . PRO A 1 374 ? 4.158 40.664 -24.043 1.000 8.441 373 PRO AAA O 1
ATOM 2855 N N . ALA A 1 375 ? 2.904 41.819 -25.517 1.000 8.779 374 ALA AAA N 1
ATOM 2856 C CA . ALA A 1 375 ? 4.052 42.463 -26.174 1.000 8.632 374 ALA AAA CA 1
ATOM 2857 C C . ALA A 1 375 ? 3.579 43.733 -26.856 1.000 8.762 374 ALA AAA C 1
ATOM 2858 O O . ALA A 1 375 ? 2.636 43.680 -27.654 1.000 10.447 374 ALA AAA O 1
ATOM 2860 N N . ILE A 1 376 ? 4.231 44.837 -26.529 1.000 9.095 375 ILE AAA N 1
ATOM 2861 C CA . ILE A 1 376 ? 3.904 46.170 -27.071 1.000 9.663 375 ILE AAA CA 1
ATOM 2862 C C . ILE A 1 376 ? 5.185 46.820 -27.566 1.000 9.542 375 ILE AAA C 1
ATOM 2863 O O . ILE A 1 376 ? 6.193 46.762 -26.857 1.000 10.807 375 ILE AAA O 1
ATOM 2868 N N . VAL A 1 377 ? 5.120 47.424 -28.739 1.000 9.824 376 VAL AAA N 1
ATOM 2869 C CA . VAL A 1 377 ? 6.244 48.221 -29.296 1.000 10.230 376 VAL AAA CA 1
ATOM 2870 C C . VAL A 1 377 ? 5.768 49.659 -29.481 1.000 10.183 376 VAL AAA C 1
ATOM 2871 O O . VAL A 1 377 ? 4.715 49.881 -30.114 1.000 11.895 376 VAL AAA O 1
ATOM 2875 N N . ARG A 1 378 ? 6.534 50.612 -28.961 1.000 10.199 377 ARG AAA N 1
ATOM 2876 C CA . ARG A 1 378 ? 6.328 52.045 -29.273 1.000 10.442 377 ARG AAA CA 1
ATOM 2877 C C . ARG A 1 378 ? 7.667 52.611 -29.726 1.000 10.784 377 ARG AAA C 1
ATOM 2878 O O . ARG A 1 378 ? 8.657 52.452 -29.019 1.000 11.905 377 ARG AAA O 1
ATOM 2886 N N . TYR A 1 379 ? 7.676 53.250 -30.880 1.000 10.682 378 TYR AAA N 1
ATOM 2887 C CA . TYR A 1 379 ? 8.898 53.860 -31.450 1.000 11.166 378 TYR AAA CA 1
ATOM 2888 C C . TYR A 1 379 ? 8.410 54.907 -32.434 1.000 12.309 378 TYR AAA C 1
ATOM 2889 O O . TYR A 1 379 ? 8.263 54.614 -33.614 1.000 12.517 378 TYR AAA O 1
ATOM 2898 N N . PRO A 1 380 ? 8.030 56.107 -31.952 1.000 12.471 379 PRO AAA N 1
ATOM 2899 C CA . PRO A 1 380 ? 7.217 57.012 -32.766 1.000 13.616 379 PRO AAA CA 1
ATOM 2900 C C . PRO A 1 380 ? 7.857 57.416 -34.098 1.000 15.114 379 PRO AAA C 1
ATOM 2901 O O . PRO A 1 380 ? 7.129 57.612 -35.050 1.000 16.990 379 PRO AAA O 1
ATOM 2905 N N . ALA A 1 381 ? 9.187 57.491 -34.160 1.000 15.125 380 ALA AAA N 1
ATOM 2906 C CA . ALA A 1 381 ? 9.909 57.878 -35.394 1.000 16.530 380 ALA AAA CA 1
ATOM 2907 C C . ALA A 1 381 ? 9.633 56.877 -36.523 1.000 17.285 380 ALA AAA C 1
ATOM 2908 O O . ALA A 1 381 ? 9.728 57.291 -37.695 1.000 21.121 380 ALA AAA O 1
ATOM 2910 N N . GLN A 1 382 ? 9.359 55.604 -36.209 1.000 15.956 381 GLN AAA N 1
ATOM 2911 C CA . GLN A 1 382 ? 9.353 54.527 -37.243 1.000 16.844 381 GLN AAA CA 1
ATOM 2912 C C . GLN A 1 382 ? 8.093 53.657 -37.213 1.000 16.785 381 GLN AAA C 1
ATOM 2913 O O . GLN A 1 382 ? 7.860 52.961 -38.218 1.000 20.695 381 GLN AAA O 1
ATOM 2919 N N . VAL A 1 383 ? 7.319 53.669 -36.128 1.000 14.596 382 VAL AAA N 1
ATOM 2920 C CA . VAL A 1 383 ? 6.186 52.726 -35.922 1.000 16.040 382 VAL AAA CA 1
ATOM 2921 C C . VAL A 1 383 ? 4.881 53.514 -35.854 1.000 16.113 382 VAL AAA C 1
ATOM 2922 O O . VAL A 1 383 ? 4.749 54.400 -34.990 1.000 15.881 382 VAL AAA O 1
ATOM 2926 N N . LYS A 1 384 ? 3.937 53.163 -36.727 1.000 18.005 383 LYS AAA N 1
ATOM 2927 C CA . LYS A 1 384 ? 2.621 53.835 -36.808 1.000 19.849 383 LYS AAA CA 1
ATOM 2928 C C . LYS A 1 384 ? 1.826 53.519 -35.535 1.000 17.445 383 LYS AAA C 1
ATOM 2929 O O . LYS A 1 384 ? 1.997 52.429 -34.966 1.000 17.176 383 LYS AAA O 1
ATOM 2935 N N . LYS A 1 385 ? 0.991 54.460 -35.101 1.000 18.467 384 LYS AAA N 1
ATOM 2936 C CA . LYS A 1 385 ? 0.154 54.317 -33.885 1.000 17.177 384 LYS AAA CA 1
ATOM 2937 C C . LYS A 1 385 ? -1.035 53.385 -34.152 1.000 15.934 384 LYS AAA C 1
ATOM 2938 O O . LYS A 1 385 ? -1.422 53.168 -35.324 1.000 18.253 384 LYS AAA O 1
ATOM 2944 N N A ASN A 1 386 ? -1.596 52.835 -33.076 0.500 15.338 385 ASN AAA N 1
ATOM 2945 N N B ASN A 1 386 ? -1.627 52.883 -33.066 0.500 16.093 385 ASN AAA N 1
ATOM 2946 C 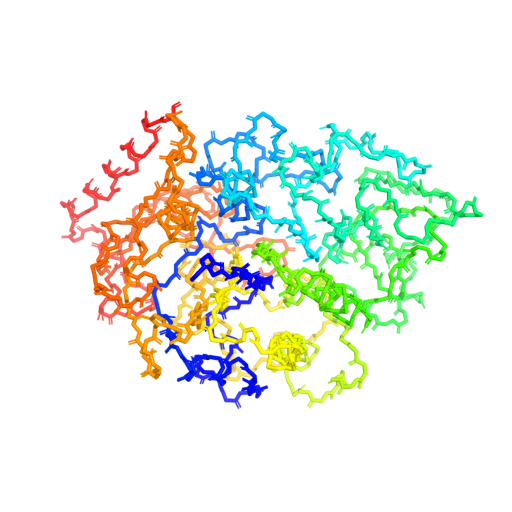CA A ASN A 1 386 ? -2.964 52.251 -33.049 0.500 16.712 385 ASN AAA CA 1
ATOM 2947 C CA B ASN A 1 386 ? -2.966 52.236 -33.046 0.500 17.649 385 ASN AAA CA 1
ATOM 2948 C C A ASN A 1 386 ? -3.012 50.929 -33.821 0.500 15.200 385 ASN AAA C 1
ATOM 2949 C C B ASN A 1 386 ? -2.963 50.987 -33.926 0.500 15.575 385 ASN AAA C 1
ATOM 2950 O O A ASN A 1 386 ? -4.075 50.593 -34.358 0.500 16.868 385 ASN AAA O 1
ATOM 2951 O O B ASN A 1 386 ? -3.924 50.791 -34.690 0.500 18.507 385 ASN AAA O 1
ATOM 2960 N N . GLN A 1 387 ? -1.931 50.155 -33.800 1.000 14.083 386 GLN AAA N 1
ATOM 2961 C CA . GLN A 1 387 ? -1.861 48.887 -34.550 1.000 13.880 386 GLN AAA CA 1
ATOM 2962 C C . GLN A 1 387 ? -2.117 47.714 -33.601 1.000 12.536 386 GLN AAA C 1
ATOM 2963 O O . GLN A 1 387 ? -1.654 47.734 -32.450 1.000 12.947 386 GLN AAA O 1
ATOM 2969 N N . THR A 1 388 ? -2.746 46.667 -34.124 1.000 13.649 387 THR AAA N 1
ATOM 2970 C CA . THR A 1 388 ? -2.935 45.377 -33.428 1.000 13.610 387 THR AAA CA 1
ATOM 2971 C C . THR A 1 388 ? -2.520 44.297 -34.419 1.000 13.871 387 THR AAA C 1
ATOM 2972 O O . THR A 1 388 ? -3.174 44.187 -35.463 1.000 16.458 387 THR AAA O 1
ATOM 2976 N N . LEU A 1 389 ? -1.440 43.576 -34.139 1.000 12.303 388 LEU AAA N 1
ATOM 2977 C CA . LEU A 1 389 ? -0.840 42.647 -35.128 1.000 12.794 388 LEU AAA CA 1
ATOM 2978 C C . LEU A 1 389 ? -0.731 41.242 -34.544 1.000 12.208 388 LEU AAA C 1
ATOM 2979 O O . LEU A 1 389 ? -0.187 41.085 -33.430 1.000 12.503 388 LEU AAA O 1
ATOM 2984 N N A ASN A 1 390 ? -1.168 40.235 -35.306 0.500 12.565 389 ASN AAA N 1
ATOM 2985 N N B ASN A 1 390 ? -1.146 40.249 -35.326 0.500 12.861 389 ASN AAA N 1
ATOM 2986 C CA A ASN A 1 390 ? -1.155 38.809 -34.876 0.500 12.560 389 ASN AAA CA 1
ATOM 2987 C CA B ASN A 1 390 ? -1.161 38.823 -34.911 0.500 13.427 389 ASN AAA CA 1
ATOM 2988 C C A ASN A 1 390 ? 0.047 38.067 -35.468 0.500 11.979 389 ASN AAA C 1
ATOM 2989 C C B ASN A 1 390 ? 0.029 38.071 -35.507 0.500 12.252 389 ASN AAA C 1
ATOM 2990 O O A ASN A 1 390 ? 0.036 36.836 -35.441 0.500 12.083 389 ASN AAA O 1
ATOM 2991 O O B ASN A 1 390 ? -0.019 36.838 -35.540 0.500 12.615 389 ASN AAA O 1
ATOM 3000 N N . THR A 1 391 ? 1.076 38.784 -35.915 1.000 12.108 390 THR AAA N 1
ATOM 3001 C CA . THR A 1 391 ? 2.284 38.165 -36.495 1.000 11.345 390 THR AAA CA 1
ATOM 3002 C C . THR A 1 391 ? 2.884 37.175 -35.493 1.000 10.955 390 THR AAA C 1
ATOM 3003 O O . THR A 1 391 ? 3.077 37.531 -34.334 1.000 11.492 390 THR AAA O 1
ATOM 3007 N N . LEU A 1 392 ? 3.207 35.976 -35.951 1.000 10.706 391 LEU AAA N 1
ATOM 3008 C CA . LEU A 1 392 ? 3.904 34.982 -35.110 1.000 10.678 391 LEU AAA CA 1
ATOM 3009 C C . LEU A 1 392 ? 5.357 35.422 -34.917 1.000 10.640 391 LEU AAA C 1
ATOM 3010 O O . LEU A 1 392 ? 6.108 35.501 -35.897 1.000 11.735 391 LEU AAA O 1
ATOM 3015 N N . LEU A 1 393 ? 5.728 35.704 -33.680 1.000 9.779 392 LEU AAA N 1
ATOM 3016 C CA . LEU A 1 393 ? 7.059 36.258 -33.346 1.000 10.442 392 LEU AAA CA 1
ATOM 3017 C C . LEU A 1 393 ? 7.575 35.581 -32.085 1.000 9.687 392 LEU AAA C 1
ATOM 3018 O O . LEU A 1 393 ? 6.781 35.085 -31.256 1.000 9.997 392 LEU AAA O 1
ATOM 3023 N N . SER A 1 394 ? 8.896 35.605 -31.918 1.000 9.826 393 SER AAA N 1
ATOM 3024 C CA . SER A 1 394 ? 9.577 35.035 -30.733 1.000 9.114 393 SER AAA CA 1
ATOM 3025 C C . SER A 1 394 ? 10.620 36.006 -30.180 1.000 8.885 393 SER AAA C 1
ATOM 3026 O O . SER A 1 394 ? 11.368 36.616 -30.956 1.000 10.000 393 SER AAA O 1
ATOM 3029 N N . GLN A 1 395 ? 10.705 36.070 -28.862 1.000 8.925 394 GLN AAA N 1
ATOM 3030 C CA . GLN A 1 395 ? 11.711 36.899 -28.161 1.000 9.295 394 GLN AAA CA 1
ATOM 3031 C C . GLN A 1 395 ? 13.138 36.447 -28.514 1.000 9.430 394 GLN AAA C 1
ATOM 3032 O O . GLN A 1 395 ? 14.059 37.250 -28.330 1.000 10.539 394 GLN AAA O 1
ATOM 3038 N N . ILE A 1 396 ? 13.349 35.219 -28.985 1.000 10.030 395 ILE AAA N 1
ATOM 3039 C CA . ILE A 1 396 ? 14.706 34.750 -29.378 1.000 10.909 395 ILE AAA CA 1
ATOM 3040 C C . ILE A 1 396 ? 15.267 35.708 -30.438 1.000 10.637 395 ILE AAA C 1
ATOM 3041 O O . ILE A 1 396 ? 16.498 35.797 -30.582 1.000 11.020 395 ILE AAA O 1
ATOM 3046 N N . ASP A 1 397 ? 14.408 36.376 -31.201 1.000 9.653 396 ASP AAA N 1
ATOM 3047 C CA . ASP A 1 397 ? 14.824 37.195 -32.366 1.000 9.597 396 ASP AAA CA 1
ATOM 3048 C C . ASP A 1 397 ? 15.203 38.621 -31.975 1.000 9.702 396 ASP AAA C 1
ATOM 3049 O O . ASP A 1 397 ? 15.639 39.374 -32.855 1.000 10.625 396 ASP AAA O 1
ATOM 3054 N N . TRP A 1 398 ? 15.073 39.016 -30.718 1.000 10.053 397 TRP AAA N 1
ATOM 3055 C CA . TRP A 1 398 ? 15.411 40.408 -30.346 1.000 10.541 397 TRP AAA CA 1
ATOM 3056 C C . TRP A 1 398 ? 16.866 40.739 -30.676 1.000 9.975 397 TRP AAA C 1
ATOM 3057 O O . TRP A 1 398 ? 17.112 41.816 -31.234 1.000 10.956 397 TRP AAA O 1
ATOM 3068 N N . ILE A 1 399 ? 17.817 39.869 -30.347 1.000 10.226 398 ILE AAA N 1
ATOM 3069 C CA . ILE A 1 399 ? 19.239 40.264 -30.503 1.000 10.396 398 ILE AAA CA 1
ATOM 3070 C C . ILE A 1 399 ? 19.565 40.466 -31.991 1.000 10.081 398 ILE AAA C 1
ATOM 3071 O O . ILE A 1 399 ? 20.164 41.505 -32.316 1.000 12.052 398 ILE AAA O 1
ATOM 3076 N N . GLN A 1 400 ? 19.157 39.571 -32.899 1.000 10.588 399 GLN AAA N 1
ATOM 3077 C CA . GLN A 1 400 ? 19.483 39.762 -34.339 1.000 11.783 399 GLN AAA CA 1
ATOM 3078 C C . GLN A 1 400 ? 18.640 40.897 -34.931 1.000 11.143 399 GLN AAA C 1
ATOM 3079 O O . GLN A 1 400 ? 19.136 41.627 -35.800 1.000 12.754 399 GLN AAA O 1
ATOM 3085 N N . SER A 1 401 ? 17.388 41.028 -34.511 1.000 11.076 400 SER AAA N 1
ATOM 3086 C CA . SER A 1 401 ? 16.516 42.100 -35.038 1.000 11.157 400 SER AAA CA 1
ATOM 3087 C C . SER A 1 401 ? 17.077 43.467 -34.627 1.000 11.229 400 SER AAA C 1
ATOM 3088 O O . SER A 1 401 ? 17.152 44.381 -35.471 1.000 12.503 400 SER AAA O 1
ATOM 3091 N N . LEU A 1 402 ? 17.487 43.611 -33.374 1.000 11.446 401 LEU AAA N 1
ATOM 3092 C CA . LEU A 1 402 ? 18.038 44.897 -32.897 1.000 11.475 401 LEU AAA CA 1
ATOM 3093 C C . LEU A 1 402 ? 19.443 45.113 -33.479 1.000 11.933 401 LEU AAA C 1
ATOM 3094 O O . LEU A 1 402 ? 19.795 46.274 -33.732 1.000 12.547 401 LEU AAA O 1
ATOM 3099 N N . ALA A 1 403 ? 20.186 44.055 -33.797 1.000 11.946 402 ALA AAA N 1
ATOM 3100 C CA . ALA A 1 403 ? 21.483 44.218 -34.498 1.000 12.278 402 ALA AAA CA 1
ATOM 3101 C C . ALA A 1 403 ? 21.229 44.858 -35.864 1.000 12.856 402 ALA AAA C 1
ATOM 3102 O O . ALA A 1 403 ? 22.005 45.720 -36.282 1.000 14.030 402 ALA AAA O 1
ATOM 3104 N N . SER A 1 404 ? 20.167 44.467 -36.557 1.000 12.837 403 SER AAA N 1
ATOM 3105 C CA . SER A 1 404 ? 19.799 45.095 -37.848 1.000 14.244 403 SER AAA CA 1
ATOM 3106 C C . SER A 1 404 ? 19.497 46.579 -37.616 1.000 14.075 403 SER AAA C 1
ATOM 3107 O O . SER A 1 404 ? 19.971 47.421 -38.381 1.000 16.252 403 SER AAA O 1
ATOM 3110 N N . LEU A 1 405 ? 18.735 46.899 -36.572 1.000 14.380 404 LEU AAA N 1
ATOM 3111 C CA . LEU A 1 405 ? 18.342 48.299 -36.293 1.000 14.792 404 LEU AAA CA 1
ATOM 3112 C C . LEU A 1 405 ? 19.594 49.156 -36.121 1.000 14.280 404 LEU AAA C 1
ATOM 3113 O O . LEU A 1 405 ? 19.608 50.290 -36.634 1.000 17.341 404 LEU AAA O 1
ATOM 3118 N N . VAL A 1 406 ? 20.591 48.652 -35.390 1.000 14.083 405 VAL AAA N 1
ATOM 3119 C CA . VAL A 1 406 ? 21.769 49.482 -34.998 1.000 14.767 405 VAL AAA CA 1
ATOM 3120 C C . VAL A 1 406 ? 22.984 49.189 -35.894 1.000 16.259 405 VAL AAA C 1
ATOM 3121 O O . VAL A 1 406 ? 24.077 49.698 -35.586 1.000 17.682 405 VAL AAA O 1
ATOM 3125 N N A ASN A 1 407 ? 22.794 48.418 -36.969 0.500 16.315 406 ASN AAA N 1
ATOM 3126 N N B ASN A 1 407 ? 22.801 48.443 -36.987 0.500 16.204 406 ASN AAA N 1
ATOM 3127 C CA A ASN A 1 407 ? 23.788 48.189 -38.050 0.500 18.513 406 ASN AAA CA 1
ATOM 3128 C CA B ASN A 1 407 ? 23.828 48.229 -38.041 0.500 18.278 406 ASN AAA CA 1
ATOM 3129 C C A ASN A 1 407 ? 25.022 47.453 -37.517 0.500 18.165 406 ASN AAA C 1
ATOM 3130 C C B ASN A 1 407 ? 25.045 47.505 -37.454 0.500 17.905 406 ASN AAA C 1
ATOM 3131 O O A ASN A 1 407 ? 26.144 47.776 -37.959 0.500 21.931 406 ASN AAA O 1
ATOM 3132 O O B ASN A 1 407 ? 26.184 47.912 -37.763 0.500 22.175 406 ASN AAA O 1
ATOM 3141 N N . VAL A 1 408 ? 24.811 46.469 -36.646 1.000 17.634 407 VAL AAA N 1
ATOM 3142 C CA . VAL A 1 408 ? 25.872 45.568 -36.113 1.000 17.139 407 VAL AAA CA 1
ATOM 3143 C C . VAL A 1 408 ? 25.739 44.220 -36.823 1.000 17.584 407 VAL AAA C 1
ATOM 3144 O O . VAL A 1 408 ? 24.626 43.677 -36.872 1.000 19.367 407 VAL AAA O 1
ATOM 3148 N N . THR A 1 409 ? 26.839 43.677 -37.326 1.000 19.011 408 THR AAA N 1
ATOM 3149 C CA . THR A 1 409 ? 26.910 42.282 -37.821 1.000 19.824 408 THR AAA CA 1
ATOM 3150 C C . THR A 1 409 ? 27.387 41.411 -36.660 1.000 19.225 408 THR AAA C 1
ATOM 3151 O O . THR A 1 409 ? 28.538 41.551 -36.224 1.000 21.855 408 THR AAA O 1
ATOM 3155 N N . ILE A 1 410 ? 26.501 40.585 -36.123 1.000 17.561 409 ILE AAA N 1
ATOM 3156 C CA . ILE A 1 410 ? 26.854 39.658 -35.019 1.000 17.085 409 ILE AAA CA 1
ATOM 3157 C C . ILE A 1 410 ? 27.898 38.682 -35.545 1.000 19.652 409 ILE AAA C 1
ATOM 3158 O O . ILE A 1 410 ? 27.755 38.152 -36.643 1.000 20.364 409 ILE AAA O 1
ATOM 3163 N N . PRO A 1 411 ? 28.976 38.415 -34.780 1.000 19.396 410 PRO AAA N 1
ATOM 3164 C CA . PRO A 1 411 ? 30.014 37.499 -35.250 1.000 21.185 410 PRO AAA CA 1
ATOM 3165 C C . PRO A 1 411 ? 29.476 36.092 -35.542 1.000 21.704 410 PRO AAA C 1
ATOM 3166 O O . PRO A 1 411 ? 28.479 35.679 -34.959 1.000 19.830 410 PRO AAA O 1
ATOM 3170 N N . GLN A 1 412 ? 30.139 35.392 -36.463 1.000 25.851 411 GLN AAA N 1
ATOM 3171 C CA . GLN A 1 412 ? 29.797 34.008 -36.867 1.000 29.446 411 GLN AAA CA 1
ATOM 3172 C C . GLN A 1 412 ? 29.605 33.149 -35.614 1.000 26.094 411 GLN AAA C 1
ATOM 3173 O O . GLN A 1 412 ? 30.425 33.256 -34.690 1.000 27.369 411 GLN AAA O 1
ATOM 3179 N N A SER A 1 413 ? 28.532 32.351 -35.597 0.500 24.381 412 SER AAA N 1
ATOM 3180 N N B SER A 1 413 ? 28.537 32.344 -35.593 0.500 25.056 412 SER AAA N 1
ATOM 3181 C CA A SER A 1 413 ? 28.221 31.304 -34.587 0.500 24.654 412 SER AAA CA 1
ATOM 3182 C CA B SER A 1 413 ? 28.237 31.300 -34.576 0.500 26.173 412 SER AAA CA 1
ATOM 3183 C C A SER A 1 413 ? 27.538 31.914 -33.357 0.500 21.464 412 SER AAA C 1
ATOM 3184 C C B SER A 1 413 ? 27.610 31.909 -33.317 0.500 22.345 412 SER AAA C 1
ATOM 3185 O O A SER A 1 413 ? 26.974 31.136 -32.572 0.500 24.984 412 SER AAA O 1
ATOM 3186 O O B SER A 1 413 ? 27.191 31.121 -32.453 0.500 26.438 412 SER AAA O 1
ATOM 3191 N N . LYS A 1 414 ? 27.580 33.240 -33.191 1.000 18.725 413 LYS AAA N 1
ATOM 3192 C CA . LYS A 1 414 ? 26.985 33.903 -32.002 1.000 16.944 413 LYS AAA CA 1
ATOM 3193 C C . LYS A 1 414 ? 25.476 34.074 -32.191 1.000 14.819 413 LYS AAA C 1
ATOM 3194 O O . LYS A 1 414 ? 25.003 34.166 -33.332 1.000 15.873 413 LYS AAA O 1
ATOM 3200 N N . ALA A 1 415 ? 24.752 34.127 -31.080 1.000 14.782 414 ALA AAA N 1
ATOM 3201 C CA . ALA A 1 415 ? 23.282 34.271 -31.094 1.000 14.550 414 ALA AAA CA 1
ATOM 3202 C C . ALA A 1 415 ? 22.680 33.306 -32.112 1.000 13.209 414 ALA AAA C 1
ATOM 3203 O O . ALA A 1 415 ? 21.913 33.696 -33.004 1.000 13.133 414 ALA AAA O 1
ATOM 3205 N N . PRO A 1 416 ? 23.006 32.005 -32.016 1.000 12.791 415 PRO AAA N 1
ATOM 3206 C CA . PRO A 1 416 ? 22.801 31.098 -33.146 1.000 12.974 415 PRO AAA CA 1
ATOM 3207 C C . PRO A 1 416 ? 21.340 30.810 -33.508 1.000 12.251 415 PRO AAA C 1
ATOM 3208 O O . PRO A 1 416 ? 21.079 30.432 -34.634 1.000 14.325 415 PRO AAA O 1
ATOM 3212 N N . ASP A 1 417 ? 20.411 31.011 -32.573 1.000 11.707 416 ASP AAA N 1
ATOM 3213 C CA . ASP A 1 417 ? 18.976 30.705 -32.805 1.000 11.201 416 ASP AAA CA 1
ATOM 3214 C C . ASP A 1 417 ? 18.203 31.977 -33.135 1.000 11.110 416 ASP AAA C 1
ATOM 3215 O O . ASP A 1 417 ? 17.005 31.886 -33.434 1.000 13.230 416 ASP AAA O 1
ATOM 3220 N N . SER A 1 418 ? 18.842 33.133 -33.092 1.000 11.066 417 SER AAA N 1
ATOM 3221 C CA . SER A 1 418 ? 18.176 34.430 -33.329 1.000 10.969 417 SER AAA CA 1
ATOM 3222 C C . SER A 1 418 ? 18.097 34.705 -34.830 1.000 12.129 417 SER AAA C 1
ATOM 3223 O O . SER A 1 418 ? 19.083 34.527 -35.552 1.000 15.664 417 SER AAA O 1
ATOM 3226 N N . GLN A 1 419 ? 16.931 35.111 -35.293 1.000 11.545 418 GLN AAA N 1
ATOM 3227 C CA . GLN A 1 419 ? 16.676 35.470 -36.701 1.000 12.979 418 GLN AAA CA 1
ATOM 3228 C C . GLN A 1 419 ? 16.327 36.953 -36.770 1.000 12.358 418 GLN AAA C 1
ATOM 3229 O O . GLN A 1 419 ? 15.690 37.477 -35.852 1.000 13.787 418 GLN AAA O 1
ATOM 3235 N N . ASN A 1 420 ? 16.713 37.620 -37.839 1.000 13.202 419 ASN AAA N 1
ATOM 3236 C CA . ASN A 1 420 ? 16.343 39.037 -38.041 1.000 13.080 419 ASN AAA CA 1
ATOM 3237 C C . ASN A 1 420 ? 14.898 39.116 -38.518 1.000 13.036 419 ASN AAA C 1
ATOM 3238 O O . ASN A 1 420 ? 14.628 38.745 -39.667 1.000 16.074 419 ASN AAA O 1
ATOM 3243 N N . HIS A 1 421 ? 14.017 39.613 -37.648 1.000 12.330 420 HIS AAA N 1
ATOM 3244 C CA . HIS A 1 421 ? 12.604 39.907 -37.989 1.000 13.414 420 HIS AAA CA 1
ATOM 3245 C C . HIS A 1 421 ? 12.292 41.347 -37.598 1.000 12.853 420 HIS AAA C 1
ATOM 3246 O O . HIS A 1 421 ? 11.172 41.623 -37.167 1.000 13.863 420 HIS AAA O 1
ATOM 3253 N N . LEU A 1 422 ? 13.243 42.260 -37.762 1.000 12.196 421 LEU AAA N 1
ATOM 3254 C CA . LEU A 1 422 ? 13.030 43.657 -37.321 1.000 13.212 421 LEU AAA CA 1
ATOM 3255 C C . LEU A 1 422 ? 11.785 44.239 -37.991 1.000 13.066 421 LEU AAA C 1
ATOM 3256 O O . LEU A 1 422 ? 10.978 44.877 -37.299 1.000 13.682 421 LEU AAA O 1
ATOM 3261 N N . ASP A 1 423 ? 11.625 44.058 -39.294 1.000 13.981 422 ASP AAA N 1
ATOM 3262 C CA . ASP A 1 423 ? 10.471 44.656 -40.010 1.000 14.252 422 ASP AAA CA 1
ATOM 3263 C C . ASP A 1 423 ? 9.155 44.192 -39.371 1.000 13.228 422 ASP AAA C 1
ATOM 3264 O O . ASP A 1 423 ? 8.257 45.017 -39.226 1.000 15.109 422 ASP AAA O 1
ATOM 3269 N N . SER A 1 424 ? 9.030 42.922 -38.998 1.000 13.339 423 SER AAA N 1
ATOM 3270 C CA . SER A 1 424 ? 7.792 42.408 -38.365 1.000 13.697 423 SER AAA CA 1
ATOM 3271 C C . SER A 1 424 ? 7.632 42.994 -36.959 1.000 12.350 423 SER AAA C 1
ATOM 3272 O O . SER A 1 424 ? 6.511 43.362 -36.576 1.000 13.583 423 SER AAA O 1
ATOM 3275 N N . TRP A 1 425 ? 8.719 43.113 -36.204 1.000 11.914 424 TRP AAA N 1
ATOM 3276 C CA . TRP A 1 425 ? 8.673 43.701 -34.840 1.000 11.912 424 TRP AAA CA 1
ATOM 3277 C C . TRP A 1 425 ? 8.307 45.191 -34.899 1.000 12.184 424 TRP AAA C 1
ATOM 3278 O O . TRP A 1 425 ? 7.789 45.691 -33.891 1.000 13.308 424 TRP AAA O 1
ATOM 3289 N N . LEU A 1 426 ? 8.550 45.871 -36.027 1.000 12.377 425 LEU AAA N 1
ATOM 3290 C CA . LEU A 1 426 ? 8.208 47.312 -36.179 1.000 12.977 425 LEU AAA CA 1
ATOM 3291 C C . LEU A 1 426 ? 6.922 47.499 -36.990 1.000 13.897 425 LEU AAA C 1
ATOM 3292 O O . LEU A 1 426 ? 6.551 48.657 -37.244 1.000 15.050 425 LEU AAA O 1
ATOM 3297 N N . 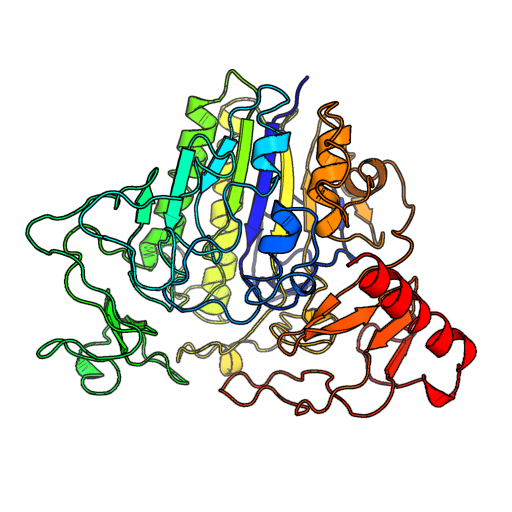GLY A 1 427 ? 6.243 46.413 -37.354 1.000 13.795 426 GLY AAA N 1
ATOM 3298 C CA . GLY A 1 427 ? 4.971 46.479 -38.096 1.000 15.497 426 GLY AAA CA 1
ATOM 3299 C C . GLY A 1 427 ? 5.146 46.891 -39.554 1.000 16.331 426 GLY AAA C 1
ATOM 3300 O O . GLY A 1 427 ? 4.122 47.188 -40.202 1.000 19.868 426 GLY AAA O 1
ATOM 3301 N N . LYS A 1 428 ? 6.378 46.880 -40.078 1.000 16.808 427 LYS AAA N 1
ATOM 3302 C CA . LYS A 1 428 ? 6.682 47.245 -41.486 1.000 18.426 427 LYS AAA CA 1
ATOM 3303 C C . LYS A 1 428 ? 6.433 46.033 -42.388 1.000 19.593 427 LYS AAA C 1
ATOM 3304 O O . LYS A 1 428 ? 6.298 46.213 -43.602 1.000 26.523 427 LYS AAA O 1
ATOM 3310 N N . SER A 1 429 ? 6.412 44.843 -41.797 1.000 18.186 428 SER AAA N 1
ATOM 3311 C CA . SER A 1 429 ? 6.066 43.559 -42.448 1.000 18.293 428 SER AAA CA 1
ATOM 3312 C C . SER A 1 429 ? 5.033 42.842 -41.571 1.000 17.019 428 SER AAA C 1
ATOM 3313 O O . SER A 1 429 ? 5.019 43.086 -40.352 1.000 16.854 428 SER AAA O 1
ATOM 3316 N N . LYS A 1 430 ? 4.232 41.969 -42.178 1.000 18.104 429 LYS AAA N 1
ATOM 3317 C CA . LYS A 1 430 ? 3.281 41.070 -41.477 1.000 19.388 429 LYS AAA CA 1
ATOM 3318 C C . LYS A 1 430 ? 3.754 39.617 -41.622 1.000 18.168 429 LYS AAA C 1
ATOM 3319 O O . LYS A 1 430 ? 2.980 38.710 -41.278 1.000 19.682 429 LYS AAA O 1
ATOM 3325 N N . LYS A 1 431 ? 4.991 39.392 -42.085 1.000 17.565 430 LYS AAA N 1
ATOM 3326 C CA . LYS A 1 431 ? 5.506 38.016 -42.312 1.000 19.199 430 LYS AAA CA 1
ATOM 3327 C C . LYS A 1 431 ? 5.712 37.298 -40.966 1.000 15.989 430 LYS AAA C 1
ATOM 3328 O O . LYS A 1 431 ? 6.439 37.801 -40.102 1.000 15.852 430 LYS AAA O 1
ATOM 3334 N N . ASP A 1 432 ? 5.068 36.148 -40.797 1.000 17.590 431 ASP AAA N 1
ATOM 3335 C CA . ASP A 1 432 ? 5.237 35.283 -39.605 1.000 15.178 431 ASP AAA CA 1
ATOM 3336 C C . ASP A 1 432 ? 6.647 34.696 -39.573 1.000 14.534 431 ASP AAA C 1
ATOM 3337 O O . ASP A 1 432 ? 7.209 34.355 -40.642 1.000 15.708 431 ASP AAA O 1
ATOM 3342 N N . ARG A 1 433 ? 7.172 34.488 -38.374 1.000 13.046 432 ARG AAA N 1
ATOM 3343 C CA . ARG A 1 433 ? 8.298 33.544 -38.201 1.000 12.981 432 ARG AAA CA 1
ATOM 3344 C C . ARG A 1 433 ? 7.870 32.202 -38.786 1.000 12.716 432 ARG AAA C 1
ATOM 3345 O O . ARG A 1 433 ? 6.741 31.769 -38.573 1.000 13.949 432 ARG AAA O 1
ATOM 3353 N N . PRO A 1 434 ? 8.743 31.461 -39.501 1.000 13.355 433 PRO AAA N 1
ATOM 3354 C CA . PRO A 1 434 ? 8.313 30.176 -40.061 1.000 14.015 433 PRO AAA CA 1
ATOM 3355 C C . PRO A 1 434 ? 7.779 29.219 -38.989 1.000 13.106 433 PRO AAA C 1
ATOM 3356 O O . PRO A 1 434 ? 6.857 28.484 -39.248 1.000 15.185 433 PRO AAA O 1
ATOM 3360 N N . TRP A 1 435 ? 8.386 29.254 -37.806 1.000 12.344 434 TRP AAA N 1
ATOM 3361 C CA . TRP A 1 435 ? 7.879 28.526 -36.624 1.000 12.191 434 TRP AAA CA 1
ATOM 3362 C C . TRP A 1 435 ? 8.493 29.135 -35.381 1.000 11.439 434 TRP AAA C 1
ATOM 3363 O O . TRP A 1 435 ? 9.483 29.859 -35.475 1.000 12.646 434 TRP AAA O 1
ATOM 3374 N N A VAL A 1 436 ? 7.921 28.751 -34.253 0.500 10.946 435 VAL AAA N 1
ATOM 3375 N N B VAL A 1 436 ? 7.856 28.924 -34.232 0.500 11.446 435 VAL AAA N 1
ATOM 3376 C CA A VAL A 1 436 ? 8.337 29.197 -32.907 0.500 10.199 435 VAL AAA CA 1
ATOM 3377 C CA B VAL A 1 436 ? 8.462 29.259 -32.915 0.500 11.254 435 VAL AAA CA 1
ATOM 3378 C C A VAL A 1 436 ? 8.549 27.951 -32.054 0.500 10.440 435 VAL AAA C 1
ATOM 3379 C C B VAL A 1 436 ? 8.601 27.968 -32.115 0.500 10.563 435 VAL AAA C 1
ATOM 3380 O O A VAL A 1 436 ? 7.723 27.012 -32.142 0.500 10.664 435 VAL AAA O 1
ATOM 3381 O O B VAL A 1 436 ? 7.784 27.037 -32.298 0.500 11.088 435 VAL AAA O 1
ATOM 3388 N N . ILE A 1 437 ? 9.611 27.949 -31.253 1.000 9.798 436 ILE AAA N 1
ATOM 3389 C CA . ILE A 1 437 ? 9.912 26.827 -30.337 1.000 10.108 436 ILE AAA CA 1
ATOM 3390 C C . ILE A 1 437 ? 9.617 27.297 -28.919 1.000 9.599 436 ILE AAA C 1
ATOM 3391 O O . ILE A 1 437 ? 10.044 28.396 -28.539 1.000 10.723 436 ILE AAA O 1
ATOM 3396 N N . GLU A 1 438 ? 8.963 26.439 -28.158 1.000 9.747 437 GLU AAA N 1
ATOM 3397 C CA . GLU A 1 438 ? 8.560 26.700 -26.764 1.000 10.128 437 GLU AAA CA 1
ATOM 3398 C C . GLU A 1 438 ? 9.126 25.603 -25.876 1.000 9.946 437 GLU AAA C 1
ATOM 3399 O O . GLU A 1 438 ? 8.997 24.414 -26.209 1.000 12.126 437 GLU AAA O 1
ATOM 3405 N N . GLU A 1 439 ? 9.706 26.015 -24.760 1.000 10.280 438 GLU AAA N 1
ATOM 3406 C CA . GLU A 1 439 ? 10.310 25.126 -23.754 1.000 11.080 438 GLU AAA CA 1
ATOM 3407 C C . GLU A 1 439 ? 9.471 25.141 -22.478 1.000 10.295 438 GLU AAA C 1
ATOM 3408 O O . GLU A 1 439 ? 9.263 26.190 -21.897 1.000 12.446 438 GLU AAA O 1
ATOM 3414 N N . SER A 1 440 ? 9.026 23.983 -22.038 1.000 13.033 439 SER AAA N 1
ATOM 3415 C CA . SER A 1 440 ? 8.226 23.865 -20.803 1.000 13.781 439 SER AAA CA 1
ATOM 3416 C C . SER A 1 440 ? 9.173 23.600 -19.647 1.000 15.481 439 SER AAA C 1
ATOM 3417 O O . SER A 1 440 ? 10.368 23.319 -19.864 1.000 16.395 439 SER AAA O 1
ATOM 3420 N N . ASN A 1 441 ? 8.645 23.633 -18.434 1.000 15.465 440 ASN AAA N 1
ATOM 3421 C CA . ASN A 1 441 ? 9.494 23.504 -17.228 1.000 16.880 440 ASN AAA CA 1
ATOM 3422 C C . ASN A 1 441 ? 10.227 22.152 -17.252 1.000 18.517 440 ASN AAA C 1
ATOM 3423 O O . ASN A 1 441 ? 11.374 22.133 -16.795 1.000 20.567 440 ASN AAA O 1
ATOM 3428 N N . ILE A 1 442 ? 9.627 21.075 -17.774 1.000 17.145 441 ILE AAA N 1
ATOM 3429 C CA . ILE A 1 442 ? 10.256 19.715 -17.803 1.000 18.924 441 ILE AAA CA 1
ATOM 3430 C C . ILE A 1 442 ? 11.205 19.573 -19.004 1.000 17.143 441 ILE AAA C 1
ATOM 3431 O O . ILE A 1 442 ? 11.817 18.516 -19.132 1.000 21.305 441 ILE AAA O 1
ATOM 3436 N N . LEU A 1 443 ? 11.298 20.585 -19.871 1.000 16.894 442 LEU AAA N 1
ATOM 3437 C CA . LEU A 1 443 ? 12.165 20.649 -21.087 1.000 18.915 442 LEU AAA CA 1
ATOM 3438 C C . LEU A 1 443 ? 11.496 19.965 -22.285 1.000 19.498 442 LEU AAA C 1
ATOM 3439 O O . LEU A 1 443 ? 12.125 19.912 -23.361 1.000 22.085 442 LEU AAA O 1
ATOM 3444 N N . ALA A 1 444 ? 10.256 19.509 -22.152 1.000 18.096 443 ALA AAA N 1
ATOM 3445 C CA . ALA A 1 444 ? 9.442 19.094 -23.315 1.000 18.465 443 ALA AAA CA 1
ATOM 3446 C C . ALA A 1 444 ? 9.308 20.298 -24.235 1.000 15.544 443 ALA AAA C 1
ATOM 3447 O O . ALA A 1 444 ? 8.958 21.430 -23.736 1.000 16.308 443 ALA AAA O 1
ATOM 3449 N N . LEU A 1 445 ? 9.566 20.092 -25.527 1.000 14.823 444 LEU AAA N 1
ATOM 3450 C CA . LEU A 1 445 ? 9.458 21.178 -26.514 1.000 12.798 444 LEU AAA CA 1
ATOM 3451 C C . LEU A 1 445 ? 8.144 21.085 -27.270 1.000 10.783 444 LEU AAA C 1
ATOM 3452 O O . LEU A 1 445 ? 7.582 19.987 -27.530 1.000 12.275 444 LEU AAA O 1
ATOM 3457 N N . SER A 1 446 ? 7.711 22.266 -27.653 1.000 10.839 445 SER AAA N 1
ATOM 3458 C CA . SER A 1 446 ? 6.528 22.470 -28.494 1.000 10.816 445 SER AAA CA 1
ATOM 3459 C C . SER A 1 446 ? 6.890 23.367 -29.666 1.000 10.789 445 SER AAA C 1
ATOM 3460 O O . SER A 1 446 ? 7.844 24.159 -29.579 1.000 11.751 445 SER AAA O 1
ATOM 3463 N N . VAL A 1 447 ? 6.071 23.269 -30.698 1.000 10.769 446 VAL AAA N 1
ATOM 3464 C CA . VAL A 1 447 ? 6.243 24.064 -31.936 1.000 10.442 446 VAL AAA CA 1
ATOM 3465 C C . VAL A 1 447 ? 4.923 24.763 -32.226 1.000 10.064 446 VAL AAA C 1
ATOM 3466 O O . VAL A 1 447 ? 3.869 24.104 -32.203 1.000 10.815 446 VAL AAA O 1
ATOM 3470 N N A ARG A 1 448 ? 4.988 26.058 -32.521 0.500 10.034 447 ARG AAA N 1
ATOM 3471 N N B ARG A 1 448 ? 4.986 26.056 -32.527 0.500 10.460 447 ARG AAA N 1
ATOM 3472 C CA A ARG A 1 448 ? 3.865 26.812 -33.122 0.500 11.174 447 ARG AAA CA 1
ATOM 3473 C CA B ARG A 1 448 ? 3.852 26.801 -33.118 0.500 11.669 447 ARG AAA CA 1
ATOM 3474 C C A ARG A 1 448 ? 4.263 27.150 -34.555 0.500 11.194 447 ARG AAA C 1
ATOM 3475 C C B ARG A 1 448 ? 4.255 27.155 -34.547 0.500 11.521 447 ARG AAA C 1
ATOM 3476 O O A ARG A 1 448 ? 5.344 27.718 -34.749 0.500 12.638 447 ARG AAA O 1
ATOM 3477 O O B ARG A 1 448 ? 5.344 27.710 -34.735 0.500 12.932 447 ARG AAA O 1
ATOM 3492 N N . LYS A 1 449 ? 3.436 26.768 -35.521 1.000 11.061 448 LYS AAA N 1
ATOM 3493 C CA . LYS A 1 449 ? 3.720 26.978 -36.959 1.000 12.298 448 LYS AAA CA 1
ATOM 3494 C C . LYS A 1 449 ? 2.396 27.312 -37.630 1.000 12.065 448 LYS AAA C 1
ATOM 3495 O O . LYS A 1 449 ? 1.523 26.442 -37.678 1.000 11.578 448 LYS AAA O 1
ATOM 3501 N N . GLY A 1 450 ? 2.233 28.546 -38.083 1.000 13.294 449 GLY AAA N 1
ATOM 3502 C CA . GLY A 1 450 ? 0.924 28.991 -38.577 1.000 14.307 449 GLY AAA CA 1
ATOM 3503 C C . GLY A 1 450 ? -0.122 28.735 -37.517 1.000 12.910 449 GLY AAA C 1
ATOM 3504 O O . GLY A 1 450 ? 0.072 29.112 -36.357 1.000 14.969 449 GLY AAA O 1
ATOM 3505 N N . LYS A 1 451 ? -1.196 28.052 -37.891 1.000 12.032 450 LYS AAA N 1
ATOM 3506 C CA . LYS A 1 451 ? -2.305 27.779 -36.954 1.000 11.853 450 LYS AAA CA 1
ATOM 3507 C C . LYS A 1 451 ? -2.024 26.580 -36.054 1.000 11.136 450 LYS AAA C 1
ATOM 3508 O O . LYS A 1 451 ? -2.840 26.302 -35.174 1.000 13.736 450 LYS AAA O 1
ATOM 3514 N N . TRP A 1 452 ? -0.945 25.847 -36.292 1.000 10.521 451 TRP AAA N 1
ATOM 3515 C CA . TRP A 1 452 ? -0.716 24.560 -35.601 1.000 10.360 451 TRP AAA CA 1
ATOM 3516 C C . TRP A 1 452 ? 0.126 24.739 -34.341 1.000 10.400 451 TRP AAA C 1
ATOM 3517 O O . TRP A 1 452 ? 1.135 25.474 -34.339 1.000 12.379 451 TRP AAA O 1
ATOM 3528 N N . LYS A 1 453 ? -0.249 23.990 -33.319 1.000 9.812 452 LYS AAA N 1
ATOM 3529 C CA . LYS A 1 453 ? 0.533 23.871 -32.078 1.000 9.650 452 LYS AAA CA 1
ATOM 3530 C C . LYS A 1 453 ? 0.774 22.382 -31.839 1.000 10.059 452 LYS AAA C 1
ATOM 3531 O O . LYS A 1 453 ? -0.206 21.638 -31.714 1.000 11.084 452 LYS AAA O 1
ATOM 3537 N N . TYR A 1 454 ? 2.034 21.967 -31.807 1.000 10.070 453 TYR AAA N 1
ATOM 3538 C CA . TYR A 1 454 ? 2.430 20.570 -31.540 1.000 10.206 453 TYR AAA CA 1
ATOM 3539 C C . TYR A 1 454 ? 3.156 20.533 -30.201 1.000 9.959 453 TYR AAA C 1
ATOM 3540 O O . TYR A 1 454 ? 4.066 21.333 -29.991 1.000 10.593 453 TYR AAA O 1
ATOM 3549 N N . ILE A 1 455 ? 2.795 19.586 -29.344 1.000 9.951 454 ILE AAA N 1
ATOM 3550 C CA . ILE A 1 455 ? 3.516 19.300 -28.075 1.000 10.150 454 ILE AAA CA 1
ATOM 3551 C C . ILE A 1 455 ? 4.115 17.903 -28.194 1.000 10.493 454 ILE AAA C 1
ATOM 3552 O O . ILE A 1 455 ? 3.360 16.953 -28.390 1.000 11.651 454 ILE AAA O 1
ATOM 3557 N N . GLU A 1 456 ? 5.426 17.785 -28.055 1.000 10.956 455 GLU AAA N 1
ATOM 3558 C CA . GLU A 1 456 ? 6.074 16.464 -28.113 1.000 12.160 455 GLU AAA CA 1
ATOM 3559 C C . GLU A 1 456 ? 5.714 15.673 -26.857 1.000 12.224 455 GLU AAA C 1
ATOM 3560 O O . GLU A 1 456 ? 5.532 16.232 -25.769 1.000 12.592 455 GLU AAA O 1
ATOM 3566 N N . PRO A 1 457 ? 5.618 14.331 -26.968 1.000 12.658 456 PRO AAA N 1
ATOM 3567 C CA . PRO A 1 457 ? 5.310 13.498 -25.817 1.000 14.693 456 PRO AAA CA 1
ATOM 3568 C C . PRO A 1 457 ? 6.326 13.642 -24.682 1.000 15.652 456 PRO AAA C 1
ATOM 3569 O O . PRO A 1 457 ? 7.509 13.844 -24.936 1.000 17.153 456 PRO AAA O 1
ATOM 3573 N N A SER A 1 458 ? 5.846 13.486 -23.457 0.700 17.865 457 SER AAA N 1
ATOM 3574 N N B SER A 1 458 ? 5.814 13.497 -23.451 0.300 16.228 457 SER AAA N 1
ATOM 3575 C CA A SER A 1 458 ? 6.691 13.421 -22.246 0.700 20.545 457 SER AAA CA 1
ATOM 3576 C CA B SER A 1 458 ? 6.507 13.647 -22.142 0.300 16.208 457 SER AAA CA 1
ATOM 3577 C C A SER A 1 458 ? 6.044 12.494 -21.223 0.700 22.232 457 SER AAA C 1
ATOM 3578 C C B SER A 1 458 ? 6.001 12.561 -21.181 0.300 19.107 457 SER AAA C 1
ATOM 3579 O O A SER A 1 458 ? 4.849 12.174 -21.357 0.700 24.627 457 SER AAA O 1
ATOM 3580 O O B SER A 1 458 ? 4.830 12.163 -21.330 0.300 21.439 457 SER AAA O 1
ATOM 3585 N N . ASN A 1 459 ? 6.820 12.126 -20.213 1.000 21.911 458 ASN AAA N 1
ATOM 3586 C CA . ASN A 1 459 ? 6.349 11.263 -19.102 1.000 23.557 458 ASN AAA CA 1
ATOM 3587 C C . ASN A 1 459 ? 5.889 12.139 -17.932 1.000 21.823 458 ASN AAA C 1
ATOM 3588 O O . ASN A 1 459 ? 5.596 11.571 -16.875 1.000 23.458 458 ASN AAA O 1
ATOM 3593 N N . GLY A 1 460 ? 5.784 13.459 -18.129 1.000 18.830 459 GLY AAA N 1
ATOM 3594 C CA . GLY A 1 460 ? 5.381 14.413 -17.081 1.000 19.759 459 GLY AAA CA 1
AT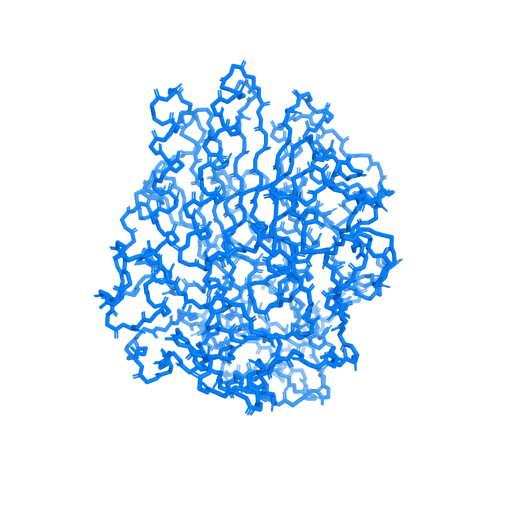OM 3595 C C . GLY A 1 460 ? 3.950 14.208 -16.608 1.000 19.924 459 GLY AAA C 1
ATOM 3596 O O . GLY A 1 460 ? 3.123 13.648 -17.365 1.000 20.717 459 GLY AAA O 1
ATOM 3597 N N A SER A 1 461 ? 3.659 14.666 -15.420 0.000 20.542 460 SER AAA N 1
ATOM 3598 N N B SER A 1 461 ? 3.671 14.681 -15.420 0.000 20.326 460 SER AAA N 1
ATOM 3599 N N C SER A 1 461 ? 3.676 14.671 -15.390 1.000 20.506 460 SER AAA N 1
ATOM 3600 C CA A SER A 1 461 ? 2.285 14.621 -14.864 0.000 21.550 460 SER AAA CA 1
ATOM 3601 C CA B SER A 1 461 ? 2.312 14.683 -14.822 0.000 21.387 460 SER AAA CA 1
ATOM 3602 C CA C SER A 1 461 ? 2.331 14.730 -14.763 1.000 21.806 460 SER AAA CA 1
ATOM 3603 C C A SER A 1 461 ? 1.457 15.725 -15.519 0.000 18.076 460 SER AAA C 1
ATOM 3604 C C B SER A 1 461 ? 1.460 15.736 -15.528 0.000 18.065 460 SER AAA C 1
ATOM 3605 C C C SER A 1 461 ? 1.476 15.749 -15.516 1.000 18.097 460 SER AAA C 1
ATOM 3606 O O A SER A 1 461 ? 1.997 16.739 -15.960 0.000 17.621 460 SER AAA O 1
ATOM 3607 O O B SER A 1 461 ? 1.987 16.740 -16.004 0.000 17.647 460 SER AAA O 1
ATOM 3608 O O C SER A 1 461 ? 1.994 16.752 -16.001 1.000 17.620 460 SER AAA O 1
ATOM 3615 N N . PRO A 1 462 ? 0.147 15.542 -15.633 1.000 16.279 461 PRO AAA N 1
ATOM 3616 C CA . PRO A 1 462 ? -0.724 16.515 -16.295 1.000 15.530 461 PRO AAA CA 1
ATOM 3617 C C . PRO A 1 462 ? -0.970 17.818 -15.526 1.000 14.123 461 PRO AAA C 1
ATOM 3618 O O . PRO A 1 462 ? -1.469 18.758 -16.097 1.000 13.997 461 PRO AAA O 1
ATOM 3622 N N A MET A 1 463 ? -0.617 17.831 -14.240 0.500 14.841 462 MET AAA N 1
ATOM 3623 N N B MET A 1 463 ? -0.619 17.860 -14.241 0.500 15.104 462 MET AAA N 1
ATOM 3624 C CA A MET A 1 463 ? -0.731 19.019 -13.363 0.500 15.179 462 MET AAA CA 1
ATOM 3625 C CA B MET A 1 463 ? -0.755 19.092 -13.427 0.500 15.837 462 MET AAA CA 1
ATOM 3626 C C A MET A 1 463 ? 0.624 19.277 -12.708 0.500 15.220 462 MET AAA C 1
ATOM 3627 C C B MET A 1 463 ? 0.513 19.292 -12.598 0.500 15.984 462 MET AAA C 1
ATOM 3628 O O A MET A 1 463 ? 1.360 18.314 -12.426 0.500 16.289 462 MET AAA O 1
ATOM 3629 O O B MET A 1 463 ? 1.065 18.307 -12.073 0.500 17.624 462 MET AAA O 1
ATOM 3638 N N . ILE A 1 464 ? 0.939 20.544 -12.475 1.000 14.375 463 ILE AAA N 1
ATOM 3639 C CA . ILE A 1 464 ? 2.074 20.910 -11.596 1.000 16.136 463 ILE AAA CA 1
ATOM 3640 C C . ILE A 1 464 ? 1.771 20.313 -10.214 1.000 18.828 463 ILE AAA C 1
ATOM 3641 O O . ILE A 1 464 ? 0.603 20.378 -9.793 1.000 22.977 463 ILE AAA O 1
ATOM 3646 N N . THR A 1 465 ? 2.780 19.762 -9.539 1.000 24.132 464 THR AAA N 1
ATOM 3647 C CA . THR A 1 465 ? 2.602 18.905 -8.336 1.000 27.335 464 THR AAA CA 1
ATOM 3648 C C . THR A 1 465 ? 2.906 19.657 -7.033 1.000 27.062 464 THR AAA C 1
ATOM 3649 O O . THR A 1 465 ? 2.488 19.153 -5.984 1.000 32.162 464 THR AAA O 1
ATOM 3653 N N . TRP A 1 466 ? 3.603 20.795 -7.072 1.000 22.808 465 TRP AAA N 1
ATOM 3654 C CA . TRP A 1 466 ? 4.224 21.370 -5.843 1.000 21.823 465 TRP AAA CA 1
ATOM 3655 C C . TRP A 1 466 ? 3.403 22.521 -5.243 1.000 21.843 465 TRP AAA C 1
ATOM 3656 O O . TRP A 1 466 ? 3.876 23.091 -4.248 1.000 23.733 465 TRP AAA O 1
ATOM 3667 N N . GLY A 1 467 ? 2.248 22.875 -5.810 1.000 20.562 466 GLY AAA N 1
ATOM 3668 C CA . GLY A 1 467 ? 1.387 23.928 -5.241 1.000 20.415 466 GLY AAA CA 1
ATOM 3669 C C . GLY A 1 467 ? 0.475 24.587 -6.265 1.000 18.575 466 GLY AAA C 1
ATOM 3670 O O . GLY A 1 467 ? -0.737 24.569 -6.110 1.000 23.871 466 GLY AAA O 1
ATOM 3671 N N . PRO A 1 468 ? 1.019 25.229 -7.320 1.000 16.266 467 PRO AAA N 1
ATOM 3672 C CA . PRO A 1 468 ? 0.182 25.884 -8.318 1.000 18.026 467 PRO AAA CA 1
ATOM 3673 C C . PRO A 1 468 ? -0.665 24.809 -9.015 1.000 19.976 467 PRO AAA C 1
ATOM 3674 O O . PRO A 1 468 ? -0.160 23.755 -9.376 1.000 22.627 467 PRO AAA O 1
ATOM 3678 N N . LYS A 1 469 ? -1.935 25.087 -9.219 1.000 23.672 468 LYS AAA N 1
ATOM 3679 C CA . LYS A 1 469 ? -2.843 24.099 -9.853 1.000 21.897 468 LYS AAA CA 1
ATOM 3680 C C . LYS A 1 469 ? -2.891 24.440 -11.340 1.000 19.056 468 LYS AAA C 1
ATOM 3681 O O . LYS A 1 469 ? -3.880 24.979 -11.801 1.000 24.638 468 LYS AAA O 1
ATOM 3687 N N . ILE A 1 470 ? -1.789 24.191 -12.039 1.000 13.495 469 ILE AAA N 1
ATOM 3688 C CA . ILE A 1 470 ? -1.607 24.580 -13.468 1.000 12.587 469 ILE AAA CA 1
ATOM 3689 C C . ILE A 1 470 ? -1.519 23.318 -14.317 1.000 11.963 469 ILE AAA C 1
ATOM 3690 O O . ILE A 1 470 ? -0.740 22.413 -13.996 1.000 13.578 469 ILE AAA O 1
ATOM 3695 N N . GLU A 1 471 ? -2.302 23.278 -15.385 1.000 11.456 470 GLU AAA N 1
ATOM 3696 C CA . GLU A 1 471 ? -2.249 22.174 -16.355 1.000 12.088 470 GLU AAA CA 1
ATOM 3697 C C . GLU A 1 471 ? -0.963 22.297 -17.177 1.000 11.440 470 GLU AAA C 1
ATOM 3698 O O . GLU A 1 471 ? -0.685 23.377 -17.707 1.000 11.491 470 GLU AAA O 1
ATOM 3704 N N . THR A 1 472 ? -0.235 21.199 -17.315 1.000 11.437 471 THR AAA N 1
ATOM 3705 C CA . THR A 1 472 ? 1.100 21.202 -17.945 1.000 11.350 471 THR AAA CA 1
ATOM 3706 C C . THR A 1 472 ? 1.025 20.943 -19.446 1.000 10.909 471 THR AAA C 1
ATOM 3707 O O . THR A 1 472 ? 1.947 21.345 -20.156 1.000 10.816 471 THR AAA O 1
ATOM 3711 N N . GLY A 1 473 ? 0.011 20.223 -19.910 1.000 11.469 472 GLY AAA N 1
ATOM 3712 C CA . GLY A 1 473 ? -0.009 19.714 -21.287 1.000 12.050 472 GLY AAA CA 1
ATOM 3713 C C . GLY A 1 473 ? 0.962 18.564 -21.493 1.000 12.100 472 GLY AAA C 1
ATOM 3714 O O . GLY A 1 473 ? 1.164 18.178 -22.651 1.000 14.531 472 GLY AAA O 1
ATOM 3715 N N . TYR A 1 474 ? 1.516 17.991 -20.423 1.000 11.719 473 TYR AAA N 1
ATOM 3716 C CA . TYR A 1 474 ? 2.410 16.817 -20.543 1.000 12.823 473 TYR AAA CA 1
ATOM 3717 C C . TYR A 1 474 ? 1.555 15.580 -20.792 1.000 13.325 473 TYR AAA C 1
ATOM 3718 O O . TYR A 1 474 ? 0.599 15.336 -20.044 1.000 14.714 473 TYR AAA O 1
ATOM 3727 N N . ALA A 1 475 ? 1.886 14.805 -21.815 1.000 13.165 474 ALA AAA N 1
ATOM 3728 C CA . ALA A 1 475 ? 1.150 13.573 -22.152 1.000 14.105 474 ALA AAA CA 1
ATOM 3729 C C . ALA A 1 475 ? 2.072 12.635 -22.906 1.000 13.552 474 ALA AAA C 1
ATOM 3730 O O . ALA A 1 475 ? 2.971 13.093 -23.599 1.000 14.089 474 ALA AAA O 1
ATOM 3732 N N . PRO A 1 476 ? 1.879 11.304 -22.781 1.000 14.415 475 PRO AAA N 1
ATOM 3733 C CA . PRO A 1 476 ? 2.785 10.341 -23.412 1.000 15.388 475 PRO AAA CA 1
ATOM 3734 C C . PRO A 1 476 ? 2.459 10.042 -24.884 1.000 16.086 475 PRO AAA C 1
ATOM 3735 O O . PRO A 1 476 ? 2.955 9.087 -25.434 1.000 22.802 475 PRO AAA O 1
ATOM 3739 N N . TYR A 1 477 ? 1.667 10.893 -25.513 1.000 15.084 476 TYR AAA N 1
ATOM 3740 C CA . TYR A 1 477 ? 1.282 10.751 -26.936 1.000 15.056 476 TYR AAA CA 1
ATOM 3741 C C . TYR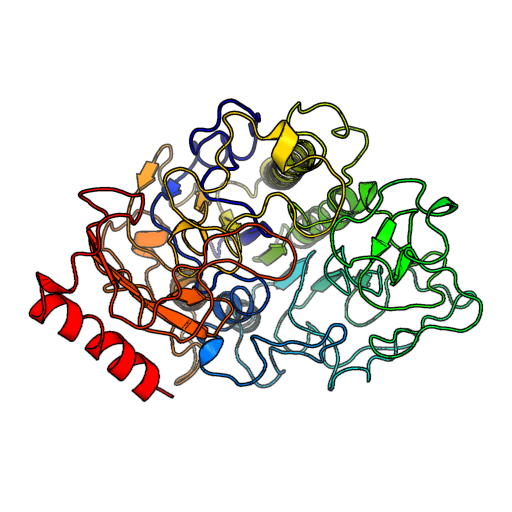 A 1 477 ? 1.406 12.118 -27.601 1.000 12.661 476 TYR AAA C 1
ATOM 3742 O O . TYR A 1 477 ? 1.369 13.156 -26.917 1.000 13.845 476 TYR AAA O 1
ATOM 3751 N N . ASP A 1 478 ? 1.521 12.115 -28.917 1.000 13.083 477 ASP AAA N 1
ATOM 3752 C CA . ASP A 1 478 ? 1.567 13.351 -29.723 1.000 12.619 477 ASP AAA CA 1
ATOM 3753 C C . ASP A 1 478 ? 0.308 14.176 -29.474 1.000 11.336 477 ASP AAA C 1
ATOM 3754 O O . ASP A 1 478 ? -0.788 13.593 -29.410 1.000 12.054 477 ASP AAA O 1
ATOM 3759 N N . GLN A 1 479 ? 0.459 15.492 -29.387 1.000 10.518 478 GLN AAA N 1
ATOM 3760 C CA . GLN A 1 479 ? -0.687 16.422 -29.315 1.000 10.729 478 GLN AAA CA 1
ATOM 3761 C C . GLN A 1 479 ? -0.516 17.477 -30.393 1.000 10.278 478 GLN AAA C 1
ATOM 3762 O O . GLN A 1 479 ? 0.568 18.027 -30.545 1.000 10.650 478 GLN AAA O 1
ATOM 3768 N N . LEU A 1 480 ? -1.591 17.739 -31.116 1.000 10.271 479 LEU AAA N 1
ATOM 3769 C CA . LEU A 1 480 ? -1.630 18.742 -32.203 1.000 10.024 479 LEU AAA CA 1
ATOM 3770 C C . LEU A 1 480 ? -2.949 19.494 -32.125 1.000 10.342 479 LEU AAA C 1
ATOM 3771 O O . LEU A 1 480 ? -4.008 18.856 -32.108 1.000 11.284 479 LEU AAA O 1
ATOM 3776 N N . PHE A 1 481 ? -2.868 20.810 -32.048 1.000 9.598 480 PHE AAA N 1
ATOM 3777 C CA . PHE A 1 481 ? -4.046 21.686 -31.890 1.000 10.048 480 PHE AAA CA 1
ATOM 3778 C C . PHE A 1 481 ? -4.110 22.670 -33.048 1.000 10.201 480 PHE AAA C 1
ATOM 3779 O O . PHE A 1 481 ? -3.074 23.214 -33.468 1.000 10.782 480 PHE AAA O 1
ATOM 3787 N N . ASP A 1 482 ? -5.331 22.888 -33.541 1.000 10.983 481 ASP AAA N 1
ATOM 3788 C CA . ASP A 1 482 ? -5.626 23.932 -34.549 1.000 11.035 481 ASP AAA CA 1
ATOM 3789 C C . ASP A 1 482 ? -6.062 25.190 -33.801 1.000 11.298 481 ASP AAA C 1
ATOM 3790 O O . ASP A 1 482 ? -7.184 25.253 -33.293 1.000 13.401 481 ASP AAA O 1
ATOM 3795 N N . MET A 1 483 ? -5.173 26.168 -33.722 1.000 12.278 482 MET AAA N 1
ATOM 3796 C CA . MET A 1 483 ? -5.395 27.415 -32.959 1.000 13.188 482 MET AAA CA 1
ATOM 3797 C C . MET A 1 483 ? -6.378 28.342 -33.689 1.000 15.399 482 MET AAA C 1
ATOM 3798 O O . MET A 1 483 ? -6.834 29.298 -33.059 1.000 19.401 482 MET AAA O 1
ATOM 3803 N N A ASN A 1 484 ? -6.662 28.106 -34.977 0.500 16.422 483 ASN AAA N 1
ATOM 3804 N N B ASN A 1 484 ? -6.698 28.048 -34.953 0.500 16.248 483 ASN AAA N 1
ATOM 3805 C CA A ASN A 1 484 ? -7.732 28.839 -35.707 0.500 19.085 483 ASN AAA CA 1
ATOM 3806 C CA B ASN A 1 484 ? -7.694 28.793 -35.769 0.500 17.856 483 ASN AAA CA 1
ATOM 3807 C C A ASN A 1 484 ? -9.083 28.383 -35.155 0.500 18.582 483 ASN AAA C 1
ATOM 3808 C C B ASN A 1 484 ? -9.108 28.306 -35.418 0.500 18.760 483 ASN AAA C 1
ATOM 3809 O O A ASN A 1 484 ? -9.947 29.251 -34.934 0.500 23.145 483 ASN AAA O 1
ATOM 3810 O O B ASN A 1 484 ? -10.072 29.051 -35.673 0.500 21.918 483 ASN AAA O 1
ATOM 3819 N N . LYS A 1 485 ? -9.233 27.080 -34.904 1.000 17.026 484 LYS AAA N 1
ATOM 3820 C CA . LYS A 1 485 ? -10.528 26.482 -34.480 1.000 20.222 484 LYS AAA CA 1
ATOM 3821 C C . LYS A 1 485 ? -10.808 26.879 -33.028 1.000 20.198 484 LYS AAA C 1
ATOM 3822 O O . LYS A 1 485 ? -11.950 27.237 -32.695 1.000 22.720 484 LYS AAA O 1
ATOM 3828 N N . SER A 1 486 ? -9.793 26.873 -32.179 1.000 21.014 485 SER AAA N 1
ATOM 3829 C CA . SER A 1 486 ? -9.891 27.376 -30.785 1.000 21.718 485 SER AAA CA 1
ATOM 3830 C C . SER A 1 486 ? -8.526 27.847 -30.288 1.000 21.074 485 SER AAA C 1
ATOM 3831 O O . SER A 1 486 ? -7.540 27.130 -30.498 1.000 21.014 485 SER AAA O 1
ATOM 3834 N N . GLU A 1 487 ? -8.474 29.000 -29.623 1.000 20.213 486 GLU AAA N 1
ATOM 3835 C CA . GLU A 1 487 ? -7.231 29.431 -28.937 1.000 18.852 486 GLU AAA CA 1
ATOM 3836 C C . GLU A 1 487 ? -6.974 28.536 -27.711 1.000 16.542 486 GLU AAA C 1
ATOM 3837 O O . GLU A 1 487 ? -5.845 28.469 -27.258 1.000 15.304 486 GLU AAA O 1
ATOM 3843 N N . PHE A 1 488 ? -7.992 27.870 -27.190 1.000 16.721 487 PHE AAA N 1
ATOM 3844 C CA . PHE A 1 488 ? -7.895 26.976 -26.017 1.000 14.829 487 PHE AAA CA 1
ATOM 3845 C C . PHE A 1 488 ? -7.616 25.587 -26.561 1.000 16.688 487 PHE AAA C 1
ATOM 3846 O O . PHE A 1 488 ? -8.439 25.044 -27.269 1.000 18.193 487 PHE AAA O 1
ATOM 3854 N N . GLU A 1 489 ? -6.480 25.031 -26.215 1.000 14.889 488 GLU AAA N 1
ATOM 3855 C CA . GLU A 1 489 ? -5.968 23.736 -26.746 1.000 13.146 488 GLU AAA CA 1
ATOM 3856 C C . GLU A 1 489 ? -6.743 22.570 -26.124 1.000 14.133 488 GLU AAA C 1
ATOM 3857 O O . GLU A 1 489 ? -6.300 22.016 -25.111 1.000 19.015 488 GLU AAA O 1
ATOM 3863 N N . SER A 1 490 ? -7.856 22.172 -26.717 1.000 14.890 489 SER AAA N 1
ATOM 3864 C CA . SER A 1 490 ? -8.731 21.150 -26.092 1.000 16.874 489 SER AAA CA 1
ATOM 3865 C C . SER A 1 490 ? -8.876 19.909 -26.974 1.000 18.119 489 SER AAA C 1
ATOM 3866 O O . SER A 1 490 ? -9.047 18.823 -26.403 1.000 27.270 489 SER AAA O 1
ATOM 3869 N N . GLU A 1 491 ? -8.873 20.062 -28.292 1.000 14.420 490 GLU AAA N 1
ATOM 3870 C CA . GLU A 1 491 ? -9.175 18.951 -29.227 1.000 13.421 490 GLU AAA CA 1
ATOM 3871 C C . GLU A 1 491 ? -7.877 18.498 -29.887 1.000 11.731 490 GLU AAA C 1
ATOM 3872 O O . GLU A 1 491 ? -7.324 19.223 -30.717 1.000 12.753 490 GLU AAA O 1
ATOM 3878 N N . ASN A 1 492 ? -7.395 17.333 -29.483 1.000 12.319 491 ASN AAA N 1
ATOM 3879 C CA . ASN A 1 492 ? -6.139 16.766 -30.017 1.000 11.421 491 ASN AAA CA 1
ATOM 3880 C C . ASN A 1 492 ? -6.388 16.163 -31.404 1.000 11.652 491 ASN AAA C 1
ATOM 3881 O O . ASN A 1 492 ? -7.029 15.101 -31.498 1.000 13.834 491 ASN AAA O 1
ATOM 3886 N N . LEU A 1 493 ? -5.873 16.826 -32.431 1.000 10.761 492 LEU AAA N 1
ATOM 3887 C CA . LEU A 1 493 ? -6.023 16.424 -33.847 1.000 11.259 492 LEU AAA CA 1
ATOM 3888 C C . LEU A 1 493 ? -4.837 15.598 -34.336 1.000 11.379 492 LEU AAA C 1
ATOM 3889 O O . LEU A 1 493 ? -4.823 15.257 -35.520 1.000 11.580 492 LEU AAA O 1
ATOM 3894 N N . ALA A 1 494 ? -3.867 15.276 -33.480 1.000 10.686 493 ALA AAA N 1
ATOM 3895 C CA . ALA A 1 494 ? -2.679 14.543 -33.969 1.000 10.642 493 ALA AAA CA 1
ATOM 3896 C C . ALA A 1 494 ? -3.062 13.290 -34.748 1.000 10.701 493 ALA AAA C 1
ATOM 3897 O O . ALA A 1 494 ? -2.482 13.038 -35.807 1.000 11.573 493 ALA AAA O 1
ATOM 3899 N N . PRO A 1 495 ? -4.006 12.440 -34.284 1.000 10.853 494 PRO AAA N 1
ATOM 3900 C CA . PRO A 1 495 ? -4.305 11.218 -35.027 1.000 11.818 494 PRO AAA CA 1
ATOM 3901 C C . PRO A 1 495 ? -4.852 11.469 -36.434 1.000 11.731 494 PRO AAA C 1
ATOM 3902 O O . PRO A 1 495 ? -4.749 10.577 -37.265 1.000 13.031 494 PRO AAA O 1
ATOM 3906 N N . LYS A 1 496 ? -5.462 12.633 -36.649 1.000 11.625 495 LYS AAA N 1
ATOM 3907 C CA . LYS A 1 496 ? -6.101 12.954 -37.944 1.000 12.062 495 LYS AAA CA 1
ATOM 3908 C C . LYS A 1 496 ? -5.088 13.425 -38.989 1.000 11.815 495 LYS AAA C 1
ATOM 3909 O O . LYS A 1 496 ? -5.379 13.296 -40.179 1.000 13.453 495 LYS AAA O 1
ATOM 3915 N N . TYR A 1 497 ? -3.954 13.986 -38.568 1.000 12.372 496 TYR AAA N 1
ATOM 3916 C CA . TYR A 1 497 ? -3.028 14.696 -39.487 1.000 12.420 496 TYR AAA CA 1
ATOM 3917 C C . TYR A 1 497 ? -1.603 14.202 -39.305 1.000 12.500 496 TYR AAA C 1
ATOM 3918 O O . TYR A 1 497 ? -0.722 14.964 -38.910 1.000 12.364 496 TYR AAA O 1
ATOM 3927 N N . PRO A 1 498 ? -1.323 12.923 -39.629 1.000 13.131 497 PRO AAA N 1
ATOM 3928 C CA . PRO A 1 498 ? 0.034 12.395 -39.486 1.000 13.375 497 PRO AAA CA 1
ATOM 3929 C C . PRO A 1 498 ? 1.096 13.194 -40.255 1.000 13.559 497 PRO AAA C 1
ATOM 3930 O O . PRO A 1 498 ? 2.217 13.259 -39.799 1.000 14.204 497 PRO AAA O 1
ATOM 3934 N N . ALA A 1 499 ? 0.756 13.763 -41.409 1.000 13.846 498 ALA AAA N 1
ATOM 3935 C CA . ALA A 1 499 ? 1.745 14.507 -42.225 1.000 14.050 498 ALA AAA CA 1
ATOM 3936 C C . ALA A 1 499 ? 2.114 15.808 -41.500 1.000 13.949 498 ALA AAA C 1
ATOM 3937 O O . ALA A 1 499 ? 3.275 16.221 -41.570 1.000 15.963 498 ALA AAA O 1
ATOM 3939 N N . ILE A 1 500 ? 1.155 16.444 -40.832 1.000 13.528 499 ILE AAA N 1
ATOM 3940 C CA . ILE A 1 500 ? 1.430 17.683 -40.054 1.000 13.436 499 ILE AAA CA 1
ATOM 3941 C C . ILE A 1 500 ? 2.284 17.297 -38.837 1.000 12.733 499 ILE AAA C 1
ATOM 3942 O O . ILE A 1 500 ? 3.297 17.968 -38.550 1.000 14.060 499 ILE AAA O 1
ATOM 3947 N N . VAL A 1 501 ? 1.920 16.228 -38.132 1.000 12.057 500 VAL AAA N 1
ATOM 3948 C CA . VAL A 1 501 ? 2.710 15.761 -36.956 1.000 12.509 500 VAL AAA CA 1
ATOM 3949 C C . VAL A 1 501 ? 4.149 15.505 -37.410 1.000 12.778 500 VAL AAA C 1
ATOM 3950 O O . VAL A 1 501 ? 5.091 15.953 -36.723 1.000 13.811 500 VAL AAA O 1
ATOM 3954 N N . LYS A 1 502 ? 4.342 14.813 -38.530 1.000 13.777 501 LYS AAA N 1
ATOM 3955 C CA . LYS A 1 502 ? 5.715 14.508 -39.002 1.000 14.900 501 LYS AAA CA 1
ATOM 3956 C C . LYS A 1 502 ? 6.478 15.815 -39.273 1.000 14.568 501 LYS AAA C 1
ATOM 3957 O O . LYS A 1 502 ? 7.652 15.918 -38.875 1.000 15.358 501 LYS AAA O 1
ATOM 3963 N N . GLU A 1 503 ? 5.856 16.796 -39.926 1.000 14.262 502 GLU AAA N 1
ATOM 3964 C CA . GLU A 1 503 ? 6.526 18.089 -40.228 1.000 15.127 502 GLU AAA CA 1
ATOM 3965 C C . GLU A 1 503 ? 6.968 18.763 -38.916 1.000 13.938 502 GLU AAA C 1
ATOM 3966 O O . GLU A 1 503 ? 8.100 19.283 -38.831 1.000 15.533 502 GLU AAA O 1
ATOM 3972 N N A MET A 1 504 ? 6.107 18.731 -37.906 0.750 13.660 503 MET AAA N 1
ATOM 3973 N N B MET A 1 504 ? 6.117 18.774 -37.888 0.250 14.021 503 MET AAA N 1
ATOM 3974 C CA A MET A 1 504 ? 6.390 19.408 -36.620 0.750 14.022 503 MET AAA CA 1
ATOM 3975 C CA B MET A 1 504 ? 6.457 19.475 -36.619 0.250 14.610 503 MET AAA CA 1
ATOM 3976 C C A MET A 1 504 ? 7.523 18.675 -35.895 0.750 14.163 503 MET AAA C 1
ATOM 3977 C C B MET A 1 504 ? 7.513 18.681 -35.836 0.250 14.406 503 MET AAA C 1
ATOM 3978 O O A MET A 1 504 ? 8.461 19.333 -35.412 0.750 15.165 503 MET AAA O 1
ATOM 3979 O O B MET A 1 504 ? 8.372 19.328 -35.205 0.250 15.364 503 MET AAA O 1
ATOM 3988 N N . LYS A 1 505 ? 7.486 17.344 -35.884 1.000 15.198 504 LYS AAA N 1
ATOM 3989 C CA . LYS A 1 505 ? 8.563 16.526 -35.271 1.000 16.021 504 LYS AAA CA 1
ATOM 3990 C C . LYS A 1 505 ? 9.874 16.776 -36.017 1.000 15.612 504 LYS AAA C 1
ATOM 3991 O O . LYS A 1 505 ? 10.925 16.841 -35.344 1.000 17.436 504 LYS AAA O 1
ATOM 3997 N N . ASP A 1 506 ? 9.826 16.910 -37.346 1.000 15.149 505 ASP AAA N 1
ATOM 3998 C CA . ASP A 1 506 ? 11.042 17.121 -38.177 1.000 16.349 505 ASP AAA CA 1
ATOM 3999 C C . ASP A 1 506 ? 11.651 18.485 -37.841 1.000 14.410 505 ASP AAA C 1
ATOM 4000 O O . ASP A 1 506 ? 12.886 18.615 -37.855 1.000 16.022 505 ASP AAA O 1
ATOM 4005 N N . ILE A 1 507 ? 10.827 19.480 -37.523 1.000 14.014 506 ILE AAA N 1
ATOM 4006 C CA . ILE A 1 507 ? 11.338 20.799 -37.060 1.000 13.908 506 ILE AAA CA 1
ATOM 4007 C C . ILE A 1 507 ? 12.142 20.609 -35.771 1.000 13.569 506 ILE AAA C 1
ATOM 4008 O O . ILE A 1 507 ? 13.238 21.162 -35.683 1.000 13.943 506 ILE AAA O 1
ATOM 4013 N N . LEU A 1 508 ? 11.653 19.832 -34.811 1.000 13.336 507 LEU AAA N 1
ATOM 4014 C CA . LEU A 1 508 ? 12.398 19.617 -33.545 1.000 13.982 507 LEU AAA CA 1
ATOM 4015 C C . LEU A 1 508 ? 13.688 18.834 -33.822 1.000 14.179 507 LEU AAA C 1
ATOM 4016 O O . LEU A 1 508 ? 14.711 19.163 -33.210 1.000 14.523 507 LEU AAA O 1
ATOM 4021 N N . VAL A 1 509 ? 13.669 17.877 -34.744 1.000 14.831 508 VAL AAA N 1
ATOM 4022 C CA . VAL A 1 509 ? 14.909 17.144 -35.113 1.000 15.810 508 VAL AAA CA 1
ATOM 4023 C C . VAL A 1 509 ? 15.920 18.151 -35.669 1.000 15.715 508 VAL AAA C 1
ATOM 4024 O O . VAL A 1 509 ? 17.080 18.122 -35.241 1.000 16.636 508 VAL AAA O 1
ATOM 4028 N N . GLN A 1 510 ? 15.487 19.015 -36.589 1.000 14.858 509 GLN AAA N 1
ATOM 4029 C CA . GLN A 1 510 ? 16.366 20.019 -37.239 1.000 16.409 509 GLN AAA CA 1
ATOM 4030 C C . GLN A 1 510 ? 16.917 20.968 -36.171 1.000 14.285 509 GLN AAA C 1
ATOM 4031 O O . GLN A 1 510 ? 18.096 21.297 -36.198 1.000 15.766 509 GLN AAA O 1
ATOM 4037 N N . GLU A 1 511 ? 16.061 21.441 -35.273 1.000 13.331 510 GLU AAA N 1
ATOM 4038 C CA . GLU A 1 511 ? 16.488 22.412 -34.243 1.000 13.582 510 GLU AAA CA 1
ATOM 4039 C C . GLU A 1 511 ? 17.505 21.740 -33.325 1.000 12.925 510 GLU AAA C 1
ATOM 4040 O O . GLU A 1 511 ? 18.522 22.365 -33.011 1.000 14.838 510 GLU AAA O 1
ATOM 4046 N N . ARG A 1 512 ? 17.232 20.518 -32.879 1.000 13.766 511 ARG AAA N 1
ATOM 4047 C CA . ARG A 1 512 ? 18.149 19.820 -31.941 1.000 15.060 511 ARG AAA CA 1
ATOM 4048 C C . ARG A 1 512 ? 19.482 19.498 -32.641 1.000 16.783 511 ARG AAA C 1
ATOM 4049 O O . ARG A 1 512 ? 20.512 19.467 -31.940 1.000 19.636 511 ARG AAA O 1
ATOM 4057 N N . ALA A 1 513 ? 19.497 19.275 -33.958 1.000 16.627 512 ALA AAA N 1
ATOM 4058 C CA . ALA A 1 513 ? 20.706 18.885 -34.723 1.000 18.709 512 ALA AAA CA 1
ATOM 4059 C C . ALA A 1 513 ? 21.696 20.054 -34.809 1.000 19.463 512 ALA AAA C 1
ATOM 4060 O O . ALA A 1 513 ? 22.890 19.792 -35.057 1.000 22.750 512 ALA AAA O 1
ATOM 4062 N N . LYS A 1 514 ? 21.252 21.301 -34.639 1.000 20.731 513 LYS AAA N 1
ATOM 4063 C CA . LYS A 1 514 ? 22.155 22.489 -34.629 1.000 23.290 513 LYS AAA CA 1
ATOM 4064 C C . LYS A 1 514 ? 23.073 22.481 -33.394 1.000 25.879 513 LYS AAA C 1
ATOM 4065 O O . LYS A 1 514 ? 24.082 23.196 -33.427 1.000 32.820 513 LYS AAA O 1
ATOM 4071 N N . GLY A 1 515 ? 22.752 21.700 -32.359 1.000 28.161 514 GLY AAA N 1
ATOM 4072 C CA . GLY A 1 515 ? 23.579 21.518 -31.148 1.000 32.903 514 GLY AAA CA 1
ATOM 4073 C C . GLY A 1 515 ? 24.950 20.939 -31.465 1.000 36.287 514 GLY AAA C 1
ATOM 4074 O O . GLY A 1 515 ? 25.903 21.310 -30.779 1.000 44.542 514 GLY AAA O 1
#

B-factor: mean 15.9, std 9.18, range [5.78, 74.68]

Radius of gyration: 21.27 Å; Cα contacts (8 Å, |Δi|>4): 1326; chains: 1; bounding box: 47×55×59 Å

Sequence (484 aa):
TKPNVIIILADDLGYGDLECYGTTRVHTPNVNRRLASSSEGIRFTNVHATASTTTSTPSSRYALLTGEYAWRKKGTGVAAGNAGMMIIIRPEQQYTIADMFKKSSADDYTTTGAIGKWHLGLGDKTGTQDWNGTIISPALKKDIGFDYSYIMAATADRVPCIYIENGKVADYDSTAPIEVSYQKPFEGEPTGRKNPELLYNLLKKPSHGHDMAIVNGISRIGYMMKGGGKALWKDENIADTITSSSHAIRFIEENKERPFFLYFATNDVHVPRFPHEERFRRGKNPMGLRGDAIVQFDWSVGEIMKTTLDRLGLTENTLIILSSDNGPVLDDGYDDKAVELAGSHKPPGGPFRGGKYYSAFEAGTCCVPAIVRYPAQVKKNNQTLNNTLLSQIDWIQSLASLVNNVTIPQSSKAPDSQNHLDSWLGKSKKDRPWVVIEESNILALSVRRKGKWKYIEPSSNGSSSPMMITWGPKIETGYAPYDQLFDMNNKSEFESENLAPKYPAIVKEMMKDILVQERAKG

Foldseek 3Di:
DLFAEEEEAEAQFFCQLAVCSPDPFAHQPLVVVLCQQFEWEQAEWQFELHFQQSVVLLFFLDRSLLDPQSLPADLQAAFQQDLVGATLLNLVVVLVAAEEEFEEDSGHWADGGQPAQLQDFTPPDVVSRRHPWYWYQSGQCQGDDQFIDTNGHTPPFDPVFGKHWDLPDADPPADWQVRCVVQLPQFHWDFDSTGHDDQSGGHRTYMTGCPPRHDHLQCRLVVRLVVQLVVCVVCVPHHHYYHRYYSPPDPPQDHHPVQAPPGQLFSNSSSSNSSSVSSNSVVVSCVVSVSQQRYKYKYKYSWHHFQRPITPGCNVVRCVPRDSNRQWAWTRLALTCRSIRMIIHIRRNNQGHGRHYAHANYYSSQVSVQVSVVSVHDDDPPTSPNHDHPVCCSRVVDNHHDQWGWYQGSVRFIWIDGPQKIKTAEDPDDQADDRGTGTGHPHHRDIFMARVVVGVYRDDGCCVVCVVVSVVRVVVVVVSSVVD

Solvent-accessible surface area: 18334 Å² total; per-residue (Å²): 146,107,9,11,0,0,0,0,0,0,0,2,0,0,16,3,0,0,58,33,24,61,20,126,61,7,116,0,47,28,0,36,105,0,8,59,44,0,0,52,0,25,12,0,0,0,1,0,0,18,8,20,7,0,0,0,0,0,1,4,0,23,2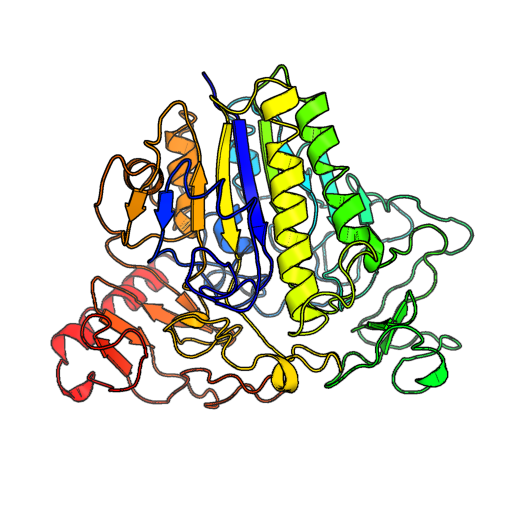,0,41,50,85,211,31,5,31,127,28,40,22,15,9,6,5,32,0,77,49,145,33,37,1,0,0,42,0,0,74,74,6,120,1,18,0,0,1,2,0,1,5,29,1,15,4,3,66,144,74,46,84,19,81,15,63,19,90,6,76,20,6,2,162,54,1,12,2,70,48,4,11,3,0,16,12,9,0,9,80,0,2,0,0,18,3,64,78,6,106,10,10,104,81,11,88,117,21,71,4,82,26,21,43,150,151,73,40,171,75,63,50,12,4,164,151,36,59,129,81,5,159,40,13,95,34,51,34,44,14,18,41,5,37,8,24,2,0,0,0,47,1,37,14,84,29,0,33,166,6,60,8,122,8,23,59,1,5,38,36,1,2,46,23,0,35,104,9,0,63,133,7,91,154,134,32,0,0,0,2,0,0,3,11,7,1,9,1,2,5,17,1,37,97,90,13,71,69,148,18,82,7,14,30,5,0,1,0,0,42,7,0,5,52,1,0,3,36,0,6,130,5,0,93,137,37,66,24,28,97,62,0,1,0,5,0,0,0,0,0,0,7,6,46,39,8,0,2,86,7,118,4,99,128,50,9,63,84,7,137,16,9,14,43,18,53,27,2,9,23,2,3,10,1,0,0,2,0,0,0,0,0,1,5,8,38,42,88,6,166,147,128,37,83,14,99,6,1,0,0,0,0,0,2,0,49,2,3,1,54,39,13,140,24,129,15,68,170,85,82,5,69,8,12,62,86,30,22,79,3,5,6,13,115,35,138,151,63,3,70,47,0,0,4,3,4,54,82,88,8,0,1,0,19,68,42,83,37,0,1,1,27,60,21,155,15,49,94,74,9,109,118,18,2,165,17,60,2,7,18,9,100,126,41,17,0,8,12,11,120,157,49,82,94,1,76,104,50,10,8,112,135,92,96,69,45,12,130,88,2,98,65,13,5,102,91,5,109,83,122,92